Protein AF-A0A2T0FJ61-F1 (afdb_monomer_lite)

Organism: NCBI:txid45607

Secondary structure (DSSP, 8-state):
-PPPEEEE-HHHHHH---TT----SPEEEEEESS-S-----S-S-SS-GGGGS-HHHHHHHHHHTT--EEEEEE-SS-EEEEETTEEEEE-SSEEEEEE-TT--GGGSHHHHHHHHHHH-SSS-SS-SEEEEEEEPPSSGGGPPTTTT-HHHHHHHHHHH-TTPEEEEEEETTEEEEEEEEE-TTS-TT-------EEEEEEEEE-HHHHHTTBHHHHHHHTS-S----S----------HHHHTTSSS--TT--SHHHHHHHHHHHHTTGGGGSTT-SSEEEEEEEPSSB-EEEEEEETTTEEEEEEEE--TTS-EEEEEE---GGGGT--HHHHHHHHHHHH-EEEEEEEEEESS----S--TTSTTTEEEEEEEEEEETTEEEEEEEEEE-

Structure (mmCIF, N/CA/C/O backbone):
data_AF-A0A2T0FJ61-F1
#
_entry.id   AF-A0A2T0FJ61-F1
#
loop_
_atom_site.group_PDB
_atom_site.id
_atom_site.type_symbol
_atom_site.label_atom_id
_atom_site.label_alt_id
_atom_site.label_comp_id
_atom_site.label_asym_id
_atom_site.label_entity_id
_atom_site.label_seq_id
_atom_site.pdbx_PDB_ins_code
_atom_site.Cartn_x
_atom_site.Cartn_y
_atom_site.Cartn_z
_atom_site.occupancy
_atom_site.B_iso_or_equiv
_atom_site.auth_seq_id
_atom_site.auth_comp_id
_atom_site.auth_asym_id
_atom_site.auth_atom_id
_atom_site.pdbx_PDB_model_num
ATOM 1 N N . MET A 1 1 ? 10.376 -4.913 25.605 1.00 53.12 1 MET A N 1
ATOM 2 C CA . MET A 1 1 ? 9.102 -4.742 24.881 1.00 53.12 1 MET A CA 1
ATOM 3 C C . MET A 1 1 ? 8.746 -6.093 24.300 1.00 53.12 1 MET A C 1
ATOM 5 O O . MET A 1 1 ? 9.669 -6.843 23.995 1.00 53.12 1 MET A O 1
ATOM 9 N N . GLU A 1 2 ? 7.466 -6.439 24.276 1.00 61.94 2 GLU A N 1
ATOM 10 C CA . GLU A 1 2 ? 7.011 -7.767 23.862 1.00 61.94 2 GLU A CA 1
ATOM 11 C C . GLU A 1 2 ? 7.271 -7.952 22.361 1.00 61.94 2 GLU A C 1
ATOM 13 O O . GLU A 1 2 ? 7.021 -7.043 21.569 1.00 61.94 2 GLU A O 1
ATOM 18 N N . LYS A 1 3 ? 7.869 -9.086 21.983 1.00 74.31 3 LYS A N 1
ATOM 19 C CA . LYS A 1 3 ? 8.048 -9.447 20.574 1.00 74.31 3 LYS A CA 1
ATOM 20 C C . LYS A 1 3 ? 6.665 -9.656 19.940 1.00 74.31 3 LYS A C 1
ATOM 22 O O . LYS A 1 3 ? 5.781 -10.152 20.642 1.00 74.31 3 LYS A O 1
ATOM 27 N N . PRO A 1 4 ? 6.468 -9.323 18.652 1.00 84.88 4 PRO A N 1
ATOM 28 C CA . PRO A 1 4 ? 5.217 -9.654 17.985 1.00 84.88 4 PRO A CA 1
ATOM 29 C C . PRO A 1 4 ? 4.985 -11.162 17.981 1.00 84.88 4 PRO A C 1
ATOM 31 O O . PRO A 1 4 ? 5.929 -11.949 17.893 1.00 84.88 4 PRO A O 1
ATOM 34 N N . VAL A 1 5 ? 3.718 -11.561 18.012 1.00 88.44 5 VAL A N 1
ATOM 35 C CA . VAL A 1 5 ? 3.340 -12.940 17.700 1.00 88.44 5 VAL A CA 1
ATOM 36 C C . VAL A 1 5 ? 3.267 -13.063 16.183 1.00 88.44 5 VAL A C 1
ATOM 38 O O . VAL A 1 5 ? 2.463 -12.371 15.556 1.00 88.44 5 VAL A O 1
ATOM 41 N N . LYS A 1 6 ? 4.100 -13.929 15.598 1.00 90.81 6 LYS A N 1
ATOM 42 C CA . LYS A 1 6 ? 4.076 -14.232 14.163 1.00 90.81 6 LYS A CA 1
ATOM 43 C C . LYS A 1 6 ? 3.176 -15.437 13.892 1.00 90.81 6 LYS A C 1
ATOM 45 O O . LYS A 1 6 ? 3.219 -16.434 14.607 1.00 90.81 6 LYS A O 1
ATOM 50 N N . TYR A 1 7 ? 2.346 -15.329 12.864 1.00 91.62 7 TYR A N 1
ATOM 51 C CA . TYR A 1 7 ? 1.585 -16.430 12.284 1.00 91.62 7 TYR A CA 1
ATOM 52 C C . TYR A 1 7 ? 2.004 -16.592 10.827 1.00 91.62 7 TYR A C 1
ATOM 54 O O . TYR A 1 7 ? 2.085 -15.596 10.113 1.00 91.62 7 TYR A O 1
ATOM 62 N N . ILE A 1 8 ? 2.210 -17.833 10.390 1.00 90.69 8 ILE A N 1
ATOM 63 C CA . ILE A 1 8 ? 2.495 -18.183 8.998 1.00 90.69 8 ILE A CA 1
ATOM 64 C C . ILE A 1 8 ? 1.460 -19.199 8.530 1.00 90.69 8 ILE A C 1
ATOM 66 O O . ILE A 1 8 ? 1.129 -20.160 9.229 1.00 90.69 8 ILE A O 1
ATOM 70 N N . ASN A 1 9 ? 0.927 -18.974 7.337 1.00 89.56 9 ASN A N 1
ATOM 71 C CA . ASN A 1 9 ? -0.015 -19.858 6.680 1.00 89.56 9 ASN A CA 1
ATOM 72 C C . ASN A 1 9 ? 0.719 -20.773 5.692 1.00 89.56 9 ASN A C 1
ATOM 74 O O . ASN A 1 9 ? 0.653 -20.560 4.481 1.00 89.56 9 ASN A O 1
ATOM 78 N N . HIS A 1 10 ? 1.413 -21.789 6.213 1.00 86.75 10 HIS A N 1
ATOM 79 C CA . HIS A 1 10 ? 2.237 -22.694 5.400 1.00 86.75 10 HIS A CA 1
ATOM 80 C C . HIS A 1 10 ? 1.455 -23.360 4.254 1.00 86.75 10 HIS A C 1
ATOM 82 O O . HIS A 1 10 ? 1.977 -23.492 3.156 1.00 86.75 10 HIS A O 1
ATOM 88 N N . GLU A 1 11 ? 0.173 -23.698 4.456 1.00 85.75 11 GLU A N 1
ATOM 89 C CA . GLU A 1 11 ? -0.662 -24.297 3.401 1.00 85.75 11 GLU A CA 1
ATOM 90 C C . GLU A 1 11 ? -0.803 -23.376 2.182 1.00 85.75 11 GLU A C 1
ATOM 92 O O . GLU A 1 11 ? -0.674 -23.821 1.040 1.00 85.75 11 GLU A O 1
ATOM 97 N N . VAL A 1 12 ? -1.055 -22.085 2.415 1.00 84.75 12 VAL A N 1
ATOM 98 C CA . VAL A 1 12 ? -1.160 -21.102 1.331 1.00 84.75 12 VAL A CA 1
ATOM 99 C C . VAL A 1 12 ? 0.219 -20.785 0.765 1.00 84.75 12 VAL A C 1
ATOM 101 O O . VAL A 1 12 ? 0.356 -20.747 -0.453 1.00 84.75 12 VAL A O 1
ATOM 104 N N . ALA A 1 13 ? 1.226 -20.581 1.617 1.00 81.94 13 ALA A N 1
ATOM 105 C CA . ALA A 1 13 ? 2.581 -20.237 1.190 1.00 81.94 13 ALA A CA 1
ATOM 106 C C . ALA A 1 13 ? 3.193 -21.306 0.266 1.00 81.94 13 ALA A C 1
ATOM 108 O O . ALA A 1 13 ? 3.756 -20.965 -0.771 1.00 81.94 13 ALA A O 1
ATOM 109 N N . ASP A 1 14 ? 3.008 -22.591 0.585 1.00 78.88 14 ASP A N 1
ATOM 110 C CA . ASP A 1 14 ? 3.571 -23.711 -0.181 1.00 78.88 14 ASP A CA 1
ATOM 111 C C . ASP A 1 14 ? 2.865 -23.951 -1.524 1.00 78.88 14 ASP A C 1
ATOM 113 O O . ASP A 1 14 ? 3.444 -24.529 -2.447 1.00 78.88 14 ASP A O 1
ATOM 117 N N . THR A 1 15 ? 1.593 -23.555 -1.636 1.00 74.94 15 THR A N 1
ATOM 118 C CA . THR A 1 15 ? 0.744 -23.852 -2.803 1.00 74.94 15 THR A CA 1
ATOM 119 C C . THR A 1 15 ? 0.461 -22.639 -3.683 1.00 74.94 15 THR A C 1
ATOM 121 O O . THR A 1 15 ? -0.223 -22.774 -4.702 1.00 74.94 15 THR A O 1
ATOM 124 N N . LEU A 1 16 ? 0.979 -21.463 -3.318 1.00 78.25 16 LEU A N 1
ATOM 125 C CA . LEU A 1 16 ? 0.754 -20.232 -4.059 1.00 78.25 16 LEU A CA 1
ATOM 126 C C . LEU A 1 16 ? 1.420 -20.297 -5.440 1.00 78.25 16 LEU A C 1
ATOM 128 O O . LEU A 1 16 ? 2.643 -20.269 -5.567 1.00 78.25 16 LEU A O 1
ATOM 132 N N . ASP A 1 17 ? 0.597 -20.335 -6.487 1.00 73.62 17 ASP A N 1
ATOM 133 C CA . ASP A 1 17 ? 1.046 -20.167 -7.866 1.00 73.62 17 ASP A CA 1
ATOM 134 C C . ASP A 1 17 ? 0.944 -18.695 -8.280 1.00 73.62 17 ASP A C 1
ATOM 136 O O . ASP A 1 17 ? -0.126 -18.204 -8.643 1.00 73.62 17 ASP A O 1
ATOM 140 N N . SER A 1 18 ? 2.080 -18.003 -8.245 1.00 70.44 18 SER A N 1
ATOM 141 C CA . SER A 1 18 ? 2.223 -16.622 -8.711 1.00 70.44 18 SER A CA 1
ATOM 142 C C . SER A 1 18 ? 2.684 -16.511 -10.171 1.00 70.44 18 SER A C 1
ATOM 144 O O . SER A 1 18 ? 3.039 -15.430 -10.627 1.00 70.44 18 SER A O 1
ATOM 146 N N . THR A 1 19 ? 2.631 -17.587 -10.966 1.00 66.69 19 THR A N 1
ATOM 147 C CA . THR A 1 19 ? 3.049 -17.546 -12.384 1.00 66.69 19 THR A CA 1
ATOM 148 C C . THR A 1 19 ? 2.214 -16.565 -13.216 1.00 66.69 19 THR A C 1
ATOM 150 O O . THR A 1 19 ? 2.694 -16.027 -14.211 1.00 66.69 19 THR A O 1
ATOM 153 N N . ASN A 1 20 ? 0.962 -16.331 -12.808 1.00 60.91 20 ASN A N 1
ATOM 154 C CA . ASN A 1 20 ? 0.063 -15.349 -13.418 1.00 60.91 20 ASN A CA 1
ATOM 155 C C . ASN A 1 20 ? -0.311 -14.209 -12.455 1.00 60.91 20 ASN A C 1
ATOM 157 O O . ASN A 1 20 ? -1.228 -13.449 -12.772 1.00 60.91 20 ASN A O 1
ATOM 161 N N . ALA A 1 21 ? 0.356 -14.121 -11.296 1.00 58.78 21 ALA A N 1
ATOM 162 C CA . ALA A 1 21 ? 0.175 -13.042 -10.330 1.00 58.78 21 ALA A CA 1
ATOM 163 C C . ALA A 1 21 ? 0.601 -11.736 -10.986 1.00 58.78 21 ALA A C 1
ATOM 165 O O . ALA A 1 21 ? 1.783 -11.508 -11.235 1.00 58.78 21 ALA A O 1
ATOM 166 N N . PHE A 1 22 ? -0.368 -10.912 -11.362 1.00 65.19 22 PHE A N 1
ATOM 167 C CA . PHE A 1 22 ? -0.078 -9.676 -12.058 1.00 65.19 22 PHE A CA 1
ATOM 168 C C . PHE A 1 22 ? -1.222 -8.677 -11.909 1.00 65.19 22 PHE A C 1
ATOM 170 O O . PHE A 1 22 ? -2.293 -8.914 -12.464 1.00 65.19 22 PHE A O 1
ATOM 177 N N . GLU A 1 23 ? -0.966 -7.521 -11.276 1.00 67.75 23 GLU A N 1
ATOM 178 C CA . GLU A 1 23 ? -1.161 -6.210 -11.926 1.00 67.75 23 GLU A CA 1
ATOM 179 C C . GLU A 1 23 ? -0.597 -5.037 -11.100 1.00 67.75 23 GLU A C 1
ATOM 181 O O . GLU A 1 23 ? -0.995 -4.855 -9.956 1.00 67.75 23 GLU A O 1
ATOM 186 N N . GLY A 1 24 ? 0.245 -4.205 -11.734 1.00 74.94 24 GLY A N 1
ATOM 187 C CA . GLY A 1 24 ? 0.945 -3.021 -11.199 1.00 74.94 24 GLY A CA 1
ATOM 188 C C . GLY A 1 24 ? 0.216 -2.134 -10.164 1.00 74.94 24 GLY A C 1
ATOM 189 O O . GLY A 1 24 ? 0.312 -2.419 -8.975 1.00 74.94 24 GLY A O 1
ATOM 190 N N . PRO A 1 25 ? -0.396 -0.988 -10.539 1.00 84.44 25 PRO A N 1
ATOM 191 C CA . PRO A 1 25 ? -0.898 -0.014 -9.564 1.00 84.44 25 PRO A CA 1
ATOM 192 C C . PRO A 1 25 ? -1.879 -0.574 -8.530 1.00 84.44 25 PRO A C 1
ATOM 194 O O . PRO A 1 25 ? -2.898 -1.167 -8.882 1.00 84.44 25 PRO A O 1
ATOM 197 N N . GLU A 1 26 ? -1.595 -0.303 -7.257 1.00 92.62 26 GLU A N 1
ATOM 198 C CA . GLU A 1 26 ? -2.411 -0.741 -6.127 1.00 92.62 26 GLU A CA 1
ATOM 199 C C . GLU A 1 26 ? -3.710 0.068 -5.985 1.00 92.62 26 GLU A C 1
ATOM 201 O O . GLU A 1 26 ? -3.805 1.237 -6.372 1.00 92.62 26 GLU A O 1
ATOM 206 N N . LYS A 1 27 ? -4.697 -0.577 -5.366 1.00 95.88 27 LYS A N 1
ATOM 207 C CA . LYS A 1 27 ? -5.914 0.003 -4.806 1.00 95.88 27 LYS A CA 1
ATOM 208 C C . LYS A 1 27 ? -5.734 0.072 -3.293 1.00 95.88 27 LYS A C 1
ATOM 210 O O . LYS A 1 27 ? -5.535 -0.969 -2.667 1.00 95.88 27 LYS A O 1
ATOM 215 N N . LEU A 1 28 ? -5.819 1.265 -2.720 1.00 97.75 28 LEU A N 1
ATOM 216 C CA . LEU A 1 28 ? -5.676 1.518 -1.288 1.00 97.75 28 LEU A CA 1
ATOM 217 C C . LEU A 1 28 ? -7.029 1.946 -0.718 1.00 97.75 28 LEU A C 1
ATOM 219 O O . LEU A 1 28 ? -7.656 2.873 -1.227 1.00 97.75 28 LEU A O 1
ATOM 223 N N . LEU A 1 29 ? -7.480 1.269 0.334 1.00 98.19 29 LEU A N 1
ATOM 224 C CA . LEU A 1 29 ? -8.670 1.620 1.098 1.00 98.19 29 LEU A CA 1
ATOM 225 C C . LEU A 1 29 ? -8.322 1.764 2.574 1.00 98.19 29 LEU A C 1
ATOM 227 O O . LEU A 1 29 ? -7.930 0.796 3.221 1.00 98.19 29 LEU A O 1
ATOM 231 N N . GLU A 1 30 ? -8.566 2.951 3.112 1.00 96.88 30 GLU A N 1
ATOM 232 C CA . GLU A 1 30 ? -8.503 3.244 4.536 1.00 96.88 30 GLU A CA 1
ATOM 233 C C . GLU A 1 30 ? -9.899 3.558 5.075 1.00 96.88 30 GLU A C 1
ATOM 235 O O . GLU A 1 30 ? -10.576 4.465 4.580 1.00 96.88 30 GLU A O 1
ATOM 240 N N . ILE A 1 31 ? -10.327 2.855 6.123 1.00 96.25 31 ILE A N 1
ATOM 241 C CA . ILE A 1 31 ? -11.609 3.090 6.797 1.00 96.25 31 ILE A CA 1
ATOM 242 C C . ILE A 1 31 ? -11.356 3.333 8.275 1.00 96.25 31 ILE A C 1
ATOM 244 O O . ILE A 1 31 ? -10.909 2.445 8.998 1.00 96.25 31 ILE A O 1
ATOM 248 N N . TRP A 1 32 ? -11.693 4.529 8.732 1.00 93.06 32 TRP A N 1
ATOM 249 C CA . TRP A 1 32 ? -11.536 4.948 10.115 1.00 93.06 32 TRP A CA 1
ATOM 250 C C . TRP A 1 32 ? -12.900 4.952 10.797 1.00 93.06 32 TRP A C 1
ATOM 252 O O . TRP A 1 32 ? -13.827 5.607 10.325 1.00 93.06 32 TRP A O 1
ATOM 262 N N . PHE A 1 33 ? -13.011 4.263 11.925 1.00 91.69 33 PHE A N 1
ATOM 263 C CA . PHE A 1 33 ? -14.234 4.140 12.728 1.00 91.69 33 PHE A CA 1
ATOM 264 C C . PHE A 1 33 ? -14.188 4.998 13.997 1.00 91.69 33 PHE A C 1
ATOM 266 O O . PHE A 1 33 ? -15.215 5.337 14.574 1.00 91.69 33 PHE A O 1
ATOM 273 N N . ALA A 1 34 ? -12.989 5.391 14.422 1.00 86.19 34 ALA A N 1
ATOM 274 C CA . ALA A 1 34 ? -12.776 6.312 15.528 1.00 86.19 34 ALA A CA 1
ATOM 275 C C . ALA A 1 34 ? -11.511 7.154 15.278 1.00 86.19 34 ALA A C 1
ATOM 277 O O . ALA A 1 34 ? -10.672 6.773 14.454 1.00 86.19 34 ALA A O 1
ATOM 278 N N . PRO A 1 35 ? -11.337 8.290 15.977 1.00 80.81 35 PRO A N 1
ATOM 279 C CA . PRO A 1 35 ? -10.042 8.956 16.046 1.00 80.81 35 PRO A CA 1
ATOM 280 C C . PRO A 1 35 ? -8.970 8.020 16.618 1.00 80.81 35 PRO A C 1
ATOM 282 O O . PRO A 1 35 ? -9.293 7.093 17.363 1.00 80.81 35 PRO A O 1
ATOM 285 N N . LYS A 1 36 ? -7.693 8.288 16.307 1.00 70.94 36 LYS A N 1
ATOM 286 C CA . LYS A 1 36 ? -6.549 7.476 16.763 1.00 70.94 36 LYS A CA 1
ATOM 287 C C . LYS A 1 36 ? -6.534 7.250 18.278 1.00 70.94 36 LYS A C 1
ATOM 289 O O . LYS A 1 36 ? -6.148 6.177 18.735 1.00 70.94 36 LYS A O 1
ATOM 294 N N . GLU A 1 37 ? -7.031 8.227 19.032 1.00 63.72 37 GLU A N 1
ATOM 295 C CA . GLU A 1 37 ? -7.325 8.088 20.452 1.00 63.72 37 GLU A CA 1
ATOM 296 C C . GLU A 1 37 ? -8.796 8.397 20.751 1.00 63.72 37 GLU A C 1
ATOM 298 O O . GLU A 1 37 ? -9.228 9.549 20.676 1.00 63.72 37 GLU A O 1
ATOM 303 N N . PRO A 1 38 ? -9.568 7.423 21.239 1.00 50.53 38 PRO A N 1
ATOM 304 C CA . PRO A 1 38 ? -10.420 7.652 22.383 1.00 50.53 38 PRO A CA 1
ATOM 305 C C . PRO A 1 38 ? -9.628 7.307 23.653 1.00 50.53 38 PRO A C 1
ATOM 307 O O . PRO A 1 38 ? -8.817 6.384 23.651 1.00 50.53 38 PRO A O 1
ATOM 310 N N . HIS A 1 39 ? -9.877 8.012 24.761 1.00 44.59 39 HIS A N 1
ATOM 311 C CA . HIS A 1 39 ? -9.473 7.560 26.094 1.00 44.59 39 HIS A CA 1
ATOM 312 C C . HIS A 1 39 ? -10.038 6.153 26.328 1.00 44.59 39 HIS A C 1
ATOM 314 O O . HIS A 1 39 ? -11.181 5.999 26.764 1.00 44.59 39 HIS A O 1
ATOM 320 N N . VAL A 1 40 ? -9.258 5.121 26.009 1.00 42.50 40 VAL A N 1
ATOM 321 C CA . VAL A 1 40 ? -9.622 3.741 26.292 1.00 42.50 40 VAL A CA 1
ATOM 322 C C . VAL A 1 40 ? -9.666 3.625 27.806 1.00 42.50 40 VAL A C 1
ATOM 324 O O . VAL A 1 40 ? -8.645 3.709 28.490 1.00 42.50 40 VAL A O 1
ATOM 327 N N . SER A 1 41 ? -10.878 3.512 28.350 1.00 41.56 41 SER A N 1
ATOM 328 C CA . SER A 1 41 ? -11.062 3.290 29.775 1.00 41.56 41 SER A CA 1
ATOM 329 C C . SER A 1 41 ? -10.260 2.054 30.167 1.00 41.56 41 SER A C 1
ATOM 331 O O . SER A 1 41 ? -10.379 1.019 29.510 1.00 41.56 41 SER A O 1
ATOM 333 N N . ALA A 1 42 ? -9.461 2.175 31.223 1.00 40.91 42 ALA A N 1
ATOM 334 C CA . ALA A 1 42 ? -8.529 1.178 31.743 1.00 40.91 42 ALA A CA 1
ATOM 335 C C . ALA A 1 42 ? -9.194 -0.108 32.292 1.00 40.91 42 ALA A C 1
ATOM 337 O O . ALA A 1 42 ? -8.803 -0.609 33.343 1.00 40.91 42 ALA A O 1
ATOM 338 N N . MET A 1 43 ? -10.216 -0.654 31.626 1.00 46.69 43 MET A N 1
ATOM 339 C CA . MET A 1 43 ? -10.934 -1.851 32.056 1.00 46.69 43 MET A CA 1
ATOM 340 C C . MET A 1 43 ? -11.043 -2.914 30.945 1.00 46.69 43 MET A C 1
ATOM 342 O O . MET A 1 43 ? -11.949 -2.903 30.120 1.00 46.69 43 MET A O 1
ATOM 346 N N . ALA A 1 44 ? -10.134 -3.894 31.052 1.00 50.47 44 ALA A N 1
ATOM 347 C CA . ALA A 1 44 ? -10.419 -5.338 31.110 1.00 50.47 44 ALA A CA 1
ATOM 348 C C . ALA A 1 44 ? -10.436 -6.230 29.843 1.00 50.47 44 ALA A C 1
ATOM 350 O O . ALA A 1 44 ? -10.835 -7.388 29.964 1.00 50.47 44 ALA A O 1
ATOM 351 N N . GLN A 1 45 ? -9.935 -5.802 28.679 1.00 57.09 45 GLN A N 1
ATOM 352 C CA . GLN A 1 45 ? -9.618 -6.728 27.568 1.00 57.09 45 GLN A CA 1
ATOM 353 C C . GLN A 1 45 ? -8.291 -6.341 26.887 1.00 57.09 45 GLN A C 1
ATOM 355 O O . GLN A 1 45 ? -8.095 -5.148 26.647 1.00 57.09 45 GLN A O 1
ATOM 360 N N . PRO A 1 46 ? -7.407 -7.308 26.558 1.00 66.12 46 PRO A N 1
ATOM 361 C CA . PRO A 1 46 ? -6.095 -7.039 25.957 1.00 66.12 46 PRO A CA 1
ATOM 362 C C . PRO A 1 46 ? -6.161 -6.566 24.495 1.00 66.12 46 PRO A C 1
ATOM 364 O O . PRO A 1 46 ? -5.212 -5.963 24.019 1.00 66.12 46 PRO A O 1
ATOM 367 N N . ARG A 1 47 ? -7.268 -6.812 23.778 1.00 82.25 47 ARG A N 1
ATOM 368 C CA . ARG A 1 47 ? -7.490 -6.344 22.398 1.00 82.25 47 ARG A CA 1
ATOM 369 C C . ARG A 1 47 ? -8.881 -5.725 22.282 1.00 82.25 47 ARG A C 1
ATOM 371 O O . ARG A 1 47 ? -9.850 -6.316 22.757 1.00 82.25 47 ARG A O 1
ATOM 378 N N . GLN A 1 48 ? -8.986 -4.538 21.686 1.00 85.56 48 GLN A N 1
ATOM 379 C CA . GLN A 1 48 ? -10.227 -3.752 21.610 1.00 85.56 48 GLN A CA 1
ATOM 380 C C . GLN A 1 48 ? -10.465 -3.192 20.205 1.00 85.56 48 GLN A C 1
ATOM 382 O O . GLN A 1 48 ? -9.573 -3.216 19.357 1.00 85.56 48 GLN A O 1
ATOM 387 N N . GLY A 1 49 ? -11.672 -2.671 19.965 1.00 90.44 49 GLY A N 1
ATOM 388 C CA . GLY A 1 49 ? -12.056 -2.143 18.658 1.00 90.44 49 GLY A CA 1
ATOM 389 C C . GLY A 1 49 ? -11.923 -3.216 17.582 1.00 90.44 49 GLY A C 1
ATOM 390 O O . GLY A 1 49 ? -12.323 -4.361 17.796 1.00 90.44 49 GLY A O 1
ATOM 391 N N . LEU A 1 50 ? -11.321 -2.866 16.449 1.00 94.31 50 LEU A N 1
ATOM 392 C CA . LEU A 1 50 ? -11.140 -3.801 15.334 1.00 94.31 50 LEU A CA 1
ATOM 393 C C . LEU A 1 50 ? -10.148 -4.938 15.654 1.00 94.31 50 LEU A C 1
ATOM 395 O O . LEU A 1 50 ? -10.269 -6.017 15.081 1.00 94.31 50 LEU A O 1
ATOM 399 N N . LEU A 1 51 ? -9.221 -4.756 16.608 1.00 93.25 51 LEU A N 1
ATOM 400 C CA . LEU A 1 51 ? -8.295 -5.820 17.036 1.00 93.25 51 LEU A CA 1
ATOM 401 C C . LEU A 1 51 ? -8.983 -6.938 17.831 1.00 93.25 51 LEU A C 1
ATOM 403 O O . LEU A 1 51 ? -8.382 -7.992 18.043 1.00 93.25 51 LEU A O 1
ATOM 407 N N . ALA A 1 52 ? -10.213 -6.714 18.305 1.00 91.62 52 ALA A N 1
ATOM 408 C CA . ALA A 1 52 ? -11.010 -7.750 18.959 1.00 91.62 52 ALA A CA 1
ATOM 409 C C . ALA A 1 52 ? -11.616 -8.749 17.955 1.00 91.62 52 ALA A C 1
ATOM 411 O O . ALA A 1 52 ? -12.092 -9.813 18.356 1.00 91.62 52 ALA A O 1
ATOM 412 N N . VAL A 1 53 ? -11.611 -8.420 16.659 1.00 95.06 53 VAL A N 1
ATOM 413 C CA . VAL A 1 53 ? -12.116 -9.296 15.601 1.00 95.06 53 VAL A CA 1
ATOM 414 C C . VAL A 1 53 ? -11.132 -10.456 15.386 1.00 95.06 53 VAL A C 1
ATOM 416 O O . VAL A 1 53 ? -9.948 -10.211 15.154 1.00 95.06 53 VAL A O 1
ATOM 419 N N . PRO A 1 54 ? -11.582 -11.726 15.429 1.00 95.19 54 PRO A N 1
ATOM 420 C CA . PRO A 1 54 ? -10.699 -12.865 15.189 1.00 95.19 54 PRO A CA 1
ATOM 421 C C . PRO A 1 54 ? -10.107 -12.859 13.773 1.00 95.19 54 PRO A C 1
ATOM 423 O O . PRO A 1 54 ? -10.836 -12.636 12.805 1.00 95.19 54 PRO A O 1
ATOM 426 N N . ARG A 1 55 ? -8.822 -13.220 13.635 1.00 95.44 55 ARG A N 1
ATOM 427 C CA . ARG A 1 55 ? -8.121 -13.349 12.339 1.00 95.44 55 ARG A CA 1
ATOM 428 C C . ARG A 1 55 ? -8.940 -14.099 11.287 1.00 95.44 55 ARG A C 1
ATOM 430 O O . ARG A 1 55 ? -9.044 -13.645 10.155 1.00 95.44 55 ARG A O 1
ATOM 437 N N . GLN A 1 56 ? -9.549 -15.224 11.657 1.00 96.31 56 GLN A N 1
ATOM 438 C CA . GLN A 1 56 ? -10.306 -16.065 10.725 1.00 96.31 56 GLN A CA 1
ATOM 439 C C . GLN A 1 56 ? -11.501 -15.321 10.115 1.00 96.31 56 GLN A C 1
ATOM 441 O O . GLN A 1 56 ? -11.883 -15.585 8.980 1.00 96.31 56 GLN A O 1
ATOM 446 N N . VAL A 1 57 ? -12.090 -14.366 10.839 1.00 97.50 57 VAL A N 1
ATOM 447 C CA . VAL A 1 57 ? -13.176 -13.529 10.318 1.00 97.50 57 VAL A CA 1
ATOM 448 C C . VAL A 1 57 ? -12.635 -12.588 9.240 1.00 97.50 57 VAL A C 1
ATOM 450 O O . VAL A 1 57 ? -13.225 -12.510 8.160 1.00 97.50 57 VAL A O 1
ATOM 453 N N . TRP A 1 58 ? -11.480 -11.957 9.467 1.00 97.50 58 TRP A N 1
ATOM 454 C CA . TRP A 1 58 ? -10.803 -11.175 8.428 1.00 97.50 58 TRP A CA 1
ATOM 455 C C . TRP A 1 58 ? -10.409 -12.028 7.225 1.00 97.50 58 TRP A C 1
ATOM 457 O O . TRP A 1 58 ? -10.640 -11.613 6.095 1.00 97.50 58 TRP A O 1
ATOM 467 N N . GLU A 1 59 ? -9.924 -13.250 7.436 1.00 96.06 59 GLU A N 1
ATOM 468 C CA . GLU A 1 59 ? -9.619 -14.183 6.346 1.00 96.06 59 GLU A CA 1
ATOM 469 C C . GLU A 1 59 ? -10.843 -14.513 5.498 1.00 96.06 59 GLU A C 1
ATOM 471 O O . GLU A 1 59 ? -10.734 -14.576 4.276 1.00 96.06 59 GLU A O 1
ATOM 476 N N . THR A 1 60 ? -12.028 -14.678 6.102 1.00 95.94 60 THR A N 1
ATOM 477 C CA . THR A 1 60 ? -13.250 -14.866 5.304 1.00 95.94 60 THR A CA 1
ATOM 478 C C . THR A 1 60 ? -13.546 -13.664 4.414 1.00 95.94 60 THR A C 1
ATOM 480 O O . THR A 1 60 ? -13.948 -13.868 3.276 1.00 95.94 60 THR A O 1
ATOM 483 N N . MET A 1 61 ? -13.302 -12.437 4.886 1.00 96.38 61 MET A N 1
ATOM 484 C CA . MET A 1 61 ? 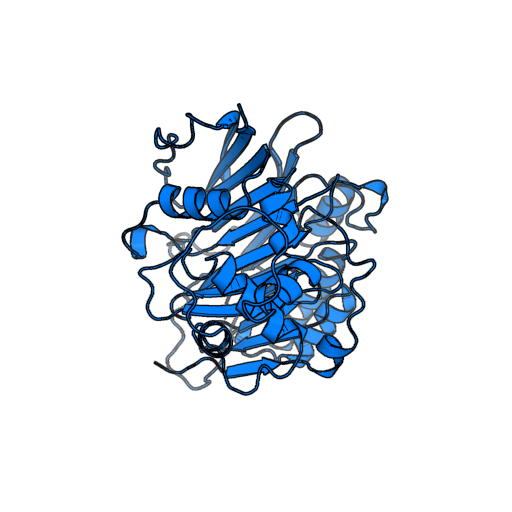-13.465 -11.219 4.086 1.00 96.38 61 MET A CA 1
ATOM 485 C C . MET A 1 61 ? -12.409 -11.125 2.979 1.00 96.38 61 MET A C 1
ATOM 487 O O . MET A 1 61 ? -12.766 -10.913 1.825 1.00 96.38 61 MET A O 1
ATOM 491 N N . LEU A 1 62 ? -11.136 -11.367 3.298 1.00 95.88 62 LEU A N 1
ATOM 492 C CA . LEU A 1 62 ? -10.041 -11.346 2.323 1.00 95.88 62 LEU A CA 1
ATOM 493 C C . LEU A 1 62 ? -10.258 -12.384 1.212 1.00 95.88 62 LEU A C 1
ATOM 495 O O . LEU A 1 62 ? -10.062 -12.086 0.036 1.00 95.88 62 LEU A O 1
ATOM 499 N N . ASN A 1 63 ? -10.778 -13.564 1.561 1.00 93.06 63 ASN A N 1
ATOM 500 C CA . ASN A 1 63 ? -11.140 -14.596 0.593 1.00 93.06 63 ASN A CA 1
ATOM 501 C C . ASN A 1 63 ? -12.226 -14.146 -0.401 1.00 93.06 63 ASN A C 1
ATOM 503 O O . ASN A 1 63 ? -12.205 -14.611 -1.541 1.00 93.06 63 ASN A O 1
ATOM 507 N N . LEU A 1 64 ? -13.160 -13.270 -0.001 1.00 92.88 64 LEU A N 1
ATOM 508 C CA . LEU A 1 64 ? -14.200 -12.747 -0.903 1.00 92.88 64 LEU A CA 1
ATOM 509 C C . LEU A 1 64 ? -13.601 -11.899 -2.021 1.00 92.88 64 LEU A C 1
ATOM 511 O O . LEU A 1 64 ? -14.081 -11.956 -3.148 1.00 92.88 64 LEU A O 1
ATOM 515 N N . VAL A 1 65 ? -12.538 -11.158 -1.711 1.00 90.75 65 VAL A N 1
ATOM 516 C CA . VAL A 1 65 ? -11.812 -10.314 -2.668 1.00 90.75 65 VAL A CA 1
ATOM 517 C C . VAL A 1 65 ? -10.596 -11.031 -3.261 1.00 90.75 65 VAL A C 1
ATOM 519 O O . VAL A 1 65 ? -9.726 -10.402 -3.839 1.00 90.75 65 VAL A O 1
ATOM 522 N N . GLN A 1 66 ? -10.535 -12.363 -3.153 1.00 87.50 66 GLN A N 1
ATOM 523 C CA . GLN A 1 66 ? -9.465 -13.205 -3.706 1.00 87.50 66 GLN A CA 1
ATOM 524 C C . GLN A 1 66 ? -8.063 -12.971 -3.112 1.00 87.50 66 GLN A C 1
ATOM 526 O O . GLN A 1 66 ? -7.075 -13.437 -3.674 1.00 87.50 66 GLN A O 1
ATOM 531 N N . CYS A 1 67 ? -7.962 -12.344 -1.940 1.00 90.19 67 CYS A N 1
ATOM 532 C CA . CYS A 1 67 ? -6.710 -12.235 -1.197 1.00 90.19 67 CYS A CA 1
ATOM 533 C C . CYS A 1 67 ? -6.547 -13.407 -0.225 1.00 90.19 67 CYS A C 1
ATOM 535 O O . CYS A 1 67 ? -7.483 -13.782 0.487 1.00 90.19 67 CYS A O 1
ATOM 537 N N . LYS A 1 68 ? -5.333 -13.956 -0.133 1.00 92.19 68 LYS A N 1
ATOM 538 C CA . LYS A 1 68 ? -4.976 -14.957 0.882 1.00 92.19 68 LYS A CA 1
ATOM 539 C C . LYS A 1 68 ? -3.975 -14.382 1.872 1.00 92.19 68 LYS A C 1
ATOM 541 O O . LYS A 1 68 ? -3.058 -13.680 1.465 1.00 92.19 68 LYS A O 1
ATOM 546 N N . VAL A 1 69 ? -4.143 -14.697 3.156 1.00 94.81 69 VAL A N 1
ATOM 547 C CA . VAL A 1 69 ? -3.159 -14.370 4.199 1.00 94.81 69 VAL A CA 1
ATOM 548 C C . VAL A 1 69 ? -1.989 -15.339 4.093 1.00 94.81 69 VAL A C 1
ATOM 550 O O . VAL A 1 69 ? -2.204 -16.548 4.215 1.00 94.81 69 VAL A O 1
ATOM 553 N N . LEU A 1 70 ? -0.785 -14.803 3.885 1.00 94.31 70 LEU A N 1
ATOM 554 C CA . LEU A 1 70 ? 0.474 -15.554 3.914 1.00 94.31 70 LEU A CA 1
ATOM 555 C C . LEU A 1 70 ? 1.040 -15.588 5.327 1.00 94.31 70 LEU A C 1
ATOM 557 O O . LEU A 1 70 ? 1.397 -16.649 5.832 1.00 94.31 70 LEU A O 1
ATOM 561 N N . SER A 1 71 ? 1.041 -14.436 5.986 1.00 95.19 71 SER A N 1
ATOM 562 C CA . SER A 1 71 ? 1.544 -14.285 7.342 1.00 95.19 71 SER A CA 1
ATOM 563 C C . SER A 1 71 ? 0.935 -13.071 8.034 1.00 95.19 71 SER A C 1
ATOM 565 O O . SER A 1 71 ? 0.250 -12.240 7.425 1.00 95.19 71 SER A O 1
ATOM 567 N N . MET A 1 72 ? 1.123 -13.014 9.348 1.00 95.38 72 MET A N 1
ATOM 568 C CA . MET A 1 72 ? 0.678 -11.914 10.189 1.00 95.38 72 MET A CA 1
ATOM 569 C C . MET A 1 72 ? 1.663 -11.679 11.331 1.00 95.38 72 MET A C 1
ATOM 571 O O . MET A 1 72 ? 1.971 -12.608 12.081 1.00 95.38 72 MET A O 1
ATOM 575 N N . LEU A 1 73 ? 2.056 -10.423 11.535 1.00 94.44 73 LEU A N 1
ATOM 576 C CA . LEU A 1 73 ? 2.662 -9.944 12.775 1.00 94.44 73 LEU A CA 1
ATOM 577 C C . LEU A 1 73 ? 1.596 -9.292 13.653 1.00 94.44 73 LEU A C 1
ATOM 579 O O . LEU A 1 73 ? 0.924 -8.351 13.230 1.00 94.44 73 LEU A O 1
ATOM 583 N N . SER A 1 74 ? 1.470 -9.769 14.889 1.00 93.00 74 SER A N 1
ATOM 584 C CA . SER A 1 74 ? 0.500 -9.262 15.856 1.00 93.00 74 SER A CA 1
ATOM 585 C C . SER A 1 74 ? 1.176 -8.556 17.027 1.00 93.00 74 SER A C 1
ATOM 587 O O . SER A 1 74 ? 1.982 -9.150 17.747 1.00 93.00 74 SER A O 1
ATOM 589 N N . TYR A 1 75 ? 0.804 -7.295 17.223 1.00 90.56 75 TYR A N 1
ATOM 590 C CA . TYR A 1 75 ? 1.204 -6.417 18.319 1.00 90.56 75 TYR A CA 1
ATOM 591 C C . TYR A 1 75 ? -0.017 -6.039 19.172 1.00 90.56 75 TYR A C 1
ATOM 593 O O . TYR A 1 75 ? -1.162 -6.316 18.815 1.00 90.56 75 TYR A O 1
ATOM 601 N N . GLU A 1 76 ? 0.216 -5.360 20.300 1.00 86.88 76 GLU A N 1
ATOM 602 C CA . GLU A 1 76 ? -0.860 -4.842 21.162 1.00 86.88 76 GLU A CA 1
ATOM 603 C C . GLU A 1 76 ? -1.777 -3.852 20.418 1.00 86.88 76 GLU A C 1
ATOM 605 O O . GLU A 1 76 ? -2.993 -3.877 20.598 1.00 86.88 76 GLU A O 1
ATOM 610 N N . GLY A 1 77 ? -1.196 -3.004 19.559 1.00 88.25 77 GLY A N 1
ATOM 611 C CA . GLY A 1 77 ? -1.899 -1.929 18.851 1.00 88.25 77 GLY A CA 1
ATOM 612 C C . GLY A 1 77 ? -2.072 -2.126 17.342 1.00 88.25 77 GLY A C 1
ATOM 613 O O . G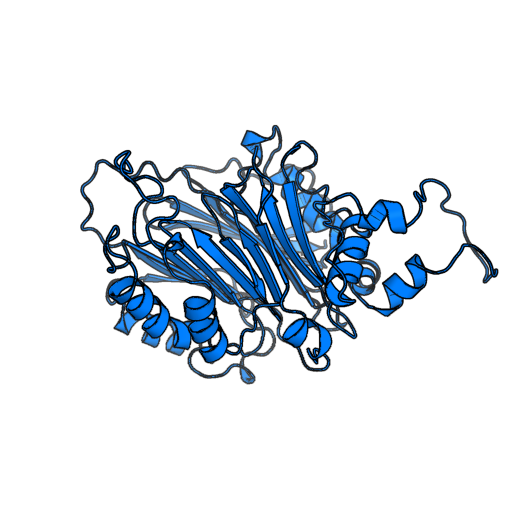LY A 1 77 ? -2.644 -1.247 16.700 1.00 88.25 77 GLY A O 1
ATOM 614 N N . LEU A 1 78 ? -1.589 -3.234 16.770 1.00 92.44 78 LEU A N 1
ATOM 615 C CA . LEU A 1 78 ? -1.555 -3.451 15.321 1.00 92.44 78 LEU A CA 1
ATOM 616 C C . LEU A 1 78 ? -1.502 -4.944 14.977 1.00 92.44 78 LEU A C 1
ATOM 618 O O . LEU A 1 78 ? -0.621 -5.649 15.460 1.00 92.44 78 LEU A O 1
ATOM 622 N N . ASP A 1 79 ? -2.366 -5.395 14.070 1.00 96.56 79 ASP A N 1
ATOM 623 C CA . ASP A 1 79 ? -2.090 -6.587 13.262 1.00 96.56 79 ASP A CA 1
ATOM 624 C C . ASP A 1 79 ? -1.671 -6.170 11.856 1.00 96.56 79 ASP A C 1
ATOM 626 O O . ASP A 1 79 ? -2.409 -5.465 11.165 1.00 96.56 79 ASP A O 1
ATOM 630 N N . SER A 1 80 ? -0.505 -6.637 11.422 1.00 97.44 80 SER A N 1
ATOM 631 C CA . SER A 1 80 ? -0.001 -6.453 10.066 1.00 97.44 80 SER A CA 1
ATOM 632 C C . SER A 1 80 ? -0.015 -7.783 9.328 1.00 97.44 80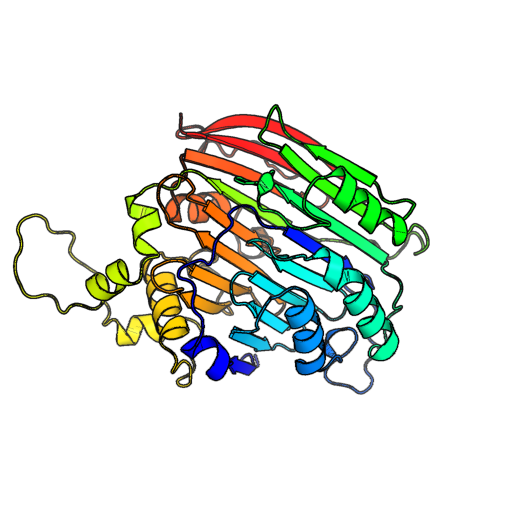 SER A C 1
ATOM 634 O O . SER A 1 80 ? 0.610 -8.736 9.778 1.00 97.44 80 SER A O 1
ATOM 636 N N . TYR A 1 81 ? -0.711 -7.842 8.198 1.00 97.94 81 TYR A N 1
ATOM 637 C CA . TYR A 1 81 ? -0.873 -9.038 7.379 1.00 97.94 81 TYR A CA 1
ATOM 638 C C . TYR A 1 81 ? -0.153 -8.867 6.043 1.00 97.94 81 TYR A C 1
ATOM 640 O O . TYR A 1 81 ? -0.459 -7.931 5.291 1.00 97.94 81 TYR A O 1
ATOM 648 N N . VAL A 1 82 ? 0.755 -9.789 5.724 1.00 96.25 82 VAL A N 1
ATOM 649 C CA . VAL A 1 82 ? 1.268 -9.959 4.359 1.00 96.25 82 VAL A CA 1
ATOM 650 C C . VAL A 1 82 ? 0.319 -10.901 3.629 1.00 96.25 82 VAL A C 1
ATOM 652 O O . VAL A 1 82 ? -0.041 -11.975 4.122 1.00 96.25 82 VAL A O 1
ATOM 655 N N . LEU A 1 83 ? -0.137 -10.474 2.459 1.00 93.81 83 LEU A N 1
ATOM 656 C CA . LEU A 1 83 ? -1.098 -11.208 1.649 1.00 93.81 83 LEU A CA 1
ATOM 657 C C . LEU A 1 83 ? -0.449 -11.657 0.337 1.00 93.81 83 LEU A C 1
ATOM 659 O O . LEU A 1 83 ? 0.597 -11.140 -0.048 1.00 93.81 83 LEU A O 1
ATOM 663 N N . SER A 1 84 ? -1.110 -12.576 -0.372 1.00 87.31 84 SER A N 1
ATOM 664 C CA . SER A 1 84 ? -0.628 -13.155 -1.634 1.00 87.31 84 SER A CA 1
ATOM 665 C C . SER A 1 84 ? -0.172 -12.127 -2.670 1.00 87.31 84 SER A C 1
ATOM 667 O O . SER A 1 84 ? 0.716 -12.437 -3.441 1.00 87.31 84 SER A O 1
ATOM 669 N N . GLU A 1 85 ? -0.742 -10.920 -2.690 1.00 74.00 85 GLU A N 1
ATOM 670 C CA . GLU A 1 85 ? -0.306 -9.817 -3.564 1.00 74.00 85 GLU A CA 1
ATOM 671 C C . GLU A 1 85 ? -0.700 -8.452 -2.964 1.00 74.00 85 GLU A C 1
ATOM 673 O O . GLU A 1 85 ? -1.273 -7.589 -3.628 1.00 74.00 85 GLU A O 1
ATOM 678 N N . SER A 1 86 ? -0.632 -8.306 -1.640 1.00 85.25 86 SER A N 1
ATOM 679 C CA . SER A 1 86 ? -1.386 -7.257 -0.938 1.00 85.25 86 SER A CA 1
ATOM 680 C C . SER A 1 86 ? -0.867 -7.048 0.490 1.00 85.25 86 SER A C 1
ATOM 682 O O . SER A 1 86 ? -0.060 -7.836 0.989 1.00 85.25 86 SER A O 1
ATOM 684 N N . SER A 1 87 ? -1.385 -6.024 1.170 1.00 96.75 87 SER A N 1
ATOM 685 C CA . SER A 1 87 ? -1.148 -5.806 2.602 1.00 96.75 87 SER A CA 1
ATOM 686 C C . SER A 1 87 ? -2.425 -5.383 3.302 1.00 96.75 87 SER A C 1
ATOM 688 O O . SER A 1 87 ? -3.221 -4.619 2.758 1.00 96.75 87 SER A O 1
ATOM 690 N N . PHE A 1 88 ? -2.619 -5.868 4.524 1.00 98.19 88 PHE A N 1
ATOM 691 C CA . PHE A 1 88 ? -3.743 -5.473 5.363 1.00 98.19 88 PHE A CA 1
ATOM 692 C C . PHE A 1 88 ? -3.240 -5.093 6.752 1.00 98.19 88 PHE A C 1
ATOM 694 O O . PHE A 1 88 ? -2.470 -5.831 7.362 1.00 98.19 88 PHE A O 1
ATOM 701 N N . PHE A 1 89 ? -3.658 -3.933 7.246 1.00 98.12 89 PHE A N 1
ATOM 702 C CA . PHE A 1 89 ? -3.323 -3.445 8.576 1.00 98.12 89 PHE A CA 1
ATOM 703 C C . PHE A 1 89 ? -4.607 -3.197 9.355 1.00 98.12 89 PHE A C 1
ATOM 705 O O . PHE A 1 89 ? -5.514 -2.500 8.893 1.00 98.12 89 PHE A O 1
ATOM 712 N N . VAL A 1 90 ? -4.671 -3.771 10.551 1.00 97.44 90 VAL A N 1
ATOM 713 C CA . VAL A 1 90 ? -5.781 -3.593 11.483 1.00 97.44 90 VAL A CA 1
ATOM 714 C C . VAL A 1 90 ? -5.241 -2.883 12.705 1.00 97.44 90 VAL A C 1
ATOM 716 O O . VAL A 1 90 ? -4.393 -3.410 13.414 1.00 97.44 90 VAL A O 1
ATOM 719 N N . TYR A 1 91 ? -5.762 -1.695 12.961 1.00 94.50 91 TYR A N 1
ATOM 720 C CA . TYR A 1 91 ? -5.575 -0.943 14.197 1.00 94.50 91 TYR A CA 1
ATOM 721 C C . TYR A 1 91 ? -6.874 -0.970 15.000 1.00 94.50 91 TYR A C 1
ATOM 723 O O . TYR A 1 91 ? -7.912 -1.276 14.430 1.00 94.50 91 TYR A O 1
ATOM 731 N N . PRO A 1 92 ? -6.914 -0.561 16.279 1.00 92.19 92 PRO A N 1
ATOM 732 C CA . PRO A 1 92 ? -8.170 -0.503 17.033 1.00 92.19 92 PRO A CA 1
ATOM 733 C C . PRO A 1 92 ? -9.274 0.339 16.370 1.00 92.19 92 PRO A C 1
ATOM 735 O O . PRO A 1 92 ? -10.454 0.085 16.602 1.00 92.19 92 PRO A O 1
ATOM 738 N N . HIS A 1 93 ? -8.892 1.331 15.562 1.00 90.19 93 HIS A N 1
ATOM 739 C CA . HIS A 1 93 ? -9.769 2.378 15.034 1.00 90.19 93 HIS A CA 1
ATOM 740 C C . HIS A 1 93 ? -9.741 2.525 13.503 1.00 90.19 93 HIS A C 1
ATOM 742 O O . HIS A 1 93 ? -10.616 3.204 12.965 1.00 90.19 93 HIS A O 1
ATOM 748 N N . VAL A 1 94 ? -8.772 1.922 12.801 1.00 93.81 94 VAL A N 1
ATOM 749 C CA . VAL A 1 94 ? -8.642 2.006 11.338 1.00 93.81 94 VAL A CA 1
ATOM 750 C C . VAL A 1 94 ? -8.321 0.648 10.710 1.00 93.81 94 VAL A C 1
ATOM 752 O O . VAL A 1 94 ? -7.542 -0.137 11.251 1.00 93.81 94 VAL A O 1
ATOM 755 N N . LEU A 1 95 ? -8.941 0.390 9.560 1.00 97.44 95 LEU A N 1
ATOM 756 C CA . LEU A 1 95 ? -8.578 -0.671 8.625 1.00 97.44 95 LEU A CA 1
ATOM 757 C C . LEU A 1 95 ? -7.854 -0.053 7.434 1.00 97.44 95 LEU A C 1
ATOM 759 O O . LEU A 1 95 ? -8.340 0.937 6.890 1.00 97.44 95 LEU A O 1
ATOM 763 N N . ILE A 1 96 ? -6.752 -0.661 7.007 1.00 98.00 96 ILE A N 1
ATOM 764 C CA . ILE A 1 96 ? -6.026 -0.273 5.795 1.00 98.00 96 ILE A CA 1
ATOM 765 C C . ILE A 1 96 ? -5.836 -1.524 4.950 1.00 98.00 96 ILE A C 1
ATOM 767 O O . ILE A 1 96 ? -5.096 -2.422 5.344 1.00 98.00 96 ILE A O 1
ATOM 771 N N . LEU A 1 97 ? -6.524 -1.609 3.813 1.00 97.81 97 LEU A N 1
ATOM 772 C CA . LEU A 1 97 ? -6.381 -2.701 2.856 1.00 97.81 97 LEU A CA 1
ATOM 773 C C . LEU A 1 97 ? -5.790 -2.166 1.556 1.00 97.81 97 LEU A C 1
ATOM 775 O O . LEU A 1 97 ? -6.370 -1.299 0.904 1.00 97.81 97 LEU A O 1
ATOM 779 N N . LYS A 1 98 ? -4.662 -2.747 1.165 1.00 95.56 98 LYS A N 1
ATOM 780 C CA . LYS A 1 98 ? -3.998 -2.508 -0.109 1.00 95.56 98 LYS A CA 1
ATOM 781 C C . LYS A 1 98 ? -4.070 -3.750 -0.951 1.00 95.56 98 LYS A C 1
ATOM 783 O O . LYS A 1 98 ? -3.690 -4.810 -0.467 1.00 95.56 98 LYS A O 1
ATOM 788 N N . THR A 1 99 ? -4.514 -3.616 -2.193 1.00 93.00 99 THR A N 1
ATOM 789 C CA . THR A 1 99 ? -4.561 -4.747 -3.122 1.00 93.00 99 THR A CA 1
ATOM 790 C C . THR A 1 99 ? -4.043 -4.390 -4.494 1.00 93.00 99 THR A C 1
ATOM 792 O O . THR A 1 99 ? -4.238 -3.267 -4.953 1.00 93.00 99 THR A O 1
ATOM 795 N N . CYS A 1 100 ? -3.430 -5.347 -5.177 1.00 89.31 100 CYS A N 1
ATOM 796 C CA . CYS A 1 100 ? -3.060 -5.209 -6.577 1.00 89.31 100 CYS A CA 1
ATOM 797 C C . CYS A 1 100 ? -3.772 -6.282 -7.420 1.00 89.31 100 CYS A C 1
ATOM 799 O O . CYS A 1 100 ? -4.757 -6.892 -6.973 1.00 89.31 100 CYS A O 1
ATOM 801 N N . GLY A 1 101 ? -3.367 -6.436 -8.679 1.00 88.75 101 GLY A N 1
ATOM 802 C CA . GLY A 1 101 ? -3.994 -7.423 -9.547 1.00 88.75 101 GLY A CA 1
ATOM 803 C C . GLY A 1 101 ? -5.425 -7.056 -9.948 1.00 88.75 101 GLY A C 1
ATOM 804 O O . GLY A 1 101 ? -5.864 -5.894 -9.928 1.00 88.75 101 GLY A O 1
ATOM 805 N N . THR A 1 102 ? -6.199 -8.092 -10.255 1.00 90.38 102 THR A N 1
ATOM 806 C CA . THR A 1 102 ? -7.634 -7.998 -10.564 1.00 90.38 102 THR A CA 1
ATOM 807 C C . THR A 1 102 ? -8.527 -8.091 -9.325 1.00 90.38 102 THR A C 1
ATOM 809 O O . THR A 1 102 ? -9.743 -8.209 -9.465 1.00 90.38 102 THR A O 1
ATOM 812 N N . THR A 1 103 ? -7.939 -8.042 -8.126 1.00 91.69 103 THR A N 1
ATOM 813 C CA . THR A 1 103 ? -8.653 -8.056 -6.845 1.00 91.69 103 THR A CA 1
ATOM 814 C C . THR A 1 103 ? -9.763 -7.009 -6.821 1.00 91.69 103 THR A C 1
ATOM 816 O O . THR A 1 103 ? -9.519 -5.821 -7.077 1.00 91.69 103 THR A O 1
ATOM 819 N N . THR A 1 104 ? -10.979 -7.436 -6.474 1.00 93.88 104 THR A N 1
ATOM 820 C CA . THR A 1 104 ? -12.147 -6.559 -6.373 1.00 93.88 104 THR A CA 1
ATOM 821 C C . THR A 1 104 ? -12.310 -5.975 -4.974 1.00 93.88 104 THR A C 1
ATOM 823 O O . THR A 1 104 ? -13.288 -6.226 -4.278 1.00 93.88 104 THR A O 1
ATOM 826 N N . LEU A 1 105 ? -11.334 -5.164 -4.553 1.00 96.19 105 LEU A N 1
ATOM 827 C CA . LEU A 1 105 ? -11.258 -4.567 -3.215 1.00 96.19 105 LEU A CA 1
ATOM 828 C C . LEU A 1 105 ? -12.608 -4.034 -2.702 1.00 96.19 105 LEU A C 1
ATOM 830 O O . LEU A 1 105 ? -12.992 -4.316 -1.565 1.00 96.19 105 LEU A O 1
ATOM 834 N N . LEU A 1 106 ? -13.335 -3.266 -3.522 1.00 97.75 106 LEU A N 1
ATOM 835 C CA . LEU A 1 106 ? -14.582 -2.621 -3.093 1.00 97.75 106 LEU A CA 1
ATOM 836 C C . LEU A 1 106 ? -15.758 -3.596 -2.925 1.00 97.75 106 LEU A C 1
ATOM 838 O O . LEU A 1 106 ? -16.713 -3.245 -2.236 1.00 97.75 106 LEU A O 1
ATOM 842 N N . ASP A 1 107 ? -15.678 -4.826 -3.443 1.00 96.62 107 ASP A N 1
ATOM 843 C CA . ASP A 1 107 ? -16.648 -5.885 -3.115 1.00 96.62 107 ASP A CA 1
ATOM 844 C C . ASP A 1 107 ? -16.491 -6.372 -1.664 1.00 96.62 107 ASP A C 1
ATOM 846 O O . ASP A 1 107 ? -17.422 -6.934 -1.088 1.00 96.62 107 ASP A O 1
ATOM 850 N N . GLY A 1 108 ? -15.327 -6.137 -1.045 1.00 96.44 108 GLY A N 1
ATOM 851 C CA . GLY A 1 108 ? -15.065 -6.441 0.362 1.00 96.44 108 GLY A CA 1
ATOM 852 C C . GLY A 1 108 ? -15.628 -5.400 1.333 1.00 96.44 108 GLY A C 1
ATOM 853 O O . GLY A 1 108 ? -15.895 -5.734 2.489 1.00 96.44 108 GLY A O 1
ATOM 854 N N . LEU A 1 109 ? -15.866 -4.162 0.878 1.00 97.62 109 LEU A N 1
ATOM 855 C CA . LEU A 1 109 ? -16.353 -3.055 1.713 1.00 97.62 109 LEU A CA 1
ATOM 856 C C . LEU A 1 109 ? -17.634 -3.397 2.502 1.00 97.62 109 LEU A C 1
ATOM 858 O O . LEU A 1 109 ? -17.641 -3.171 3.713 1.00 97.62 109 LEU A O 1
ATOM 862 N N . PRO A 1 110 ? -18.696 -3.978 1.905 1.00 97.31 110 PRO A N 1
ATOM 863 C CA . PRO A 1 110 ? -19.910 -4.319 2.646 1.00 97.31 110 PRO A CA 1
ATOM 864 C C . PRO A 1 110 ? -19.605 -5.307 3.775 1.00 97.31 110 PRO A C 1
ATOM 866 O O . PRO A 1 110 ? -20.038 -5.112 4.910 1.00 97.31 110 PRO A O 1
ATOM 869 N N . ARG A 1 111 ? -18.777 -6.322 3.488 1.00 97.50 111 ARG A N 1
ATOM 870 C CA . ARG A 1 111 ? -18.397 -7.330 4.476 1.00 97.50 111 ARG A CA 1
ATOM 871 C C . ARG A 1 111 ? -17.545 -6.745 5.599 1.00 97.50 111 ARG A C 1
ATOM 873 O O . ARG A 1 111 ? -17.716 -7.147 6.746 1.00 97.50 111 ARG A O 1
ATOM 880 N N . MET A 1 112 ? -16.646 -5.807 5.301 1.00 97.81 112 MET A N 1
ATOM 881 C CA . MET A 1 112 ? -15.886 -5.099 6.335 1.00 97.81 112 MET A CA 1
ATOM 882 C C . MET A 1 112 ? -16.827 -4.366 7.294 1.00 97.81 112 MET A C 1
ATOM 884 O O . MET A 1 112 ? -16.700 -4.537 8.502 1.00 97.81 112 MET A O 1
ATOM 888 N N . LEU A 1 113 ? -17.797 -3.607 6.772 1.00 96.75 113 LEU A N 1
ATOM 889 C CA . LEU A 1 113 ? -18.760 -2.866 7.594 1.00 96.75 113 LEU A CA 1
ATOM 890 C C . LEU A 1 113 ? -19.623 -3.799 8.460 1.00 96.75 113 LEU A C 1
ATOM 892 O O . LEU A 1 113 ? -19.822 -3.524 9.642 1.00 96.75 113 LEU A O 1
ATOM 896 N N . GLU A 1 114 ? -20.077 -4.928 7.906 1.00 96.69 114 GLU A N 1
ATOM 897 C CA . GLU A 1 114 ? -20.786 -5.971 8.663 1.00 96.69 114 GLU A CA 1
ATOM 898 C C . GLU A 1 114 ? -19.934 -6.541 9.799 1.00 96.69 114 GLU A C 1
ATOM 900 O O . GLU A 1 114 ? -20.401 -6.640 10.929 1.00 96.69 114 GLU A O 1
ATOM 905 N N . ILE A 1 115 ? -18.669 -6.884 9.525 1.00 97.25 115 ILE A N 1
ATOM 906 C CA . ILE A 1 115 ? -17.755 -7.409 10.546 1.00 97.25 115 ILE A CA 1
ATOM 907 C C . ILE A 1 115 ? -17.613 -6.410 11.692 1.00 97.25 115 ILE A C 1
ATOM 909 O O . ILE A 1 115 ? -17.674 -6.808 12.855 1.00 97.25 115 ILE A O 1
ATOM 913 N N . VAL A 1 116 ? -17.455 -5.119 11.391 1.00 95.00 116 VAL A N 1
ATOM 914 C CA . VAL A 1 116 ? -17.350 -4.105 12.444 1.00 95.00 116 VAL A CA 1
ATOM 915 C C .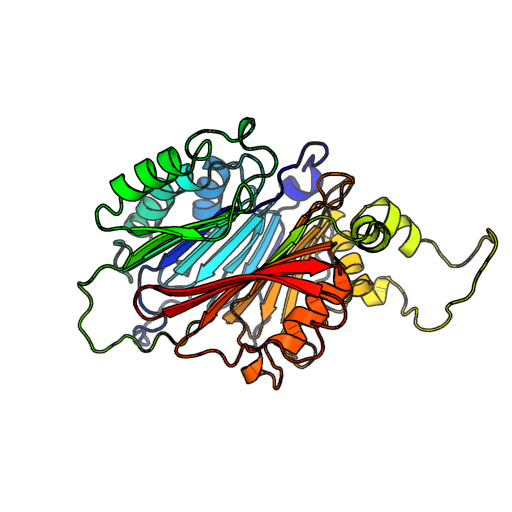 VAL A 1 116 ? -18.637 -4.036 13.267 1.00 95.00 116 VAL A C 1
ATOM 917 O O . VAL A 1 116 ? -18.561 -4.062 14.496 1.00 95.00 116 VAL A O 1
ATOM 920 N N . ALA A 1 117 ? -19.807 -4.037 12.625 1.00 93.75 117 ALA A N 1
ATOM 921 C CA . ALA A 1 117 ? -21.099 -4.023 13.312 1.00 93.75 117 ALA A CA 1
ATOM 922 C C . ALA A 1 117 ? -21.341 -5.261 14.196 1.00 93.75 117 ALA A C 1
ATOM 924 O O . ALA A 1 117 ? -21.874 -5.136 15.300 1.00 93.75 117 ALA A O 1
ATOM 925 N N . ASP A 1 118 ? -20.930 -6.442 13.736 1.00 93.62 118 ASP A N 1
ATOM 926 C CA . ASP A 1 118 ? -21.200 -7.711 14.415 1.00 93.62 118 ASP A CA 1
ATOM 927 C C . ASP A 1 118 ? -20.204 -8.007 15.548 1.00 93.62 118 ASP A C 1
ATOM 929 O O . ASP A 1 118 ? -20.571 -8.581 16.581 1.00 93.62 118 ASP A O 1
ATOM 933 N N . TYR A 1 119 ? -18.933 -7.639 15.361 1.00 91.31 119 TYR A N 1
ATOM 934 C CA . TYR A 1 119 ? -17.841 -8.064 16.242 1.00 91.31 119 TYR A CA 1
ATOM 935 C C . TYR A 1 119 ? -17.314 -6.963 17.154 1.00 91.31 119 TYR A C 1
ATOM 937 O O . TYR A 1 119 ? -16.743 -7.274 18.203 1.00 91.31 119 TYR A O 1
ATOM 945 N N . THR A 1 120 ? -17.503 -5.688 16.812 1.00 85.38 120 THR A N 1
ATOM 946 C CA . THR A 1 120 ? -16.978 -4.595 17.632 1.00 85.38 120 THR A CA 1
ATOM 947 C C . THR A 1 120 ? -18.081 -3.994 18.494 1.00 85.38 120 THR A C 1
ATOM 949 O O . THR A 1 120 ? -19.134 -3.583 18.022 1.00 85.38 120 THR A O 1
ATOM 952 N N . ARG A 1 121 ? -17.857 -3.985 19.813 1.00 81.19 121 ARG A N 1
ATOM 953 C CA . ARG A 1 121 ? -18.798 -3.402 20.791 1.00 81.19 121 ARG A CA 1
ATOM 954 C C . ARG A 1 121 ? -18.304 -2.094 21.399 1.00 81.19 121 ARG A C 1
ATOM 956 O O . ARG A 1 121 ? -19.028 -1.463 22.160 1.00 81.19 121 ARG A O 1
ATOM 963 N N . THR A 1 122 ? -17.054 -1.734 21.122 1.00 78.81 122 THR A N 1
ATOM 964 C CA . THR A 1 122 ? -16.343 -0.621 21.765 1.00 78.81 122 THR A CA 1
ATOM 965 C C . THR A 1 122 ? -16.136 0.577 20.840 1.00 78.81 122 THR A C 1
ATOM 967 O O . THR A 1 122 ? -15.638 1.597 21.302 1.00 78.81 122 THR A O 1
ATOM 970 N N . ILE A 1 123 ? -16.487 0.459 19.557 1.00 82.56 123 ILE A N 1
ATOM 971 C CA . ILE A 1 123 ? -16.399 1.528 18.554 1.00 82.56 123 ILE A CA 1
ATOM 972 C C . ILE A 1 123 ? -17.731 1.630 17.804 1.00 82.56 123 ILE A C 1
ATOM 974 O O . ILE A 1 123 ? -18.485 0.659 17.754 1.00 82.56 123 ILE A O 1
ATOM 978 N N . ASP A 1 124 ? -18.030 2.810 17.262 1.00 85.44 124 ASP A N 1
ATOM 979 C CA . ASP A 1 124 ? -19.178 2.993 16.372 1.00 85.44 124 ASP A CA 1
ATOM 980 C C . ASP A 1 124 ? -18.892 2.267 15.046 1.00 85.44 124 ASP A C 1
ATOM 982 O O . ASP A 1 124 ? -17.830 2.488 14.457 1.00 85.44 124 ASP A O 1
ATOM 986 N N . PRO A 1 125 ? -19.788 1.389 14.563 1.00 87.62 125 PRO A N 1
ATOM 987 C CA . PRO A 1 125 ? -19.595 0.718 13.281 1.00 87.62 125 PRO A CA 1
ATOM 988 C C . PRO A 1 125 ? -19.769 1.643 12.071 1.00 87.62 125 PRO A C 1
ATOM 990 O O . PRO A 1 125 ? -19.464 1.242 10.950 1.00 87.62 125 PRO A O 1
ATOM 993 N N . SER A 1 126 ? -20.248 2.870 12.269 1.00 90.44 126 SER A N 1
ATOM 994 C CA . SER A 1 126 ? -20.342 3.886 11.225 1.00 90.44 126 SER A CA 1
ATOM 995 C C . SER A 1 126 ? -18.960 4.501 10.977 1.00 90.44 126 SER A C 1
ATOM 997 O O . SER A 1 126 ? -18.385 5.084 11.898 1.00 90.44 126 SER A O 1
ATOM 999 N N . PRO A 1 127 ? -18.407 4.431 9.752 1.00 92.50 127 PRO A N 1
ATOM 1000 C CA . PRO A 1 127 ? -17.102 5.019 9.482 1.00 92.50 127 PRO A CA 1
ATOM 1001 C C . PRO A 1 127 ? -17.099 6.536 9.691 1.00 92.50 127 PRO A C 1
ATOM 1003 O O . PRO A 1 127 ? -17.868 7.266 9.065 1.00 92.50 127 PRO A O 1
ATOM 1006 N N . LEU A 1 128 ? -16.170 7.013 10.516 1.00 89.31 128 LEU A N 1
ATOM 1007 C CA . LEU A 1 128 ? -15.868 8.428 10.709 1.00 89.31 128 LEU A CA 1
ATOM 1008 C C . LEU A 1 128 ? -15.325 9.054 9.421 1.00 89.31 128 LEU A C 1
ATOM 1010 O O . LEU A 1 128 ? -15.703 10.167 9.046 1.00 89.31 128 LEU A O 1
ATOM 1014 N N . ARG A 1 129 ? -14.417 8.344 8.748 1.00 89.81 129 ARG A N 1
ATOM 1015 C CA . ARG A 1 129 ? -13.862 8.757 7.459 1.00 89.81 129 ARG A CA 1
ATOM 1016 C C . ARG A 1 129 ? -13.403 7.564 6.636 1.00 89.81 129 ARG A C 1
ATOM 1018 O O . ARG A 1 129 ? -13.046 6.519 7.175 1.00 89.81 129 ARG A O 1
ATOM 1025 N N . ILE A 1 130 ? -13.381 7.764 5.330 1.00 94.44 130 ILE A N 1
ATOM 1026 C CA . ILE A 1 130 ? -12.896 6.800 4.350 1.00 94.44 130 ILE A CA 1
ATOM 1027 C C . ILE A 1 130 ? -12.008 7.513 3.339 1.00 94.44 130 ILE A C 1
ATOM 1029 O O . ILE A 1 130 ? -12.344 8.614 2.888 1.00 94.44 130 ILE A O 1
ATOM 1033 N N . PHE A 1 131 ? -10.913 6.859 2.973 1.00 95.62 131 PHE A N 1
ATOM 1034 C CA . PHE A 1 131 ? -10.079 7.214 1.835 1.00 95.62 131 PHE A CA 1
ATOM 1035 C C . PHE A 1 131 ? -9.954 5.997 0.934 1.00 95.62 131 PHE A C 1
ATOM 1037 O O . PHE A 1 131 ? -9.615 4.911 1.391 1.00 95.62 131 PHE A O 1
ATOM 1044 N N . TYR A 1 132 ? -10.256 6.177 -0.342 1.00 98.12 132 TYR A N 1
ATOM 1045 C CA . TYR A 1 132 ? -9.968 5.200 -1.377 1.00 98.12 132 TYR A CA 1
ATOM 1046 C C . TYR A 1 132 ? -9.123 5.878 -2.441 1.00 98.12 132 TYR A C 1
ATOM 1048 O O . TYR A 1 132 ? -9.519 6.926 -2.951 1.00 98.12 132 TYR A O 1
ATOM 1056 N N . SER A 1 133 ? -7.982 5.304 -2.788 1.00 97.56 133 SER A N 1
ATOM 1057 C CA . SER A 1 133 ? -7.113 5.854 -3.818 1.00 97.56 133 SER A CA 1
ATOM 1058 C C . SER A 1 133 ? -6.501 4.769 -4.686 1.00 97.56 133 SER A C 1
ATOM 1060 O O . SER A 1 133 ? -6.407 3.600 -4.312 1.00 97.56 133 SER A O 1
ATOM 1062 N N . ARG A 1 134 ? -6.112 5.173 -5.894 1.00 96.81 134 ARG A N 1
ATOM 1063 C CA . ARG A 1 134 ? -5.290 4.363 -6.792 1.00 96.81 134 ARG A CA 1
ATOM 1064 C C . ARG A 1 134 ? -4.685 5.214 -7.891 1.00 96.81 134 ARG A C 1
ATOM 1066 O O . ARG A 1 134 ? -5.268 6.209 -8.329 1.00 96.81 134 ARG A O 1
ATOM 1073 N N . ARG A 1 135 ? -3.564 4.763 -8.442 1.00 94.69 135 ARG A N 1
ATOM 1074 C CA . ARG A 1 135 ? -3.078 5.267 -9.731 1.00 94.69 135 ARG A CA 1
ATOM 1075 C C . ARG A 1 135 ? -3.863 4.635 -10.890 1.00 94.69 135 ARG A C 1
ATOM 1077 O O . ARG A 1 135 ? -4.581 3.647 -10.743 1.00 94.69 135 ARG A O 1
ATOM 1084 N N . SER A 1 136 ? -3.786 5.256 -12.060 1.00 93.69 136 SER A N 1
ATOM 1085 C CA . SER A 1 136 ? -4.310 4.708 -13.312 1.00 93.69 136 SER A CA 1
ATOM 1086 C C . SER A 1 136 ? -3.691 3.342 -13.586 1.00 93.69 136 SER A C 1
ATOM 1088 O O . SER A 1 136 ? -2.468 3.224 -13.579 1.00 93.69 136 SER A O 1
ATOM 1090 N N . PHE A 1 137 ? -4.525 2.329 -13.831 1.00 93.12 137 PHE A N 1
ATOM 1091 C CA . PHE A 1 137 ? -4.060 0.973 -14.116 1.00 93.12 137 PHE A CA 1
ATOM 1092 C C . PHE A 1 137 ? -3.229 0.919 -15.395 1.00 93.12 137 PHE A C 1
ATOM 1094 O O . PHE A 1 137 ? -3.484 1.651 -16.354 1.00 93.12 137 PHE A O 1
ATOM 1101 N N . MET A 1 138 ? -2.261 0.004 -15.424 1.00 90.25 138 MET A N 1
ATOM 1102 C CA . MET A 1 138 ? -1.515 -0.291 -16.646 1.00 90.25 138 MET A CA 1
ATOM 1103 C C . MET A 1 138 ? -2.385 -1.040 -17.666 1.00 90.25 138 MET A C 1
ATOM 1105 O O . MET A 1 138 ? -2.265 -0.784 -18.864 1.00 90.25 138 MET A O 1
ATOM 1109 N N . PHE A 1 139 ? -3.287 -1.920 -17.204 1.00 91.19 139 PHE A N 1
ATOM 1110 C CA . PHE A 1 139 ? -4.154 -2.742 -18.053 1.00 91.19 139 PHE A CA 1
ATOM 1111 C C . PHE A 1 139 ? -5.629 -2.629 -17.626 1.00 91.19 139 PHE A C 1
ATOM 1113 O O . PHE A 1 139 ? -6.245 -3.628 -17.258 1.00 91.19 139 PHE A O 1
ATOM 1120 N N . PRO A 1 140 ? -6.245 -1.433 -17.726 1.00 92.00 140 PRO A N 1
ATOM 1121 C CA . PRO A 1 140 ? -7.605 -1.189 -17.232 1.00 92.00 140 PRO A CA 1
ATOM 1122 C C . PRO A 1 140 ? -8.658 -2.152 -17.809 1.00 92.00 140 PRO A C 1
ATOM 1124 O O . PRO A 1 140 ? -9.593 -2.519 -17.107 1.00 92.00 140 PRO A O 1
ATOM 1127 N N . ASP A 1 141 ? -8.476 -2.633 -19.044 1.00 92.50 141 ASP A N 1
ATOM 1128 C CA . ASP A 1 141 ? -9.385 -3.590 -19.692 1.00 92.50 141 ASP A CA 1
ATOM 1129 C C . ASP A 1 141 ? -9.421 -4.978 -19.017 1.00 92.50 141 ASP A C 1
ATOM 1131 O O . ASP A 1 141 ? -10.316 -5.775 -19.300 1.00 92.50 141 ASP A O 1
ATOM 1135 N N . ARG A 1 142 ? -8.449 -5.294 -18.147 1.00 91.81 142 ARG A N 1
ATOM 1136 C CA . ARG A 1 142 ? -8.388 -6.553 -17.383 1.00 91.81 142 ARG A CA 1
ATOM 1137 C C . ARG A 1 142 ? -9.082 -6.469 -16.029 1.00 91.81 142 ARG A C 1
ATOM 1139 O O . ARG A 1 142 ? -9.366 -7.507 -15.435 1.00 91.81 142 ARG A O 1
ATOM 1146 N N . GLN A 1 143 ? -9.353 -5.261 -15.545 1.00 93.44 143 GLN A N 1
ATOM 1147 C CA . GLN A 1 143 ? -9.985 -5.076 -14.249 1.00 93.44 143 GLN A CA 1
ATOM 1148 C C . GLN A 1 143 ? -11.423 -5.598 -14.265 1.00 93.44 143 GLN A C 1
ATOM 1150 O O . GLN A 1 143 ? -12.153 -5.503 -15.256 1.00 93.44 143 GLN A O 1
ATOM 1155 N N . LEU A 1 144 ? -11.843 -6.151 -13.132 1.00 93.94 144 LEU A N 1
ATOM 1156 C CA . LEU A 1 144 ? -13.207 -6.614 -12.919 1.00 93.94 144 LEU A CA 1
ATOM 1157 C C . LEU A 1 144 ? -14.033 -5.496 -12.288 1.00 93.94 144 LEU A C 1
ATOM 1159 O O . LEU A 1 144 ? -13.497 -4.615 -11.624 1.00 93.94 144 LEU A O 1
ATOM 1163 N N . HIS A 1 145 ? -15.351 -5.511 -12.497 1.00 95.50 145 HIS A N 1
ATOM 1164 C CA . HIS A 1 145 ? -16.236 -4.603 -11.763 1.00 95.50 145 HIS A CA 1
ATOM 1165 C C . HIS A 1 145 ? -16.077 -4.841 -10.252 1.00 95.50 145 HIS A C 1
ATOM 1167 O O . HIS A 1 145 ? -16.027 -6.006 -9.869 1.00 95.50 145 HIS A O 1
ATOM 1173 N N . PRO A 1 146 ? -16.034 -3.790 -9.414 1.00 96.50 146 PRO A N 1
ATOM 1174 C CA . PRO A 1 146 ? -16.302 -2.382 -9.741 1.00 96.50 146 PRO A CA 1
ATOM 1175 C C . PRO A 1 146 ? -15.099 -1.573 -10.241 1.00 96.50 146 PRO A C 1
ATOM 1177 O O . PRO A 1 146 ? -15.238 -0.392 -10.507 1.00 96.50 146 PRO A O 1
ATOM 1180 N N . HIS A 1 147 ? -13.935 -2.179 -10.441 1.00 96.44 147 HIS A N 1
ATOM 1181 C CA . HIS A 1 147 ? -12.677 -1.493 -10.759 1.00 96.44 147 HIS A CA 1
ATOM 1182 C C . HIS A 1 147 ? -12.403 -1.277 -12.255 1.00 96.44 147 HIS A C 1
ATOM 1184 O O . HIS A 1 147 ? -11.282 -0.959 -12.644 1.00 96.44 147 HIS A O 1
ATOM 1190 N N . ARG A 1 148 ? -13.416 -1.426 -13.117 1.00 95.19 148 ARG A N 1
ATOM 1191 C CA . ARG A 1 148 ? -13.276 -1.207 -14.571 1.00 95.19 148 ARG A CA 1
ATOM 1192 C C . ARG A 1 148 ? -13.069 0.258 -14.939 1.00 95.19 148 ARG A C 1
ATOM 1194 O O . ARG A 1 148 ? -12.466 0.560 -15.966 1.00 95.19 148 ARG A O 1
ATOM 1201 N N . SER A 1 149 ? -13.597 1.166 -14.128 1.00 95.75 149 SER A N 1
ATOM 1202 C CA . SER A 1 149 ? -13.543 2.603 -14.364 1.00 95.75 149 SER A CA 1
ATOM 1203 C C . SER A 1 149 ? -13.614 3.364 -13.045 1.00 95.75 149 SER A C 1
ATOM 1205 O O . SER A 1 149 ? -14.091 2.838 -12.041 1.00 95.75 149 SER A O 1
ATOM 1207 N N . TRP A 1 150 ? -13.151 4.615 -13.048 1.00 97.06 150 TRP A N 1
ATOM 1208 C CA . TRP A 1 150 ? -13.272 5.478 -11.871 1.00 97.06 150 TRP A CA 1
ATOM 1209 C C . TRP A 1 150 ? -14.742 5.782 -11.545 1.00 97.06 150 TRP A C 1
ATOM 1211 O O . TRP A 1 150 ? -15.143 5.897 -10.386 1.00 97.06 150 TRP A O 1
ATOM 1221 N N . GLU A 1 151 ? -15.578 5.858 -12.574 1.00 97.56 151 GLU A N 1
ATOM 1222 C CA . GLU A 1 151 ? -17.016 6.055 -12.467 1.00 97.56 151 GLU A CA 1
ATOM 1223 C C . GLU A 1 151 ? -17.703 4.888 -11.745 1.00 97.56 151 GLU A C 1
ATOM 1225 O O . GLU A 1 151 ? -18.514 5.128 -10.852 1.00 97.56 151 GLU A O 1
ATOM 1230 N N . ASP A 1 152 ? -17.351 3.640 -12.071 1.00 98.06 152 ASP A N 1
ATOM 1231 C CA . ASP A 1 152 ? -17.899 2.453 -11.399 1.00 98.06 152 ASP A CA 1
ATOM 1232 C C . ASP A 1 152 ? -17.496 2.413 -9.914 1.00 98.06 152 ASP A C 1
ATOM 1234 O O . ASP A 1 152 ? -18.338 2.209 -9.035 1.00 98.06 152 ASP A O 1
ATOM 1238 N N . GLU A 1 153 ? -16.222 2.680 -9.609 1.00 98.50 153 GLU A N 1
ATOM 1239 C CA . GLU A 1 153 ? -15.705 2.686 -8.234 1.00 98.50 153 GLU A CA 1
ATOM 1240 C C . GLU A 1 153 ? -16.385 3.762 -7.385 1.00 98.50 153 GLU A C 1
ATOM 1242 O O . GLU A 1 153 ? -16.842 3.503 -6.269 1.00 98.50 153 GLU A O 1
ATOM 1247 N N . THR A 1 154 ? -16.509 4.975 -7.929 1.00 98.31 154 THR A N 1
ATOM 1248 C CA . THR A 1 154 ? -17.184 6.079 -7.238 1.00 98.31 154 THR A CA 1
ATOM 1249 C C . THR A 1 154 ? -18.685 5.843 -7.100 1.00 98.31 154 THR A C 1
ATOM 1251 O O . THR A 1 154 ? -19.262 6.252 -6.092 1.00 98.31 154 THR A O 1
ATOM 1254 N N . ALA A 1 155 ? -19.327 5.158 -8.050 1.00 98.25 155 ALA A N 1
ATOM 1255 C CA . ALA A 1 155 ? -20.729 4.768 -7.941 1.00 98.25 155 ALA A CA 1
ATOM 1256 C C . ALA A 1 155 ? -20.960 3.759 -6.807 1.00 98.25 155 ALA A C 1
ATOM 1258 O O . ALA A 1 155 ? -21.954 3.886 -6.091 1.00 98.25 155 ALA A O 1
ATOM 1259 N N . VAL A 1 156 ? -20.053 2.797 -6.600 1.00 98.12 156 VAL A N 1
ATOM 1260 C CA . VAL A 1 156 ? -20.105 1.887 -5.442 1.00 98.12 156 VAL A CA 1
ATOM 1261 C C . VAL A 1 156 ? -19.876 2.654 -4.145 1.00 98.12 156 VAL A C 1
ATOM 1263 O O . VAL A 1 156 ? -20.701 2.583 -3.237 1.00 98.12 156 VAL A O 1
ATOM 1266 N N . LEU A 1 157 ? -18.812 3.454 -4.062 1.00 98.19 157 LEU A N 1
ATOM 1267 C CA . LEU A 1 157 ? -18.482 4.203 -2.847 1.00 98.19 157 LEU A CA 1
ATOM 1268 C C . LEU A 1 157 ? -19.603 5.164 -2.427 1.00 98.19 157 LEU A C 1
ATOM 1270 O O . LEU A 1 157 ? -19.929 5.247 -1.243 1.00 98.19 157 LEU A O 1
ATOM 1274 N N . LYS A 1 158 ? -20.261 5.834 -3.379 1.00 97.62 158 LYS A N 1
ATOM 1275 C CA . LYS A 1 158 ? -21.379 6.749 -3.097 1.00 97.62 158 LYS A CA 1
ATOM 1276 C C . LYS A 1 158 ? -22.657 6.067 -2.609 1.00 97.62 158 LYS A C 1
ATOM 1278 O O . LYS A 1 158 ? -23.505 6.757 -2.049 1.00 97.62 158 LYS A O 1
ATOM 1283 N N . GLN A 1 159 ? -22.807 4.751 -2.771 1.00 97.00 159 GLN A N 1
ATOM 1284 C CA . GLN A 1 159 ? -23.919 4.019 -2.146 1.00 97.00 159 GLN A CA 1
ATOM 1285 C C . GLN A 1 159 ? -23.784 3.985 -0.620 1.00 97.00 159 GLN A C 1
ATOM 1287 O O . GLN A 1 159 ? -24.792 4.023 0.080 1.00 97.00 159 GLN A O 1
ATOM 1292 N N . TYR A 1 160 ? -22.547 3.961 -0.117 1.00 95.25 160 TYR A N 1
ATOM 1293 C CA . TYR A 1 160 ? -22.235 3.948 1.314 1.00 95.25 160 TYR A CA 1
ATOM 1294 C C . TYR A 1 160 ? -21.941 5.353 1.857 1.00 95.25 160 TYR A C 1
ATOM 1296 O O . TYR A 1 160 ? -22.278 5.665 2.996 1.00 95.25 160 TYR A O 1
ATOM 1304 N N . PHE A 1 161 ? -21.346 6.216 1.030 1.00 95.38 161 PHE A N 1
ATOM 1305 C CA . PHE A 1 161 ? -20.878 7.551 1.402 1.00 95.38 161 PHE A CA 1
ATOM 1306 C C . PHE A 1 161 ? -21.388 8.602 0.401 1.00 95.38 161 PHE A C 1
ATOM 1308 O O . PHE A 1 161 ? -20.619 9.082 -0.438 1.00 95.38 161 PHE A O 1
ATOM 1315 N N . PRO A 1 162 ? -22.684 8.967 0.446 1.00 94.94 162 PRO A N 1
ATOM 1316 C CA . PRO A 1 162 ? -23.304 9.834 -0.562 1.00 94.94 162 PRO A CA 1
ATOM 1317 C C . PRO A 1 162 ? -22.681 11.236 -0.638 1.00 94.94 162 PRO A C 1
ATOM 1319 O O . PRO A 1 162 ? -22.625 11.821 -1.720 1.00 94.94 162 PRO A O 1
ATOM 1322 N N . ASP A 1 163 ? -22.156 11.741 0.482 1.00 93.12 163 ASP A N 1
ATOM 1323 C CA . ASP A 1 163 ? -21.478 13.042 0.577 1.00 93.12 163 ASP A CA 1
ATOM 1324 C C . ASP A 1 163 ? -19.977 12.976 0.227 1.00 93.12 163 ASP A C 1
ATOM 1326 O O . ASP A 1 163 ? -19.256 13.972 0.334 1.00 93.12 163 ASP A O 1
ATOM 1330 N N . GLY A 1 164 ? -19.483 11.805 -0.183 1.00 94.25 164 GLY A N 1
ATOM 1331 C CA . GLY A 1 164 ? -18.084 11.604 -0.525 1.00 94.25 164 GLY A CA 1
ATOM 1332 C C . GLY A 1 164 ? -17.661 12.323 -1.806 1.00 94.25 164 GLY A C 1
ATOM 1333 O O . GLY A 1 164 ? -18.399 12.423 -2.793 1.00 94.25 164 GLY A O 1
ATOM 1334 N N . GLN A 1 165 ? -16.429 12.821 -1.788 1.00 94.56 165 GLN A N 1
ATOM 1335 C CA . GLN A 1 165 ? -15.824 13.594 -2.865 1.00 94.56 165 GLN A CA 1
ATOM 1336 C C . GLN A 1 165 ? -14.869 12.720 -3.668 1.00 94.56 165 GLN A C 1
ATOM 1338 O O . GLN A 1 165 ? -13.948 12.139 -3.103 1.00 94.56 165 GLN A O 1
ATOM 1343 N N . ALA A 1 166 ? -15.073 12.672 -4.983 1.00 96.56 166 ALA A N 1
ATOM 1344 C CA . ALA A 1 166 ? -14.163 12.049 -5.936 1.00 96.56 166 ALA A CA 1
ATOM 1345 C C . ALA A 1 166 ? -13.288 13.127 -6.589 1.00 96.56 166 ALA A C 1
ATOM 1347 O O . ALA A 1 166 ? -13.797 14.159 -7.028 1.00 96.56 166 ALA A O 1
ATOM 1348 N N . MET A 1 167 ? -11.985 12.886 -6.647 1.00 94.75 167 MET A N 1
ATOM 1349 C CA . MET A 1 167 ? -10.961 13.798 -7.146 1.00 94.75 167 MET A CA 1
ATOM 1350 C C . MET A 1 167 ? -9.998 13.051 -8.068 1.00 94.75 167 MET A C 1
ATOM 1352 O O . MET A 1 167 ? -9.774 11.850 -7.918 1.00 94.75 167 MET A O 1
ATOM 1356 N N . GLU A 1 168 ? -9.415 13.789 -9.008 1.00 94.81 168 GLU A N 1
ATOM 1357 C CA . GLU A 1 168 ? -8.430 13.288 -9.962 1.00 94.81 168 GLU A CA 1
ATOM 1358 C C . GLU A 1 168 ? -7.239 14.239 -10.012 1.00 94.81 168 GLU A C 1
ATOM 1360 O O . GLU A 1 168 ? -7.406 15.459 -10.093 1.00 94.81 168 GLU A O 1
ATOM 1365 N N . PHE A 1 169 ? -6.039 13.673 -10.008 1.00 92.44 169 PHE A N 1
ATOM 1366 C CA . PHE A 1 169 ? -4.778 14.401 -10.003 1.00 92.44 169 PHE A CA 1
ATOM 1367 C C . PHE A 1 169 ? -3.867 13.872 -11.105 1.00 92.44 169 PHE A C 1
ATOM 1369 O O . PHE A 1 169 ? -3.886 12.681 -11.403 1.00 92.44 169 PHE A O 1
ATOM 1376 N N . GLY A 1 170 ? -3.064 14.746 -11.711 1.00 86.94 170 GLY A N 1
ATOM 1377 C CA . GLY A 1 170 ? -2.193 14.395 -12.837 1.00 86.94 170 GLY A CA 1
ATOM 1378 C C . GLY A 1 170 ? -2.738 14.849 -14.191 1.00 86.94 170 GLY A C 1
ATOM 1379 O O . GLY A 1 170 ? -3.692 15.626 -14.279 1.00 86.94 170 GLY A O 1
ATOM 1380 N N . ALA A 1 171 ? -2.091 14.406 -15.268 1.00 79.19 171 ALA A N 1
ATOM 1381 C CA . ALA A 1 171 ? -2.382 14.856 -16.627 1.00 79.19 171 ALA A CA 1
ATOM 1382 C C . ALA A 1 171 ? -2.363 13.695 -17.629 1.00 79.19 171 ALA A C 1
ATOM 1384 O O . ALA A 1 171 ? -1.556 12.770 -17.550 1.00 79.19 171 ALA A O 1
ATOM 1385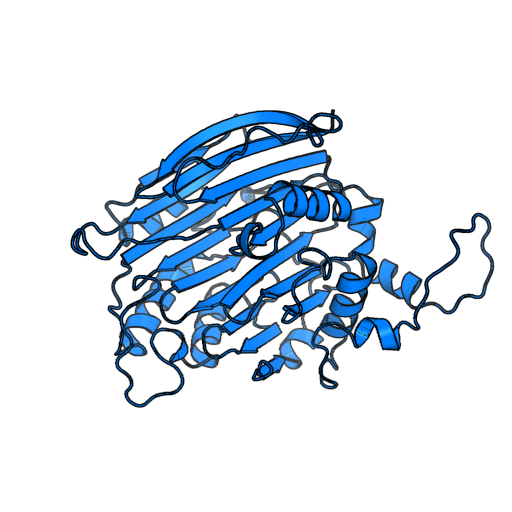 N N . GLY A 1 172 ? -3.235 13.768 -18.637 1.00 83.00 172 GLY A N 1
ATOM 1386 C CA . GLY A 1 172 ? -3.317 12.747 -19.681 1.00 83.00 172 GLY A CA 1
ATOM 1387 C C . GLY A 1 172 ? -3.793 11.395 -19.139 1.00 83.00 172 GLY A C 1
ATOM 1388 O O . GLY A 1 172 ? -4.848 11.321 -18.512 1.00 83.00 172 GLY A O 1
ATOM 1389 N N . LYS A 1 173 ? -3.036 10.330 -19.438 1.00 79.50 173 LYS A N 1
ATOM 1390 C CA . LYS A 1 173 ? -3.345 8.946 -19.029 1.00 79.50 173 LYS A CA 1
ATOM 1391 C C . LYS A 1 173 ? -2.756 8.559 -17.671 1.00 79.50 173 LYS A C 1
ATOM 1393 O O . LYS A 1 173 ? -3.147 7.531 -17.134 1.00 79.50 173 LYS A O 1
ATOM 1398 N N . ASP A 1 174 ? -1.822 9.349 -17.148 1.00 83.94 174 ASP A N 1
ATOM 1399 C CA . ASP A 1 174 ? -1.200 9.098 -15.853 1.00 83.94 174 ASP A CA 1
ATOM 1400 C C . ASP A 1 174 ? -1.876 9.972 -14.801 1.00 83.94 174 ASP A C 1
ATOM 1402 O O . ASP A 1 174 ? -1.548 11.148 -14.617 1.00 83.94 174 ASP A O 1
ATOM 1406 N N . LYS A 1 175 ? -2.911 9.400 -14.192 1.00 91.94 175 LYS A N 1
ATOM 1407 C CA . LYS A 1 175 ? -3.687 10.037 -13.134 1.00 91.94 175 LYS A CA 1
ATOM 1408 C C . LYS A 1 175 ? -3.627 9.234 -11.851 1.00 91.94 175 LYS A C 1
ATOM 1410 O O . LYS A 1 175 ? -3.554 8.004 -11.894 1.00 91.94 175 LYS A O 1
ATOM 1415 N N . TRP A 1 176 ? -3.764 9.929 -10.735 1.00 95.62 176 TRP A N 1
ATOM 1416 C CA . TRP A 1 176 ? -4.075 9.358 -9.435 1.00 95.62 176 TRP A CA 1
ATOM 1417 C C . TRP A 1 176 ? -5.481 9.792 -9.025 1.00 95.62 176 TRP A C 1
ATOM 1419 O O . TRP A 1 176 ? -5.847 10.963 -9.143 1.00 95.62 176 TRP A O 1
ATOM 1429 N N . TYR A 1 177 ? -6.284 8.819 -8.620 1.00 96.75 177 TYR A N 1
ATOM 1430 C CA . TYR A 1 177 ? -7.684 8.976 -8.266 1.00 96.75 177 TYR A CA 1
ATOM 1431 C C . TYR A 1 177 ? -7.825 8.876 -6.758 1.00 96.75 177 TYR A C 1
ATOM 1433 O O . TYR A 1 177 ? -7.176 8.038 -6.133 1.00 96.75 177 TYR A O 1
ATOM 1441 N N . MET A 1 178 ? -8.696 9.702 -6.191 1.00 96.50 178 MET A N 1
ATOM 1442 C CA . MET A 1 178 ? -8.997 9.672 -4.768 1.00 96.50 178 MET A CA 1
ATOM 1443 C C . MET A 1 178 ? -10.474 9.914 -4.519 1.00 96.50 178 MET A C 1
ATOM 1445 O O . MET A 1 178 ? -11.060 10.871 -5.019 1.00 96.50 178 MET A O 1
ATOM 1449 N N . PHE A 1 179 ? -11.061 9.079 -3.679 1.00 97.38 179 PHE A N 1
ATOM 1450 C CA . PHE A 1 179 ? -12.358 9.284 -3.077 1.00 97.38 179 PHE A CA 1
ATOM 1451 C C . PHE A 1 179 ? -12.161 9.474 -1.580 1.00 97.38 179 PHE A C 1
ATOM 1453 O O . PHE A 1 179 ? -11.498 8.673 -0.928 1.00 97.38 179 PHE A O 1
ATOM 1460 N N . SER A 1 180 ? -12.751 10.525 -1.027 1.00 94.56 180 SER A N 1
ATOM 1461 C CA . SER A 1 180 ? -12.699 10.792 0.406 1.00 94.56 180 SER A CA 1
ATOM 1462 C C . SER A 1 180 ? -14.067 11.192 0.927 1.00 94.56 180 SER A C 1
ATOM 1464 O O . SER A 1 180 ? -14.729 12.043 0.330 1.00 94.56 180 SER A O 1
ATOM 1466 N N . CYS A 1 181 ? -14.463 10.655 2.073 1.00 92.69 181 CYS A N 1
ATOM 1467 C CA . CYS A 1 181 ? -15.619 11.143 2.814 1.00 92.69 181 CYS A CA 1
ATOM 1468 C C . CYS A 1 181 ? -15.242 11.274 4.285 1.00 92.69 181 CYS A C 1
ATOM 1470 O O . CYS A 1 181 ? -14.676 10.349 4.860 1.00 92.69 181 CYS A O 1
ATOM 1472 N N . VAL A 1 182 ? -15.569 12.414 4.890 1.00 86.00 182 VAL A N 1
ATOM 1473 C CA . VAL A 1 182 ? -15.392 12.671 6.324 1.00 86.00 182 VAL A CA 1
ATOM 1474 C C . VAL A 1 182 ? -16.759 13.031 6.885 1.00 86.00 182 VAL A C 1
ATOM 1476 O O . VAL A 1 182 ? -17.387 13.983 6.418 1.00 86.00 182 VAL A O 1
ATOM 1479 N N . GLN A 1 183 ? -17.249 12.269 7.859 1.00 77.00 183 GLN A N 1
ATOM 1480 C CA . GLN A 1 183 ? -18.546 12.541 8.464 1.00 77.00 183 GLN A CA 1
ATOM 1481 C C . GLN A 1 183 ? -18.443 13.729 9.427 1.00 77.00 183 GLN A C 1
ATOM 1483 O O . GLN A 1 183 ? -17.697 13.715 10.401 1.00 77.00 183 GLN A O 1
ATOM 1488 N N . SER A 1 184 ? -19.235 14.770 9.170 1.00 57.84 184 SER A N 1
ATOM 1489 C CA . SER A 1 184 ? -19.173 16.060 9.875 1.00 57.84 184 SER A CA 1
ATOM 1490 C C . SER A 1 184 ? -19.716 16.043 11.323 1.00 57.84 184 SER A C 1
ATOM 1492 O O . SER A 1 184 ? -19.868 17.111 11.918 1.00 57.84 184 SER A O 1
ATOM 1494 N N . GLN A 1 185 ? -20.068 14.879 11.883 1.00 52.22 185 GLN A N 1
ATOM 1495 C CA . GLN A 1 185 ? -20.856 14.765 13.123 1.00 52.22 185 GLN A CA 1
ATOM 1496 C C . GLN A 1 185 ? -20.032 14.602 14.412 1.00 52.22 185 GLN A C 1
ATOM 1498 O O . GLN A 1 185 ? -20.610 14.641 15.497 1.00 52.22 185 GLN A O 1
ATOM 1503 N N . VAL A 1 186 ? -18.702 14.486 14.349 1.00 48.22 186 VAL A N 1
ATOM 1504 C CA . VAL A 1 186 ? -17.881 14.482 15.570 1.00 48.22 186 VAL A CA 1
ATOM 1505 C C . VAL A 1 186 ? -17.466 15.916 15.895 1.00 48.22 186 VAL A C 1
ATOM 1507 O O . VAL A 1 186 ? -16.857 16.611 15.088 1.00 48.22 186 VAL A O 1
ATOM 1510 N N . GLY A 1 187 ? -17.906 16.399 17.060 1.00 44.50 187 GLY A N 1
ATOM 1511 C CA . GLY A 1 187 ? -17.737 17.778 17.511 1.00 44.50 187 GLY A CA 1
ATOM 1512 C C . GLY A 1 187 ? -16.296 18.287 17.408 1.00 44.50 187 GLY A C 1
ATOM 1513 O O . GLY A 1 187 ? -15.343 17.542 17.600 1.00 44.50 187 GLY A O 1
ATOM 1514 N N . LYS A 1 188 ? -16.181 19.595 17.148 1.00 42.44 188 LYS A N 1
ATOM 1515 C CA . LYS A 1 188 ? -14.991 20.428 16.868 1.00 42.44 188 LYS A CA 1
ATOM 1516 C C . LYS A 1 188 ? -13.808 20.372 17.871 1.00 42.44 188 LYS A C 1
ATOM 1518 O O . LYS A 1 188 ? -13.084 21.358 17.983 1.00 42.44 188 LYS A O 1
ATOM 1523 N N . THR A 1 189 ? -13.604 19.310 18.648 1.00 41.22 189 THR A N 1
ATOM 1524 C CA . THR A 1 189 ? -12.663 19.306 19.785 1.00 41.22 189 THR A CA 1
ATOM 1525 C C . THR A 1 189 ? -11.762 18.072 19.927 1.00 41.22 189 THR A C 1
ATOM 1527 O O . THR A 1 189 ? -10.996 18.045 20.883 1.00 41.22 189 THR A O 1
ATOM 1530 N N . CYS A 1 190 ? -11.785 17.081 19.026 1.00 41.53 190 CYS A N 1
ATOM 1531 C CA . CYS A 1 190 ? -10.885 15.909 19.109 1.00 41.53 190 CYS A CA 1
ATOM 1532 C C . CYS A 1 190 ? -9.927 15.718 17.917 1.00 41.53 190 CYS A C 1
ATOM 1534 O O . CYS A 1 190 ? -9.154 14.765 17.907 1.00 41.53 190 CYS A O 1
ATOM 1536 N N . ASP A 1 191 ? -9.929 16.632 16.948 1.00 48.88 191 ASP A N 1
ATOM 1537 C CA . ASP A 1 191 ? -9.228 16.487 15.663 1.00 48.88 191 ASP A CA 1
ATOM 1538 C C . ASP A 1 191 ? -7.726 16.824 15.728 1.00 48.88 191 ASP A C 1
ATOM 1540 O O . ASP A 1 191 ? -7.210 17.536 14.871 1.00 48.88 191 ASP A O 1
ATOM 1544 N N . ASN A 1 192 ? -6.990 16.323 16.723 1.00 50.31 192 ASN A N 1
ATOM 1545 C CA . ASN A 1 192 ? -5.522 16.362 16.678 1.00 50.31 192 ASN A CA 1
ATOM 1546 C C . ASN A 1 192 ? -5.015 15.164 15.853 1.00 50.31 192 ASN A C 1
ATOM 1548 O O . ASN A 1 192 ? -4.352 14.256 16.356 1.00 50.31 192 ASN A O 1
ATOM 1552 N N . PHE A 1 193 ? -5.405 15.134 14.578 1.00 57.09 193 PHE A N 1
ATOM 1553 C CA . PHE A 1 193 ? -5.012 14.110 13.613 1.00 57.09 193 PHE A CA 1
ATOM 1554 C C . PHE A 1 193 ? -3.603 14.401 13.101 1.00 57.09 193 PHE A C 1
ATOM 1556 O O . PHE A 1 193 ? -3.421 14.831 11.964 1.00 57.09 193 PHE A O 1
ATOM 1563 N N . ASN A 1 194 ? -2.596 14.161 13.939 1.00 62.28 194 ASN A N 1
ATOM 1564 C CA . ASN A 1 194 ? -1.196 14.202 13.519 1.00 62.28 194 ASN A CA 1
ATOM 1565 C C . ASN A 1 194 ? -0.852 12.933 12.711 1.00 62.28 194 ASN A C 1
ATOM 1567 O O . ASN A 1 194 ? 0.030 12.155 13.087 1.00 62.28 194 ASN A O 1
ATOM 1571 N N . ASP A 1 195 ? -1.640 12.687 11.662 1.00 78.31 195 ASP A N 1
ATOM 1572 C CA . ASP A 1 195 ? -1.492 11.561 10.753 1.00 78.31 195 ASP A CA 1
ATOM 1573 C C . ASP A 1 195 ? -0.594 11.971 9.587 1.00 78.31 195 ASP A C 1
ATOM 1575 O O . ASP A 1 195 ? -0.623 13.102 9.094 1.00 78.31 195 ASP A O 1
ATOM 1579 N N . PHE A 1 196 ? 0.215 11.017 9.161 1.00 88.44 196 PHE A N 1
ATOM 1580 C CA . PHE A 1 196 ? 1.181 11.149 8.090 1.00 88.44 196 PHE A CA 1
ATOM 1581 C C . PHE A 1 196 ? 1.023 9.927 7.194 1.00 88.44 196 PHE A C 1
ATOM 1583 O O . PHE A 1 196 ? 0.922 8.814 7.710 1.00 88.44 196 PHE A O 1
ATOM 1590 N N . SER A 1 197 ? 1.012 10.128 5.881 1.00 92.88 197 SER A N 1
ATOM 1591 C CA . SER A 1 197 ? 1.093 9.035 4.913 1.00 92.88 197 SER A CA 1
ATOM 1592 C C . SER A 1 197 ? 1.900 9.483 3.705 1.00 92.88 197 SER A C 1
ATOM 1594 O O . SER A 1 197 ? 1.630 10.544 3.141 1.00 92.88 197 SER A O 1
ATOM 1596 N N . LEU A 1 198 ? 2.902 8.695 3.330 1.00 95.38 198 LEU A N 1
ATOM 1597 C CA . LEU A 1 198 ? 3.712 8.887 2.134 1.00 95.38 198 LEU A CA 1
ATOM 1598 C C . LEU A 1 198 ? 3.580 7.655 1.243 1.00 95.38 198 LEU A C 1
ATOM 1600 O O . LEU A 1 198 ? 3.970 6.567 1.655 1.00 95.38 198 LEU A O 1
ATOM 1604 N N . GLU A 1 199 ? 3.132 7.856 0.008 1.00 97.19 199 GLU A N 1
ATOM 1605 C CA . GLU A 1 199 ? 3.122 6.857 -1.059 1.00 97.19 199 GLU A CA 1
ATOM 1606 C C . GLU A 1 199 ? 4.152 7.232 -2.138 1.00 97.19 199 GLU A C 1
ATOM 1608 O O . GLU A 1 199 ? 4.227 8.382 -2.582 1.00 97.19 199 GLU A O 1
ATOM 1613 N N . ILE A 1 200 ? 4.929 6.249 -2.592 1.00 97.06 200 ILE A N 1
ATOM 1614 C CA . ILE A 1 200 ? 5.866 6.342 -3.713 1.00 97.06 200 ILE A CA 1
ATOM 1615 C C . ILE A 1 200 ? 5.513 5.231 -4.700 1.00 97.06 200 ILE A C 1
ATOM 1617 O O . ILE A 1 200 ? 5.741 4.056 -4.430 1.00 97.06 200 ILE A O 1
ATOM 1621 N N . MET A 1 201 ? 4.966 5.601 -5.853 1.00 96.94 201 MET A N 1
ATOM 1622 C CA . MET A 1 201 ? 4.568 4.669 -6.912 1.00 96.94 201 MET A CA 1
ATOM 1623 C C . MET A 1 201 ? 5.563 4.768 -8.062 1.00 96.94 201 MET A C 1
ATOM 1625 O O . MET A 1 201 ? 5.732 5.845 -8.632 1.00 96.94 201 MET A O 1
ATOM 1629 N N . MET A 1 202 ? 6.226 3.671 -8.404 1.00 97.06 202 MET A N 1
ATOM 1630 C CA . MET A 1 202 ? 7.407 3.648 -9.265 1.00 97.06 202 MET A CA 1
ATOM 1631 C C . MET A 1 202 ? 7.161 2.751 -10.475 1.00 97.06 202 MET A C 1
ATOM 1633 O O . MET A 1 202 ? 6.745 1.608 -10.323 1.00 97.06 202 MET A O 1
ATOM 1637 N N . THR A 1 203 ? 7.431 3.256 -11.676 1.00 95.75 203 THR A N 1
ATOM 1638 C CA . THR A 1 203 ? 7.326 2.505 -12.938 1.00 95.75 203 THR A CA 1
ATOM 1639 C C . THR A 1 203 ? 8.632 2.541 -13.707 1.00 95.75 203 THR A C 1
ATOM 1641 O O . THR A 1 203 ? 9.427 3.469 -13.536 1.00 95.75 203 THR A O 1
ATOM 1644 N N . ASP A 1 204 ? 8.803 1.576 -14.610 1.00 95.56 204 ASP A N 1
ATOM 1645 C CA . ASP A 1 204 ? 9.995 1.456 -15.453 1.00 95.56 204 ASP A CA 1
ATOM 1646 C C . ASP A 1 204 ? 11.254 1.345 -14.582 1.00 95.56 204 ASP A C 1
ATOM 1648 O O . ASP A 1 204 ? 12.185 2.148 -14.672 1.00 95.56 204 ASP A O 1
ATOM 1652 N N . LEU A 1 205 ? 11.230 0.374 -13.668 1.00 97.12 205 LEU A N 1
ATOM 1653 C CA . LEU A 1 205 ? 12.336 0.078 -12.762 1.00 97.12 205 LEU A CA 1
ATOM 1654 C C . LEU A 1 205 ? 13.610 -0.250 -13.553 1.00 97.12 205 LEU A C 1
ATOM 1656 O O . LEU A 1 205 ? 13.538 -0.886 -14.610 1.00 97.12 205 LEU A O 1
ATOM 1660 N N . ASP A 1 206 ? 14.778 0.128 -13.025 1.00 96.94 206 ASP A N 1
ATOM 1661 C CA . ASP A 1 206 ? 16.062 -0.274 -13.604 1.00 96.94 206 ASP A CA 1
ATOM 1662 C C . ASP A 1 206 ? 16.134 -1.811 -13.692 1.00 96.94 206 ASP A C 1
ATOM 1664 O O . ASP A 1 206 ? 15.941 -2.479 -12.673 1.00 96.94 206 ASP A O 1
ATOM 1668 N N . PRO A 1 207 ? 16.445 -2.401 -14.862 1.00 95.38 207 PRO A N 1
ATOM 1669 C CA . PRO A 1 207 ? 16.421 -3.852 -15.023 1.00 95.38 207 PRO A CA 1
ATOM 1670 C C . PRO A 1 207 ? 17.333 -4.603 -14.049 1.00 95.38 207 PRO A C 1
ATOM 1672 O O . PRO A 1 207 ? 16.979 -5.689 -13.602 1.00 95.38 207 PRO A O 1
ATOM 1675 N N . ALA A 1 208 ? 18.489 -4.041 -13.678 1.00 94.25 208 ALA A N 1
ATOM 1676 C CA . ALA A 1 208 ? 19.373 -4.684 -12.712 1.00 94.25 208 ALA A CA 1
ATOM 1677 C C . ALA A 1 208 ? 18.812 -4.612 -11.283 1.00 94.25 208 ALA A C 1
ATOM 1679 O O . ALA A 1 208 ? 19.018 -5.552 -10.525 1.00 94.25 208 ALA A O 1
ATOM 1680 N N . ALA A 1 209 ? 18.088 -3.545 -10.922 1.00 95.44 209 ALA A N 1
ATOM 1681 C CA . ALA A 1 209 ? 17.377 -3.466 -9.643 1.00 95.44 209 ALA A CA 1
ATOM 1682 C C . ALA A 1 209 ? 16.179 -4.424 -9.611 1.00 95.44 209 ALA A C 1
ATOM 1684 O O . ALA A 1 209 ? 16.039 -5.200 -8.672 1.00 95.44 209 ALA A O 1
ATOM 1685 N N . ALA A 1 210 ? 15.349 -4.411 -10.656 1.00 94.56 210 ALA A N 1
ATOM 1686 C CA . ALA A 1 210 ? 14.170 -5.264 -10.762 1.00 94.56 210 ALA A CA 1
ATOM 1687 C C . ALA A 1 210 ? 14.537 -6.755 -10.716 1.00 94.56 210 ALA A C 1
ATOM 1689 O O . ALA A 1 210 ? 13.908 -7.526 -9.994 1.00 94.56 210 ALA A O 1
ATOM 1690 N N . ASN A 1 211 ? 15.611 -7.150 -11.410 1.00 92.38 211 ASN A N 1
ATOM 1691 C CA . ASN A 1 211 ? 16.066 -8.539 -11.447 1.00 92.38 211 ASN A CA 1
ATOM 1692 C C . ASN A 1 211 ? 16.443 -9.102 -10.072 1.00 92.38 211 ASN A C 1
ATOM 1694 O O . ASN A 1 211 ? 16.371 -10.319 -9.907 1.00 92.38 211 ASN A O 1
ATOM 1698 N N . LEU A 1 212 ? 16.807 -8.262 -9.091 1.00 92.94 212 LEU A N 1
ATOM 1699 C CA . LEU A 1 212 ? 17.082 -8.726 -7.727 1.00 92.94 212 LEU A CA 1
ATOM 1700 C C . LEU A 1 212 ? 15.864 -9.423 -7.117 1.00 92.94 212 LEU A C 1
ATOM 1702 O O . LEU A 1 212 ? 16.041 -10.385 -6.387 1.00 92.94 212 LEU A O 1
ATOM 1706 N N . PHE A 1 213 ? 14.643 -9.022 -7.474 1.00 92.81 213 PHE A N 1
ATOM 1707 C CA . PHE A 1 213 ? 13.394 -9.573 -6.939 1.00 92.81 213 PHE A CA 1
ATOM 1708 C C . PHE A 1 213 ? 12.900 -10.812 -7.709 1.00 92.81 213 PHE A C 1
ATOM 1710 O O . PHE A 1 213 ? 11.700 -11.021 -7.881 1.00 92.81 213 PHE A O 1
ATOM 1717 N N . SER A 1 214 ? 13.826 -11.639 -8.199 1.00 87.62 214 SER A N 1
ATOM 1718 C CA . SER A 1 214 ? 13.537 -12.913 -8.866 1.00 87.62 214 SER A CA 1
ATOM 1719 C C . SER A 1 214 ? 14.121 -14.089 -8.087 1.00 87.62 214 SER A C 1
ATOM 1721 O O . SER A 1 214 ? 15.177 -13.967 -7.464 1.00 87.62 214 SER A O 1
ATOM 1723 N N . PHE A 1 215 ? 13.485 -15.262 -8.161 1.00 80.50 215 PHE A N 1
ATOM 1724 C CA . PHE A 1 215 ? 14.010 -16.469 -7.507 1.00 80.50 215 PHE A CA 1
ATOM 1725 C C . PHE A 1 215 ? 15.408 -16.850 -8.024 1.00 80.50 215 PHE A C 1
ATOM 1727 O O . PHE A 1 215 ? 16.244 -17.350 -7.268 1.00 80.50 215 PHE A O 1
ATOM 1734 N N . ASP A 1 216 ? 15.703 -16.581 -9.298 1.00 80.06 216 ASP A N 1
ATOM 1735 C CA . ASP A 1 216 ? 17.013 -16.871 -9.888 1.00 80.06 216 ASP A CA 1
ATOM 1736 C C . ASP A 1 216 ? 18.122 -15.944 -9.368 1.00 80.06 216 ASP A C 1
ATOM 1738 O O . ASP A 1 216 ? 19.262 -16.390 -9.176 1.00 80.06 216 ASP A O 1
ATOM 1742 N N . ALA A 1 217 ? 17.805 -14.679 -9.071 1.00 77.19 217 ALA A N 1
ATOM 1743 C CA . ALA A 1 217 ? 18.767 -13.775 -8.448 1.00 77.19 217 ALA A CA 1
ATOM 1744 C C . ALA A 1 217 ? 19.209 -14.299 -7.085 1.00 77.19 217 ALA A C 1
ATOM 1746 O O . ALA A 1 217 ? 20.392 -14.242 -6.751 1.00 77.19 217 ALA A O 1
ATOM 1747 N N . VAL A 1 218 ? 18.301 -14.904 -6.328 1.00 74.50 218 VAL A N 1
ATOM 1748 C CA . VAL A 1 218 ? 18.663 -15.363 -4.993 1.00 74.50 218 VAL A CA 1
ATOM 1749 C C . VAL A 1 218 ? 19.370 -16.705 -5.003 1.00 74.50 218 VAL A C 1
ATOM 1751 O O . VAL A 1 218 ? 20.315 -16.902 -4.247 1.00 74.50 218 VAL A O 1
ATOM 1754 N N . ARG A 1 219 ? 19.048 -17.596 -5.943 1.00 71.75 219 ARG A N 1
ATOM 1755 C CA . ARG A 1 219 ? 19.918 -18.755 -6.209 1.00 71.75 219 ARG A CA 1
ATOM 1756 C C . ARG A 1 219 ? 21.360 -18.328 -6.493 1.00 71.75 219 ARG A C 1
ATOM 1758 O O . ARG A 1 219 ? 22.296 -18.989 -6.042 1.00 71.75 219 ARG A O 1
ATOM 1765 N N . SER A 1 220 ? 21.538 -17.216 -7.206 1.00 74.06 220 SER A N 1
ATOM 1766 C CA . SER A 1 220 ? 22.862 -16.655 -7.488 1.00 74.06 220 SER A CA 1
ATOM 1767 C C . SER A 1 220 ? 23.528 -16.086 -6.232 1.00 74.06 220 SER A C 1
ATOM 1769 O O . SER A 1 220 ? 24.719 -16.312 -6.037 1.00 74.06 220 SER A O 1
ATOM 1771 N N . LEU A 1 221 ? 22.770 -15.424 -5.349 1.00 73.19 221 LEU A N 1
ATOM 1772 C CA . LEU A 1 221 ? 23.265 -14.959 -4.046 1.00 73.19 221 LEU A CA 1
ATOM 1773 C C . LEU A 1 221 ? 23.641 -16.126 -3.115 1.00 73.19 221 LEU A C 1
ATOM 1775 O O . LEU A 1 221 ? 24.655 -16.045 -2.435 1.00 73.19 221 LEU A O 1
ATOM 1779 N N . ASN A 1 222 ? 22.878 -17.223 -3.135 1.00 64.06 222 ASN A N 1
ATOM 1780 C CA . ASN A 1 222 ? 23.062 -18.410 -2.289 1.00 64.06 222 ASN A CA 1
ATOM 1781 C C . ASN A 1 222 ? 24.165 -19.366 -2.770 1.00 64.06 222 ASN A C 1
ATOM 1783 O O . ASN A 1 222 ? 24.496 -20.332 -2.079 1.00 64.06 222 ASN A O 1
ATOM 1787 N N . SER A 1 223 ? 24.732 -19.141 -3.956 1.00 58.25 223 SER A N 1
ATOM 1788 C CA . SER A 1 223 ? 25.796 -19.994 -4.483 1.00 58.25 223 SER A CA 1
ATOM 1789 C C . SER A 1 223 ? 27.115 -19.723 -3.739 1.00 58.25 223 SER A C 1
ATOM 1791 O O . SER A 1 223 ? 27.527 -18.566 -3.641 1.00 58.25 223 SER A O 1
ATOM 1793 N N . PRO A 1 224 ? 27.821 -20.750 -3.221 1.00 52.88 224 PRO A N 1
ATOM 1794 C CA . PRO A 1 224 ? 29.108 -20.545 -2.564 1.00 52.88 224 PRO A CA 1
ATOM 1795 C C . PRO A 1 224 ? 30.108 -19.906 -3.540 1.00 52.88 224 PRO A C 1
ATOM 1797 O O . PRO A 1 224 ? 30.080 -20.221 -4.735 1.00 52.88 224 PRO A O 1
ATOM 1800 N N . PRO A 1 225 ? 31.025 -19.040 -3.068 1.00 48.41 225 PRO A N 1
ATOM 1801 C CA . PRO A 1 225 ? 32.019 -18.424 -3.936 1.00 48.41 225 PRO A CA 1
ATOM 1802 C C . PRO A 1 225 ? 32.954 -19.506 -4.501 1.00 48.41 225 PRO A C 1
ATOM 1804 O O . PRO A 1 225 ? 33.888 -19.945 -3.833 1.00 48.41 225 PRO A O 1
ATOM 1807 N N . GLY A 1 226 ? 32.693 -19.973 -5.729 1.00 42.50 226 GLY A N 1
ATOM 1808 C CA . GLY A 1 226 ? 33.544 -20.975 -6.370 1.00 42.50 226 GLY A CA 1
ATOM 1809 C C . GLY A 1 226 ? 32.977 -21.693 -7.596 1.00 42.50 226 GLY A C 1
ATOM 1810 O O . GLY A 1 226 ? 32.730 -22.891 -7.550 1.00 42.50 226 GLY A O 1
ATOM 1811 N N . THR A 1 227 ? 32.886 -21.009 -8.735 1.00 33.75 227 THR A N 1
ATOM 1812 C CA . THR A 1 227 ? 33.549 -21.435 -9.989 1.00 33.75 227 THR A CA 1
ATOM 1813 C C . THR A 1 227 ? 33.654 -20.219 -10.921 1.00 33.75 227 THR A C 1
ATOM 1815 O O . THR A 1 227 ? 32.713 -19.437 -11.014 1.00 33.75 227 THR A O 1
ATOM 1818 N N . PRO A 1 228 ? 34.810 -19.977 -11.562 1.00 38.69 228 PRO A N 1
ATOM 1819 C CA . PRO A 1 228 ? 35.078 -18.713 -12.232 1.00 38.69 228 PRO A CA 1
ATOM 1820 C C . PRO A 1 228 ? 34.380 -18.650 -13.594 1.00 38.69 228 PRO A C 1
ATOM 1822 O O . PRO A 1 228 ? 34.773 -19.344 -14.530 1.00 38.69 228 PRO A O 1
ATOM 1825 N N . THR A 1 229 ? 33.421 -17.742 -13.748 1.00 35.25 229 THR A N 1
ATOM 1826 C CA . THR A 1 229 ? 33.151 -17.100 -15.040 1.00 35.25 229 THR A CA 1
ATOM 1827 C C . THR A 1 229 ? 33.576 -15.641 -14.942 1.00 35.25 229 THR A C 1
ATOM 1829 O O . THR A 1 229 ? 33.255 -14.933 -13.996 1.00 35.25 229 THR A O 1
ATOM 1832 N N . SER A 1 230 ? 34.415 -15.249 -15.890 1.00 35.72 230 SER A N 1
ATOM 1833 C CA . SER A 1 230 ? 35.232 -14.039 -15.938 1.00 35.72 230 SER A CA 1
ATOM 1834 C C . SER A 1 230 ? 34.540 -12.707 -15.601 1.00 35.72 230 SER A C 1
ATOM 1836 O O . SER A 1 230 ? 33.508 -12.391 -16.185 1.00 35.72 230 SER A O 1
ATOM 1838 N N . ALA A 1 231 ? 35.287 -11.889 -14.840 1.00 33.47 231 ALA A N 1
ATOM 1839 C CA . ALA A 1 231 ? 35.343 -10.415 -14.821 1.00 33.47 231 ALA A CA 1
ATOM 1840 C C . ALA A 1 231 ? 34.344 -9.623 -13.943 1.00 33.47 231 ALA A C 1
ATOM 1842 O O . ALA A 1 231 ? 33.395 -9.040 -14.451 1.00 33.47 231 ALA A O 1
ATOM 1843 N N . ASN A 1 232 ? 34.625 -9.482 -12.640 1.00 33.09 232 ASN A N 1
ATOM 1844 C CA . ASN A 1 232 ? 35.253 -8.302 -11.993 1.00 33.09 232 ASN A CA 1
ATOM 1845 C C . ASN A 1 232 ? 35.007 -8.313 -10.464 1.00 33.09 232 ASN A C 1
ATOM 1847 O O . ASN A 1 232 ? 33.953 -8.773 -10.032 1.00 33.09 232 ASN A O 1
ATOM 1851 N N . PRO A 1 233 ? 35.944 -7.807 -9.633 1.00 39.53 233 PRO A N 1
ATOM 1852 C CA . PRO A 1 233 ? 35.843 -7.879 -8.180 1.00 39.53 233 PRO A CA 1
ATOM 1853 C C . PRO A 1 233 ? 35.188 -6.617 -7.593 1.00 39.53 233 PRO A C 1
ATOM 1855 O O . PRO A 1 233 ? 35.732 -5.519 -7.697 1.00 39.53 233 PRO A O 1
ATOM 1858 N N . MET A 1 234 ? 34.054 -6.783 -6.914 1.00 32.53 234 MET A N 1
ATOM 1859 C CA . MET A 1 234 ? 33.705 -5.952 -5.761 1.00 32.53 234 MET A CA 1
ATOM 1860 C C . MET A 1 234 ? 33.740 -6.868 -4.542 1.00 32.53 234 MET A C 1
ATOM 1862 O O . MET A 1 234 ? 32.902 -7.748 -4.375 1.00 32.53 234 MET A O 1
ATOM 1866 N N . GLU A 1 235 ? 34.801 -6.717 -3.760 1.00 36.56 235 GLU A N 1
ATOM 1867 C CA . GLU A 1 235 ? 35.095 -7.513 -2.578 1.00 36.56 235 GLU A CA 1
ATOM 1868 C C . GLU A 1 235 ? 34.699 -6.724 -1.320 1.00 36.56 235 GLU A C 1
ATOM 1870 O O . GLU A 1 235 ? 34.883 -5.508 -1.268 1.00 36.56 235 GLU A O 1
ATOM 1875 N N . SER A 1 236 ? 34.240 -7.463 -0.303 1.00 33.00 236 SER A N 1
ATOM 1876 C CA . SER A 1 236 ? 34.027 -7.070 1.101 1.00 33.00 236 SER A CA 1
ATOM 1877 C C . SER A 1 236 ? 32.627 -6.603 1.532 1.00 33.00 236 SER A C 1
ATOM 1879 O O . SER A 1 236 ? 32.397 -5.420 1.760 1.00 33.00 236 SER A O 1
ATOM 1881 N N . SER A 1 237 ? 31.743 -7.572 1.811 1.00 36.16 237 SER A N 1
ATOM 1882 C CA . SER A 1 237 ? 31.184 -7.816 3.163 1.00 36.16 237 SER A CA 1
ATOM 1883 C C . SER A 1 237 ? 30.134 -8.941 3.111 1.00 36.16 237 SER A C 1
ATOM 1885 O O . SER A 1 237 ? 28.938 -8.712 3.272 1.00 36.16 237 SER A O 1
ATOM 1887 N N . MET A 1 238 ? 30.561 -10.182 2.863 1.00 39.00 238 MET A N 1
ATOM 1888 C CA . MET A 1 238 ? 29.669 -11.343 2.960 1.00 39.00 238 MET A CA 1
ATOM 1889 C C . MET A 1 238 ? 29.739 -11.918 4.377 1.00 39.00 238 MET A C 1
ATOM 1891 O O . MET A 1 238 ? 30.566 -12.776 4.681 1.00 39.00 238 MET A O 1
ATOM 1895 N N . LEU A 1 239 ? 28.865 -11.420 5.255 1.00 40.41 239 LEU A N 1
ATOM 1896 C CA . LEU A 1 239 ? 28.363 -12.228 6.367 1.00 40.41 239 LEU A CA 1
ATOM 1897 C C . LEU A 1 239 ? 27.703 -13.474 5.755 1.00 40.41 239 LEU A C 1
ATOM 1899 O O . LEU A 1 239 ? 27.061 -13.369 4.711 1.00 40.41 239 LEU A O 1
ATOM 1903 N N . SER A 1 240 ? 27.896 -14.655 6.349 1.00 46.00 240 SER A N 1
ATOM 1904 C CA . SER A 1 240 ? 27.264 -15.882 5.851 1.00 46.00 240 SER A CA 1
ATOM 1905 C C . SER A 1 240 ? 25.751 -15.676 5.720 1.00 46.00 240 SER A C 1
ATOM 1907 O O . SER A 1 240 ? 25.138 -15.048 6.575 1.00 46.00 240 SER A O 1
ATOM 1909 N N . ILE A 1 241 ? 25.140 -16.184 4.656 1.00 46.69 241 ILE A N 1
ATOM 1910 C CA . ILE A 1 241 ? 23.734 -15.911 4.310 1.00 46.69 241 ILE A CA 1
ATOM 1911 C C . ILE A 1 241 ? 22.758 -16.433 5.378 1.00 46.69 241 ILE A C 1
ATOM 1913 O O . ILE A 1 241 ? 21.779 -15.756 5.678 1.00 46.69 241 ILE A O 1
ATOM 1917 N N . ASP A 1 242 ? 23.101 -17.526 6.071 1.00 42.94 242 ASP A N 1
ATOM 1918 C CA . ASP A 1 242 ? 22.381 -17.988 7.273 1.00 42.94 242 ASP A CA 1
ATOM 1919 C C . ASP A 1 242 ? 22.356 -16.930 8.399 1.00 42.94 242 ASP A C 1
ATOM 1921 O O . ASP A 1 242 ? 21.426 -16.869 9.198 1.00 42.94 242 ASP A O 1
ATOM 1925 N N . SER A 1 243 ? 23.359 -16.047 8.451 1.00 48.78 243 SER A N 1
ATOM 1926 C CA . SER A 1 243 ? 23.410 -14.887 9.353 1.00 48.78 243 SER A CA 1
ATOM 1927 C C . SER A 1 243 ? 22.601 -13.692 8.814 1.00 48.78 243 SER A C 1
ATOM 1929 O O . SER A 1 243 ? 21.977 -12.971 9.599 1.00 48.78 243 SER A O 1
ATOM 1931 N N . MET A 1 244 ? 22.513 -13.512 7.488 1.00 48.84 244 MET A N 1
ATOM 1932 C CA . MET A 1 244 ? 21.671 -12.474 6.871 1.00 48.84 244 MET A CA 1
ATOM 1933 C C . MET A 1 244 ? 20.180 -12.751 7.087 1.00 48.84 244 MET A C 1
ATOM 1935 O O . MET A 1 244 ? 19.460 -11.866 7.547 1.00 48.84 244 MET A O 1
ATOM 1939 N N . ALA A 1 245 ? 19.743 -13.994 6.877 1.00 48.81 245 ALA A N 1
ATOM 1940 C CA . ALA A 1 245 ? 18.369 -14.431 7.120 1.00 48.81 245 ALA A CA 1
ATOM 1941 C C . ALA A 1 245 ? 17.981 -14.497 8.610 1.00 48.81 245 ALA A C 1
ATOM 1943 O O . ALA A 1 245 ? 16.859 -14.875 8.900 1.00 48.81 245 ALA A O 1
ATOM 1944 N N . SER A 1 246 ? 18.878 -14.159 9.549 1.00 47.00 246 SER A N 1
ATOM 1945 C CA . SER A 1 246 ? 18.624 -14.221 11.000 1.00 47.00 246 SER A CA 1
ATOM 1946 C C . SER A 1 246 ? 18.425 -12.848 11.664 1.00 47.00 246 SER A C 1
ATOM 1948 O O . SER A 1 246 ? 18.188 -12.781 12.869 1.00 47.00 246 SER A O 1
ATOM 1950 N N . SER A 1 247 ? 18.580 -11.733 10.937 1.00 40.47 247 SER A N 1
ATOM 1951 C CA . SER A 1 247 ? 18.804 -10.413 11.561 1.00 40.47 247 SER A CA 1
ATOM 1952 C C . SER A 1 247 ? 17.684 -9.375 11.410 1.00 40.47 247 SER A C 1
ATOM 1954 O O . SER A 1 247 ? 17.895 -8.230 11.802 1.00 40.47 247 SER A O 1
ATOM 1956 N N . VAL A 1 248 ? 16.488 -9.733 10.923 1.00 50.69 248 VAL A N 1
ATOM 1957 C CA . VAL A 1 248 ? 15.304 -8.839 10.959 1.00 50.69 248 VAL A CA 1
ATOM 1958 C C . VAL A 1 248 ? 14.084 -9.621 11.430 1.00 50.69 248 VAL A C 1
ATOM 1960 O O . VAL A 1 248 ? 13.315 -10.134 10.633 1.00 50.69 248 VAL A O 1
ATOM 1963 N N . GLY A 1 249 ? 13.924 -9.758 12.748 1.00 48.78 249 GLY A N 1
ATOM 1964 C CA . GLY A 1 249 ? 12.728 -10.385 13.333 1.00 48.78 249 GLY A CA 1
ATOM 1965 C C . GLY A 1 249 ? 12.512 -11.865 12.983 1.00 48.78 249 GLY A C 1
ATOM 1966 O O . GLY A 1 249 ? 11.420 -12.373 13.213 1.00 48.78 249 GLY A O 1
ATOM 1967 N N . CYS A 1 250 ? 13.531 -12.537 12.445 1.00 46.66 250 CYS A N 1
ATOM 1968 C CA . CYS A 1 250 ? 13.496 -13.929 12.018 1.00 46.66 250 CYS A CA 1
ATOM 1969 C C . CYS A 1 250 ? 13.341 -14.831 13.246 1.00 46.66 250 CYS A C 1
ATOM 1971 O O . CYS A 1 250 ? 14.284 -15.014 14.022 1.00 46.66 250 CYS A O 1
ATOM 1973 N N . GLU A 1 251 ? 12.138 -15.354 13.458 1.00 51.56 251 GLU A N 1
ATOM 1974 C CA . GLU A 1 251 ? 11.955 -16.482 14.362 1.00 51.56 251 GLU A CA 1
ATOM 1975 C C . GLU A 1 251 ? 12.334 -17.770 13.600 1.00 51.56 251 GLU A C 1
ATOM 1977 O O . GLU A 1 251 ? 12.178 -17.823 12.379 1.00 51.56 251 GLU A O 1
ATOM 1982 N N . PRO A 1 252 ? 12.839 -18.811 14.282 1.00 46.25 252 PRO A N 1
ATOM 1983 C CA . PRO A 1 252 ? 13.232 -20.083 13.663 1.00 46.25 252 PRO A CA 1
ATOM 1984 C C . PRO A 1 252 ? 12.129 -20.814 12.876 1.00 46.25 252 PRO A C 1
ATOM 1986 O O . PRO A 1 252 ? 12.438 -21.817 12.249 1.00 46.25 252 PRO A O 1
ATOM 1989 N N . ASP A 1 253 ? 10.884 -20.332 12.930 1.00 51.22 253 ASP A N 1
ATOM 1990 C CA . ASP A 1 253 ? 9.693 -20.935 12.321 1.00 51.22 253 ASP A CA 1
ATOM 1991 C C . ASP A 1 253 ? 9.346 -20.352 10.925 1.00 51.22 253 ASP A C 1
ATOM 1993 O O . ASP A 1 253 ? 8.306 -20.704 10.367 1.00 51.22 253 ASP A O 1
ATOM 1997 N N . ASP A 1 254 ? 10.191 -19.495 10.322 1.00 62.62 254 ASP A N 1
ATOM 1998 C CA . ASP A 1 254 ? 10.082 -19.051 8.908 1.00 62.62 254 ASP A CA 1
ATOM 1999 C C . ASP A 1 254 ? 10.480 -20.185 7.927 1.00 62.62 254 ASP A C 1
ATOM 2001 O O . ASP A 1 254 ? 11.338 -20.024 7.057 1.00 62.62 254 ASP A O 1
ATOM 2005 N N . ASP A 1 255 ? 9.881 -21.364 8.100 1.00 69.56 255 ASP A N 1
ATOM 2006 C CA . ASP A 1 255 ? 10.273 -22.618 7.443 1.00 69.56 255 ASP A CA 1
ATOM 2007 C C . ASP A 1 255 ? 9.784 -22.749 5.986 1.00 69.56 255 ASP A C 1
ATOM 2009 O O . ASP A 1 255 ? 10.144 -23.718 5.310 1.00 69.56 255 ASP A O 1
ATOM 2013 N N . ASP A 1 256 ? 8.981 -21.807 5.467 1.00 83.88 256 ASP A N 1
ATOM 2014 C CA . ASP A 1 256 ? 8.564 -21.850 4.061 1.00 83.88 256 ASP A CA 1
ATOM 2015 C C . ASP A 1 256 ? 9.525 -21.096 3.120 1.00 83.88 256 ASP A C 1
ATOM 2017 O O . ASP A 1 256 ? 10.122 -20.072 3.484 1.00 83.88 256 ASP A O 1
ATOM 2021 N N . PRO A 1 257 ? 9.678 -21.575 1.870 1.00 84.88 257 PRO A N 1
ATOM 2022 C CA . PRO A 1 257 ? 10.620 -20.994 0.922 1.00 84.88 257 PRO A CA 1
ATOM 2023 C C . PRO A 1 257 ? 10.369 -19.516 0.618 1.00 84.88 257 PRO A C 1
ATOM 2025 O O . PRO A 1 257 ? 11.328 -18.795 0.357 1.00 84.88 257 PRO A O 1
ATOM 2028 N N . GLY A 1 258 ? 9.112 -19.061 0.629 1.00 89.88 258 GLY A N 1
ATOM 2029 C CA . GLY A 1 258 ? 8.750 -17.692 0.268 1.00 89.88 258 GLY A CA 1
ATOM 2030 C C . GLY A 1 258 ? 9.224 -16.674 1.302 1.00 89.88 258 GLY A C 1
ATOM 2031 O O . GLY A 1 258 ? 9.845 -15.676 0.923 1.00 89.88 258 GLY A O 1
ATOM 2032 N N . HIS A 1 259 ? 9.021 -16.947 2.595 1.00 90.94 259 HIS A N 1
ATOM 2033 C CA . HIS A 1 259 ? 9.511 -16.085 3.679 1.00 90.94 259 HIS A CA 1
ATOM 2034 C C . HIS A 1 259 ? 11.032 -16.107 3.802 1.00 90.94 259 HIS A C 1
ATOM 2036 O O . HIS A 1 259 ? 11.663 -15.047 3.840 1.00 90.94 259 HIS A O 1
ATOM 2042 N N . HIS A 1 260 ? 11.648 -17.296 3.783 1.00 88.00 260 HIS A N 1
ATOM 2043 C CA . HIS A 1 260 ? 13.109 -17.409 3.783 1.00 88.00 260 HIS A CA 1
ATOM 2044 C C . HIS A 1 260 ? 13.716 -16.581 2.645 1.00 88.00 260 HIS A C 1
ATOM 2046 O O . HIS A 1 260 ? 14.685 -15.835 2.824 1.00 88.00 260 HIS A O 1
ATOM 2052 N N . GLN A 1 261 ? 13.088 -16.661 1.471 1.00 88.69 261 GLN A N 1
ATOM 2053 C CA . GLN A 1 261 ? 13.547 -15.957 0.299 1.00 88.69 261 GLN A CA 1
ATOM 2054 C C . GLN A 1 261 ? 13.329 -14.438 0.381 1.00 88.69 261 GLN A C 1
ATOM 2056 O O . GLN A 1 261 ? 14.222 -13.664 0.016 1.00 88.69 261 GLN A O 1
ATOM 2061 N N . GLY A 1 262 ? 12.179 -14.006 0.894 1.00 92.25 262 GLY A N 1
ATOM 2062 C CA . GLY A 1 262 ? 11.896 -12.601 1.179 1.00 92.25 262 GLY A CA 1
ATOM 2063 C C . GLY A 1 262 ? 12.936 -11.990 2.121 1.00 92.25 262 GLY A C 1
ATOM 2064 O O . GLY A 1 262 ? 13.456 -10.906 1.848 1.00 92.25 262 GLY A O 1
ATOM 2065 N N . ASN A 1 263 ? 13.330 -12.711 3.173 1.00 90.62 263 ASN A N 1
ATOM 2066 C CA . ASN A 1 263 ? 14.282 -12.213 4.167 1.00 90.62 263 ASN A CA 1
ATOM 2067 C C . ASN A 1 263 ? 15.672 -11.961 3.557 1.00 90.62 263 ASN A C 1
ATOM 2069 O O . ASN A 1 263 ? 16.295 -10.930 3.825 1.00 90.62 263 ASN A O 1
ATOM 2073 N N . ILE A 1 264 ? 16.145 -12.853 2.677 1.00 90.06 264 ILE A N 1
ATOM 2074 C CA . ILE A 1 264 ? 17.410 -12.650 1.951 1.00 90.06 264 ILE A CA 1
ATOM 2075 C C . ILE A 1 264 ? 17.328 -11.408 1.056 1.00 90.06 264 ILE A C 1
ATOM 2077 O O . ILE A 1 264 ? 18.255 -10.598 1.044 1.00 90.06 264 ILE A O 1
ATOM 2081 N N . LEU A 1 265 ? 16.218 -11.238 0.329 1.00 92.62 265 LEU A N 1
ATOM 2082 C CA . LEU A 1 265 ? 16.011 -10.081 -0.544 1.00 92.62 265 LEU A CA 1
ATOM 2083 C C . LEU A 1 265 ? 15.967 -8.776 0.240 1.00 92.62 265 LEU A C 1
ATOM 2085 O O . LEU A 1 265 ? 16.618 -7.813 -0.162 1.00 92.62 265 LEU A O 1
ATOM 2089 N N . THR A 1 266 ? 15.267 -8.763 1.374 1.00 94.38 266 THR A N 1
ATOM 2090 C CA . THR A 1 266 ? 15.184 -7.613 2.282 1.00 94.38 266 THR A CA 1
ATOM 2091 C C . THR A 1 266 ? 16.580 -7.099 2.624 1.00 94.38 266 THR A C 1
ATOM 2093 O O . THR A 1 266 ? 16.861 -5.917 2.444 1.00 94.38 266 THR A O 1
ATOM 2096 N N . LYS A 1 267 ? 17.478 -8.007 3.028 1.00 91.69 267 LYS A N 1
ATOM 2097 C CA . LYS A 1 267 ? 18.871 -7.691 3.364 1.00 91.69 267 LYS A CA 1
ATOM 2098 C C . LYS A 1 267 ? 19.705 -7.279 2.162 1.00 91.69 267 LYS A C 1
ATOM 2100 O O . LYS A 1 267 ? 20.402 -6.272 2.211 1.00 91.69 267 LYS A O 1
ATOM 2105 N N . ALA A 1 268 ? 19.649 -8.054 1.082 1.00 90.94 268 ALA A N 1
ATOM 2106 C CA . ALA A 1 268 ? 20.464 -7.815 -0.107 1.00 90.94 268 ALA A CA 1
ATOM 2107 C C . ALA A 1 268 ? 20.123 -6.487 -0.804 1.00 90.94 268 ALA A C 1
ATOM 2109 O O . ALA A 1 268 ? 20.974 -5.905 -1.473 1.00 90.94 268 ALA A O 1
ATOM 2110 N N . THR A 1 269 ? 18.882 -6.021 -0.652 1.00 94.69 269 THR A N 1
ATOM 2111 C CA . THR A 1 269 ? 18.390 -4.750 -1.203 1.00 94.69 269 THR A CA 1
ATOM 2112 C C . THR A 1 269 ? 18.395 -3.612 -0.184 1.00 94.69 269 THR A C 1
ATOM 2114 O O . THR A 1 269 ? 18.044 -2.488 -0.534 1.00 94.69 269 THR A O 1
ATOM 2117 N N . GLU A 1 270 ? 18.819 -3.879 1.056 1.00 95.62 270 GLU A N 1
ATOM 2118 C CA . GLU A 1 270 ? 18.856 -2.921 2.164 1.00 95.62 270 GLU A CA 1
ATOM 2119 C C . GLU A 1 270 ? 17.490 -2.266 2.461 1.00 95.62 270 GLU A C 1
ATOM 2121 O O . GLU A 1 270 ? 17.420 -1.093 2.849 1.00 95.62 270 GLU A O 1
ATOM 2126 N N . ILE A 1 271 ? 16.391 -3.002 2.262 1.00 96.62 271 ILE A N 1
ATOM 2127 C CA . ILE A 1 271 ? 15.032 -2.559 2.620 1.00 96.62 271 ILE A CA 1
ATOM 2128 C C . ILE A 1 271 ? 14.903 -2.388 4.140 1.00 96.62 271 ILE A C 1
ATOM 2130 O O . ILE A 1 271 ? 14.204 -1.493 4.618 1.00 96.62 271 ILE A O 1
ATOM 2134 N N . ASP A 1 272 ? 15.611 -3.204 4.915 1.00 95.00 272 ASP A N 1
ATOM 2135 C CA . ASP A 1 272 ? 15.687 -3.072 6.368 1.00 95.00 272 ASP A CA 1
ATOM 2136 C C . ASP A 1 272 ? 16.384 -1.791 6.833 1.00 95.00 272 ASP A C 1
ATOM 2138 O O . ASP A 1 272 ? 16.104 -1.304 7.923 1.00 95.00 272 ASP A O 1
ATOM 2142 N N . GLU A 1 273 ? 17.169 -1.162 5.962 1.00 95.25 273 GLU A N 1
ATOM 2143 C CA . GLU A 1 273 ? 17.867 0.096 6.228 1.00 95.25 273 GLU A CA 1
ATOM 2144 C C . GLU A 1 273 ? 17.079 1.333 5.750 1.00 95.25 273 GLU A C 1
ATOM 2146 O O . GLU A 1 273 ? 17.644 2.422 5.626 1.00 95.25 273 GLU A O 1
ATOM 2151 N N . ILE A 1 274 ? 15.776 1.208 5.448 1.00 96.56 274 ILE A N 1
ATOM 2152 C CA . ILE A 1 274 ? 14.915 2.373 5.143 1.00 96.56 274 ILE A CA 1
ATOM 2153 C C . ILE A 1 274 ? 14.764 3.287 6.368 1.00 96.56 274 ILE A C 1
ATOM 2155 O O . ILE A 1 274 ? 14.733 4.508 6.219 1.00 96.56 274 ILE A O 1
ATOM 2159 N N . TYR A 1 275 ? 14.728 2.711 7.573 1.00 94.75 275 TYR A N 1
ATOM 2160 C CA . TYR A 1 275 ? 14.673 3.436 8.845 1.00 94.75 275 TYR A CA 1
ATOM 2161 C C . TYR A 1 275 ? 15.814 2.985 9.777 1.00 94.75 275 TYR A C 1
ATOM 2163 O O . TYR A 1 275 ? 15.565 2.391 10.825 1.00 94.75 275 TYR A O 1
ATOM 2171 N N . PRO A 1 276 ? 17.080 3.296 9.443 1.00 91.31 276 PRO A N 1
ATOM 2172 C CA . PRO A 1 276 ? 18.261 2.647 10.027 1.00 91.31 276 PRO A CA 1
ATOM 2173 C C . PRO A 1 276 ? 18.490 2.976 11.512 1.00 91.31 276 PRO A C 1
ATOM 2175 O O . PRO A 1 276 ? 19.246 2.306 12.210 1.00 91.31 276 PRO A O 1
ATOM 2178 N N . THR A 1 277 ? 17.863 4.039 12.025 1.00 87.06 277 THR A N 1
ATOM 2179 C CA . THR A 1 277 ? 17.974 4.449 13.435 1.00 87.06 277 THR A CA 1
ATOM 2180 C C . THR A 1 277 ? 16.940 3.770 14.337 1.00 87.06 277 THR A C 1
ATOM 2182 O O . THR A 1 277 ? 16.990 3.934 15.560 1.00 87.06 277 THR A O 1
ATOM 2185 N N . VAL A 1 278 ? 16.001 3.010 13.764 1.00 84.56 278 VAL A N 1
ATOM 2186 C CA . VAL A 1 278 ? 14.959 2.303 14.509 1.00 84.56 278 VAL A CA 1
ATOM 2187 C C . VAL A 1 278 ? 15.514 0.989 15.042 1.00 84.56 278 VAL A C 1
ATOM 2189 O O . VAL A 1 278 ? 15.867 0.089 14.296 1.00 84.56 278 VAL A O 1
ATOM 2192 N N . THR A 1 279 ? 15.530 0.841 16.364 1.00 80.56 279 THR A N 1
ATOM 2193 C CA . THR A 1 279 ? 15.972 -0.402 17.019 1.00 80.56 279 THR A CA 1
ATOM 2194 C C . THR A 1 279 ? 14.848 -1.416 17.231 1.00 80.56 279 THR A C 1
ATOM 2196 O O . THR A 1 279 ? 15.123 -2.581 17.501 1.00 80.56 279 THR A O 1
ATOM 2199 N N . ASN A 1 280 ? 13.587 -0.986 17.133 1.00 80.94 280 ASN A N 1
ATOM 2200 C CA . ASN A 1 280 ? 12.404 -1.835 17.271 1.00 80.94 280 ASN A CA 1
ATOM 2201 C C . ASN A 1 280 ? 11.639 -1.889 15.945 1.00 80.94 280 ASN A C 1
ATOM 2203 O O . ASN A 1 280 ? 10.617 -1.222 15.773 1.00 80.94 280 ASN A O 1
ATOM 2207 N N . GLN A 1 281 ? 12.196 -2.640 15.003 1.00 87.81 281 GLN A N 1
ATOM 2208 C CA . GLN A 1 281 ? 11.635 -2.882 13.682 1.00 87.81 281 GLN A CA 1
ATOM 2209 C C . GLN A 1 281 ? 11.509 -4.388 13.469 1.00 87.81 281 GLN A C 1
ATOM 2211 O O . GLN A 1 281 ? 12.430 -5.142 13.783 1.00 87.81 281 GLN A O 1
ATOM 2216 N N . ALA A 1 282 ? 10.382 -4.815 12.912 1.00 91.88 282 ALA A N 1
ATOM 2217 C CA . ALA A 1 282 ? 10.229 -6.146 12.339 1.00 91.88 282 ALA A CA 1
ATOM 2218 C C . ALA A 1 282 ? 9.784 -5.997 10.889 1.00 91.88 282 ALA A C 1
ATOM 2220 O O . ALA A 1 282 ? 8.985 -5.114 10.585 1.00 91.88 282 ALA A O 1
ATOM 2221 N N . ILE A 1 283 ? 10.297 -6.843 10.003 1.00 94.38 283 ILE A N 1
ATOM 2222 C CA . ILE A 1 283 ? 9.855 -6.907 8.614 1.00 94.38 283 ILE A CA 1
ATOM 2223 C C . ILE A 1 283 ? 9.372 -8.322 8.367 1.00 94.38 283 ILE A C 1
ATOM 2225 O O . ILE A 1 283 ? 10.121 -9.275 8.552 1.00 94.38 283 ILE A O 1
ATOM 2229 N N . ASP A 1 284 ? 8.116 -8.435 7.964 1.00 95.31 284 ASP A N 1
ATOM 2230 C CA . ASP A 1 284 ? 7.550 -9.665 7.441 1.00 95.31 284 ASP A CA 1
ATOM 2231 C C . ASP A 1 284 ? 7.591 -9.577 5.921 1.00 95.31 284 ASP A C 1
ATOM 2233 O O . ASP A 1 284 ? 6.995 -8.665 5.341 1.00 95.31 284 ASP A O 1
ATOM 2237 N N . SER A 1 285 ? 8.370 -10.447 5.285 1.00 94.56 285 SER A N 1
ATOM 2238 C CA . SER A 1 285 ? 8.660 -10.373 3.855 1.00 94.56 285 SER A CA 1
ATOM 2239 C C . SER A 1 285 ? 8.432 -11.714 3.177 1.00 94.56 285 SER A C 1
ATOM 2241 O O . SER A 1 285 ? 8.655 -12.764 3.771 1.00 94.56 285 SER A O 1
ATOM 2243 N N . PHE A 1 286 ? 7.998 -11.668 1.922 1.00 93.44 286 PHE A N 1
ATOM 2244 C CA . PHE A 1 286 ? 7.693 -12.841 1.120 1.00 93.44 286 PHE A CA 1
ATOM 2245 C C . PHE A 1 286 ? 8.142 -12.621 -0.323 1.00 93.44 286 PHE A C 1
ATOM 2247 O O . PHE A 1 286 ? 7.860 -11.577 -0.919 1.00 93.44 286 PHE A O 1
ATOM 2254 N N . ALA A 1 287 ? 8.836 -13.603 -0.896 1.00 92.12 287 ALA A N 1
ATOM 2255 C CA . ALA A 1 287 ? 9.192 -13.616 -2.309 1.00 92.12 287 ALA A CA 1
ATOM 2256 C C . ALA A 1 287 ? 8.276 -14.558 -3.098 1.00 92.12 287 ALA A C 1
ATOM 2258 O O . ALA A 1 287 ? 8.031 -15.692 -2.689 1.00 92.12 287 ALA A O 1
ATOM 2259 N N . PHE A 1 288 ? 7.839 -14.109 -4.272 1.00 90.62 288 PHE A N 1
ATOM 2260 C CA . PHE A 1 288 ? 6.917 -14.831 -5.149 1.00 90.62 288 PHE A CA 1
ATOM 2261 C C . PHE A 1 288 ? 7.658 -15.528 -6.289 1.00 90.62 288 PHE A C 1
ATOM 2263 O O . PHE A 1 288 ? 8.594 -14.971 -6.864 1.00 90.62 288 PHE A O 1
ATOM 2270 N N . ALA A 1 289 ? 7.269 -16.764 -6.609 1.00 86.75 289 ALA A N 1
ATOM 2271 C CA . ALA A 1 289 ? 7.873 -17.533 -7.693 1.00 86.75 289 ALA A CA 1
ATOM 2272 C C . ALA A 1 289 ? 7.078 -17.340 -9.001 1.00 86.75 289 ALA A C 1
ATOM 2274 O O . ALA A 1 289 ? 5.855 -17.471 -8.990 1.00 86.75 289 ALA A O 1
ATOM 2275 N N . PRO A 1 290 ? 7.725 -17.085 -10.151 1.00 88.44 290 PRO A N 1
ATOM 2276 C CA . PRO A 1 290 ? 9.175 -17.051 -10.370 1.00 88.44 290 PRO A CA 1
ATOM 2277 C C . PRO A 1 290 ? 9.850 -15.734 -9.949 1.00 88.44 290 PRO A C 1
ATOM 2279 O O . PRO A 1 290 ? 11.073 -15.693 -9.787 1.00 88.44 290 PRO A O 1
ATOM 2282 N N . CYS A 1 291 ? 9.082 -14.660 -9.789 1.00 90.00 291 CYS A N 1
ATOM 2283 C CA . CYS A 1 291 ? 9.564 -13.363 -9.335 1.00 90.00 291 CYS A CA 1
ATOM 2284 C C . CYS A 1 291 ? 8.454 -12.565 -8.643 1.00 90.00 291 CYS A C 1
ATOM 2286 O O . CYS A 1 291 ? 7.274 -12.866 -8.805 1.00 90.00 291 CYS A O 1
ATOM 2288 N N . GLY A 1 292 ? 8.853 -11.533 -7.903 1.00 91.94 292 GLY A N 1
ATOM 2289 C CA . GLY A 1 292 ? 7.970 -10.680 -7.118 1.00 91.94 292 GLY A CA 1
ATOM 2290 C C . GLY A 1 292 ? 8.373 -10.656 -5.649 1.00 91.94 292 GLY A C 1
ATOM 2291 O O . GLY A 1 292 ? 9.013 -11.579 -5.138 1.00 91.94 292 GLY A O 1
ATOM 2292 N N . TYR A 1 293 ? 8.001 -9.583 -4.960 1.00 93.81 293 TYR A N 1
ATOM 2293 C CA . TYR A 1 293 ? 8.310 -9.400 -3.546 1.00 93.81 293 TYR A CA 1
ATOM 2294 C C . TYR A 1 293 ? 7.247 -8.543 -2.865 1.00 93.81 293 TYR A C 1
ATOM 2296 O O . TYR A 1 293 ? 6.783 -7.556 -3.437 1.00 93.81 293 TYR A O 1
ATOM 2304 N N . SER A 1 294 ? 6.892 -8.902 -1.635 1.00 94.88 294 SER A N 1
ATOM 2305 C CA . SER A 1 294 ? 6.057 -8.093 -0.753 1.00 94.88 294 SER A CA 1
ATOM 2306 C C . SER A 1 294 ? 6.664 -8.066 0.640 1.00 94.88 294 SER A C 1
ATOM 2308 O O . SER A 1 294 ? 7.187 -9.076 1.111 1.00 94.88 294 SER A O 1
ATOM 2310 N N . CYS A 1 295 ? 6.581 -6.929 1.322 1.00 96.38 295 CYS A N 1
ATOM 2311 C CA . CYS A 1 295 ? 6.829 -6.896 2.752 1.00 96.38 295 CYS A CA 1
ATOM 2312 C C . CYS A 1 295 ? 5.993 -5.858 3.482 1.00 96.38 295 CYS A C 1
ATOM 2314 O O . CYS A 1 295 ? 5.660 -4.803 2.935 1.00 96.38 295 CYS A O 1
ATOM 2316 N N . ASN A 1 296 ? 5.777 -6.124 4.766 1.00 98.00 296 ASN A N 1
ATOM 2317 C CA . ASN A 1 296 ? 5.341 -5.141 5.741 1.00 98.00 296 ASN A CA 1
ATOM 2318 C C . ASN A 1 296 ? 6.433 -4.955 6.790 1.00 98.00 296 ASN A C 1
ATOM 2320 O O . ASN A 1 296 ? 6.807 -5.898 7.483 1.00 98.00 296 ASN A O 1
ATOM 2324 N N . GLY A 1 297 ? 6.923 -3.729 6.932 1.00 96.00 297 GLY A N 1
ATOM 2325 C CA . GLY A 1 297 ? 7.769 -3.342 8.049 1.00 96.00 297 GLY A CA 1
ATOM 2326 C C . GLY A 1 297 ? 6.928 -2.705 9.140 1.00 96.00 297 GLY A C 1
ATOM 2327 O O . GLY A 1 297 ? 6.305 -1.682 8.887 1.00 96.00 297 GLY A O 1
ATOM 2328 N N . VAL A 1 298 ? 6.928 -3.263 10.348 1.00 94.50 298 VAL A N 1
ATOM 2329 C CA . VAL A 1 298 ? 6.344 -2.625 11.531 1.00 94.50 298 VAL A CA 1
ATOM 2330 C C . VAL A 1 298 ? 7.444 -1.911 12.306 1.00 94.50 298 VAL A C 1
ATOM 2332 O O . VAL A 1 298 ? 8.403 -2.519 12.782 1.00 94.50 298 VAL A O 1
ATOM 2335 N N . ILE A 1 299 ? 7.284 -0.600 12.426 1.00 91.19 299 ILE A N 1
ATOM 2336 C CA . ILE A 1 299 ? 8.145 0.320 13.157 1.00 91.19 299 ILE A CA 1
ATOM 2337 C C . ILE A 1 299 ? 7.488 0.603 14.502 1.00 91.19 299 ILE A C 1
ATOM 2339 O O . ILE A 1 299 ? 6.283 0.834 14.566 1.00 91.19 299 ILE A O 1
ATOM 2343 N N . ASP A 1 300 ? 8.286 0.519 15.569 1.00 86.56 300 ASP A N 1
ATOM 2344 C CA . ASP A 1 300 ? 7.930 0.853 16.953 1.00 86.56 300 ASP A CA 1
ATOM 2345 C C . ASP A 1 300 ? 6.586 0.311 17.469 1.00 86.56 300 ASP A C 1
ATOM 2347 O O . ASP A 1 300 ? 5.980 0.903 18.356 1.00 86.56 300 ASP A O 1
ATOM 2351 N N . ALA A 1 301 ? 6.164 -0.847 16.948 1.00 85.12 301 ALA A N 1
ATOM 2352 C CA . ALA A 1 301 ? 4.907 -1.537 17.260 1.00 85.12 301 ALA A CA 1
ATOM 2353 C C . ALA A 1 301 ? 3.611 -0.767 16.921 1.00 85.12 301 ALA A C 1
ATOM 2355 O O . ALA A 1 301 ? 2.522 -1.244 17.237 1.00 85.12 301 ALA A O 1
ATOM 2356 N N . GLU A 1 302 ? 3.703 0.389 16.258 1.00 86.44 302 GLU A N 1
ATOM 2357 C CA . GLU A 1 302 ? 2.549 1.254 15.975 1.00 86.44 302 GLU A CA 1
ATOM 2358 C C . GLU A 1 302 ? 2.469 1.720 14.523 1.00 86.44 302 GLU A C 1
ATOM 2360 O O . GLU A 1 302 ? 1.401 2.113 14.053 1.00 86.44 302 GLU A O 1
ATOM 2365 N N . ARG A 1 303 ? 3.583 1.755 13.802 1.00 92.69 303 ARG A N 1
ATOM 2366 C CA . ARG A 1 303 ? 3.646 2.341 12.464 1.00 92.69 303 ARG A CA 1
ATOM 2367 C C . ARG A 1 303 ? 4.101 1.302 11.469 1.00 92.69 303 ARG A C 1
ATOM 2369 O O . ARG A 1 303 ? 4.742 0.327 11.844 1.00 92.69 303 ARG A O 1
ATOM 2376 N N . TYR A 1 304 ? 3.760 1.495 10.209 1.00 95.69 304 TYR A N 1
ATOM 2377 C CA . TYR A 1 304 ? 4.131 0.567 9.163 1.00 95.69 304 TYR A CA 1
ATOM 2378 C C . TYR A 1 304 ? 4.749 1.280 7.975 1.00 95.69 304 TYR A C 1
ATOM 2380 O O . TYR A 1 304 ? 4.451 2.443 7.694 1.00 95.69 304 TYR A O 1
ATOM 2388 N N . PHE A 1 305 ? 5.564 0.528 7.251 1.00 97.75 305 PHE A N 1
ATOM 2389 C CA . PHE A 1 305 ? 5.694 0.700 5.820 1.00 97.75 305 PHE A CA 1
ATOM 2390 C C . PHE A 1 305 ? 5.345 -0.605 5.104 1.00 97.75 305 PHE A C 1
ATOM 2392 O O . PHE A 1 305 ? 5.408 -1.686 5.690 1.00 97.75 305 PHE A O 1
ATOM 2399 N N . SER A 1 306 ? 4.981 -0.509 3.834 1.00 97.75 306 SER A N 1
ATOM 2400 C CA . SER A 1 306 ? 4.730 -1.655 2.969 1.00 97.75 306 SER A CA 1
ATOM 2401 C C . SER A 1 306 ? 5.376 -1.447 1.606 1.00 97.75 306 SER A C 1
ATOM 2403 O O . SER A 1 306 ? 5.435 -0.314 1.123 1.00 97.75 306 SER A O 1
ATOM 2405 N N . ILE A 1 307 ? 5.879 -2.528 1.011 1.00 97.50 307 ILE A N 1
ATOM 2406 C CA . ILE A 1 307 ? 6.503 -2.533 -0.314 1.00 97.50 307 ILE A CA 1
ATOM 2407 C C . ILE A 1 307 ? 5.974 -3.708 -1.110 1.00 97.50 307 ILE A C 1
ATOM 2409 O O . ILE A 1 307 ? 6.131 -4.834 -0.647 1.00 97.50 307 ILE A O 1
ATOM 2413 N N . HIS A 1 308 ? 5.470 -3.467 -2.323 1.00 95.31 308 HIS A N 1
ATOM 2414 C CA . HIS A 1 308 ? 5.153 -4.516 -3.299 1.00 95.31 308 HIS A CA 1
ATOM 2415 C C . HIS A 1 308 ? 5.931 -4.287 -4.594 1.00 95.31 308 HIS A C 1
ATOM 2417 O O . HIS A 1 308 ? 6.087 -3.149 -5.041 1.00 95.31 308 HIS A O 1
ATOM 2423 N N . VAL A 1 309 ? 6.428 -5.367 -5.200 1.00 94.50 309 VAL A N 1
ATOM 2424 C CA . VAL A 1 309 ? 7.300 -5.320 -6.379 1.00 94.50 309 VAL A CA 1
ATOM 2425 C C . VAL A 1 309 ? 6.827 -6.301 -7.445 1.00 94.50 309 VAL A C 1
ATOM 2427 O O . VAL A 1 309 ? 6.733 -7.503 -7.202 1.00 94.50 309 VAL A O 1
ATOM 2430 N N . THR A 1 310 ? 6.631 -5.774 -8.650 1.00 93.06 310 THR A N 1
ATOM 2431 C CA . THR A 1 310 ? 6.387 -6.487 -9.908 1.00 93.06 310 THR A CA 1
ATOM 2432 C C . THR A 1 310 ? 7.595 -6.234 -10.823 1.00 93.06 310 THR A C 1
ATOM 2434 O O . THR A 1 310 ? 7.679 -5.172 -11.449 1.00 93.06 310 THR A O 1
ATOM 2437 N N . PRO A 1 311 ? 8.608 -7.119 -10.841 1.00 92.12 311 PRO A N 1
ATOM 2438 C CA . PRO A 1 311 ? 9.893 -6.849 -11.494 1.00 92.12 311 PRO A CA 1
ATOM 2439 C C . PRO A 1 311 ? 9.902 -7.043 -13.020 1.00 92.12 311 PRO A C 1
ATOM 2441 O O . PRO A 1 311 ? 10.894 -6.718 -13.676 1.00 92.12 311 PRO A O 1
ATOM 2444 N N . GLU A 1 312 ? 8.843 -7.584 -13.609 1.00 90.56 312 GLU A N 1
ATOM 2445 C CA . GLU A 1 312 ? 8.817 -8.005 -15.005 1.00 90.56 312 GLU A CA 1
ATOM 2446 C C . GLU A 1 312 ? 9.066 -6.864 -16.000 1.00 90.56 312 GLU A C 1
ATOM 2448 O O . GLU A 1 312 ? 8.570 -5.741 -15.890 1.00 90.56 312 GLU A O 1
ATOM 2453 N N . THR A 1 313 ? 9.827 -7.173 -17.050 1.00 87.62 313 THR A N 1
ATOM 2454 C CA . THR A 1 313 ? 10.184 -6.190 -18.076 1.00 87.62 313 THR A CA 1
ATOM 2455 C C . THR A 1 313 ? 8.967 -5.759 -18.899 1.00 87.62 313 THR A C 1
ATOM 2457 O O . THR A 1 313 ? 8.192 -6.585 -19.372 1.00 87.62 313 THR A O 1
ATOM 2460 N N . GLY A 1 314 ? 8.851 -4.452 -19.145 1.00 86.56 314 GLY A N 1
ATOM 2461 C CA . GLY A 1 314 ? 7.796 -3.847 -19.968 1.00 86.56 314 GLY A CA 1
ATOM 2462 C C . GLY A 1 314 ? 6.603 -3.318 -19.171 1.00 86.56 314 GLY A C 1
ATOM 2463 O O . GLY A 1 314 ? 5.854 -2.496 -19.691 1.00 86.56 314 GLY A O 1
ATOM 2464 N N . PHE A 1 315 ? 6.455 -3.745 -17.917 1.00 89.38 315 PHE A N 1
ATOM 2465 C CA . PHE A 1 315 ? 5.426 -3.262 -16.996 1.00 89.38 315 PHE A CA 1
ATOM 2466 C C . PHE A 1 315 ? 5.911 -3.277 -15.538 1.00 89.38 315 PHE A C 1
ATOM 2468 O O . PHE A 1 315 ? 5.110 -3.422 -14.616 1.00 89.38 315 PHE A O 1
ATOM 2475 N N . SER A 1 316 ? 7.225 -3.122 -15.332 1.00 94.31 316 SER A N 1
ATOM 2476 C CA . SER A 1 316 ? 7.817 -3.173 -14.000 1.00 94.31 316 SER A CA 1
ATOM 2477 C C . SER A 1 316 ? 7.253 -2.067 -13.113 1.00 94.31 316 SER A C 1
ATOM 2479 O O . SER A 1 316 ? 7.119 -0.906 -13.523 1.00 94.31 316 SER A O 1
ATOM 2481 N N . TYR A 1 317 ? 6.910 -2.451 -11.890 1.00 95.38 317 TYR A N 1
ATOM 2482 C CA . TYR A 1 317 ? 6.259 -1.601 -10.912 1.00 95.38 317 TYR A CA 1
ATOM 2483 C C . TYR A 1 317 ? 6.789 -1.899 -9.515 1.00 95.38 317 TYR A C 1
ATOM 2485 O O . TYR A 1 317 ? 7.013 -3.053 -9.159 1.00 95.38 317 TYR A O 1
ATOM 2493 N N . ALA A 1 318 ? 6.969 -0.860 -8.714 1.00 96.44 318 ALA A N 1
ATOM 2494 C CA . ALA A 1 318 ? 7.146 -1.002 -7.281 1.00 96.44 318 ALA A CA 1
ATOM 2495 C C . ALA A 1 318 ? 6.359 0.090 -6.569 1.00 96.44 318 ALA A C 1
ATOM 2497 O O . ALA A 1 318 ? 6.259 1.220 -7.055 1.00 96.44 318 ALA A O 1
ATOM 2498 N N . SER A 1 319 ? 5.833 -0.227 -5.401 1.00 97.00 319 SER A N 1
ATOM 2499 C CA . SER A 1 319 ? 5.224 0.753 -4.518 1.00 97.00 319 SER A CA 1
ATOM 2500 C C . SER A 1 319 ? 5.882 0.722 -3.153 1.00 97.00 319 SER A C 1
ATOM 2502 O O . SER A 1 319 ? 6.367 -0.308 -2.694 1.00 97.00 319 SER A O 1
ATOM 2504 N N . PHE A 1 320 ? 5.915 1.882 -2.514 1.00 98.19 320 PHE A N 1
ATOM 2505 C CA . PHE A 1 320 ? 6.268 2.039 -1.115 1.00 98.19 320 PHE A CA 1
ATOM 2506 C C . PHE A 1 320 ? 5.214 2.926 -0.469 1.00 98.19 320 PHE A C 1
ATOM 2508 O O . PHE A 1 320 ? 4.892 3.985 -1.002 1.00 98.19 320 PHE A O 1
ATOM 2515 N N . GLU A 1 321 ? 4.696 2.513 0.675 1.00 97.62 321 GLU A N 1
ATOM 2516 C CA . GLU A 1 321 ? 3.791 3.316 1.490 1.00 97.62 321 GLU A CA 1
ATOM 2517 C C . GLU A 1 321 ? 4.251 3.291 2.934 1.00 97.62 321 GLU A C 1
ATOM 2519 O O . GLU A 1 321 ? 4.716 2.257 3.404 1.00 97.62 321 GLU A O 1
ATOM 2524 N N . THR A 1 322 ? 4.119 4.404 3.646 1.00 97.44 322 THR A N 1
ATOM 2525 C CA . THR A 1 322 ? 4.471 4.472 5.061 1.00 97.44 322 THR A CA 1
ATOM 2526 C C . THR A 1 322 ? 3.644 5.503 5.805 1.00 97.44 322 THR A C 1
ATOM 2528 O O . THR A 1 322 ? 3.434 6.613 5.313 1.00 97.44 322 THR A O 1
ATOM 2531 N N . ASN A 1 323 ? 3.255 5.169 7.036 1.00 94.94 323 ASN A N 1
ATOM 2532 C CA . ASN A 1 323 ? 2.714 6.131 7.995 1.00 94.94 323 ASN A CA 1
ATOM 2533 C C . ASN A 1 323 ? 3.752 6.564 9.048 1.00 94.94 323 ASN A C 1
ATOM 2535 O O . ASN A 1 323 ? 3.404 7.149 10.075 1.00 94.94 323 ASN A O 1
ATOM 2539 N N . VAL A 1 324 ? 5.037 6.280 8.809 1.00 93.88 324 VAL A N 1
ATOM 2540 C CA . VAL A 1 324 ? 6.157 6.590 9.703 1.00 93.88 324 VAL A CA 1
ATOM 2541 C C . VAL A 1 324 ? 6.687 8.003 9.422 1.00 93.88 324 VAL A C 1
ATOM 2543 O O . VAL A 1 324 ? 7.394 8.190 8.426 1.00 93.88 324 VAL A O 1
ATOM 2546 N N . PRO A 1 325 ? 6.450 8.999 10.302 1.00 91.06 325 PRO A N 1
ATOM 2547 C CA . PRO A 1 325 ? 6.976 10.342 10.099 1.00 91.06 325 PRO A CA 1
ATOM 2548 C C . PRO A 1 325 ? 8.496 10.328 10.330 1.00 91.06 325 PRO A C 1
ATOM 2550 O O . PRO A 1 325 ? 8.937 10.057 11.457 1.00 91.06 325 PRO A O 1
ATOM 2553 N N . PRO A 1 326 ? 9.324 10.626 9.316 1.00 90.69 326 PRO A N 1
ATOM 2554 C CA . PRO A 1 326 ? 10.776 10.463 9.410 1.00 90.69 326 PRO A CA 1
ATOM 2555 C C . PRO A 1 326 ? 11.421 11.354 10.481 1.00 90.69 326 PRO A C 1
ATOM 2557 O O . PRO A 1 326 ? 12.414 10.973 11.102 1.00 90.69 326 PRO A O 1
ATOM 2560 N N . GLN A 1 327 ? 10.816 12.505 10.782 1.00 89.38 327 GLN A N 1
ATOM 2561 C CA . GLN A 1 327 ? 11.314 13.473 11.764 1.00 89.38 327 GLN A CA 1
ATOM 2562 C C . GLN A 1 327 ? 11.369 12.887 13.177 1.00 89.38 327 GLN A C 1
ATOM 2564 O O . GLN A 1 327 ? 12.199 13.315 13.979 1.00 89.38 327 GLN A O 1
ATOM 2569 N N . ARG A 1 328 ? 10.536 11.880 13.482 1.00 88.38 328 ARG A N 1
ATOM 2570 C CA . ARG A 1 328 ? 10.586 11.163 14.766 1.00 88.38 328 ARG A CA 1
ATOM 2571 C C . ARG A 1 328 ? 11.883 10.381 14.961 1.00 88.38 328 ARG A C 1
ATOM 2573 O O . ARG A 1 328 ? 12.255 10.108 16.097 1.00 88.38 328 ARG A O 1
ATOM 2580 N N . PHE A 1 329 ? 12.574 10.063 13.872 1.00 90.12 329 PHE A N 1
ATOM 2581 C CA . PHE A 1 329 ? 13.772 9.229 13.850 1.00 90.12 329 PHE A CA 1
ATOM 2582 C C . PHE A 1 329 ? 15.021 10.000 13.407 1.00 90.12 329 PHE A C 1
ATOM 2584 O O . PHE A 1 329 ? 16.026 9.403 13.028 1.00 90.12 329 PHE A O 1
ATOM 2591 N N . GLY A 1 330 ? 14.963 11.337 13.469 1.00 91.38 330 GLY A N 1
ATOM 2592 C CA . GLY A 1 330 ? 16.065 12.214 13.070 1.00 91.38 330 GLY A CA 1
ATOM 2593 C C . GLY A 1 330 ? 16.283 12.290 11.558 1.00 91.38 330 GLY A C 1
ATOM 2594 O O . GLY A 1 330 ? 17.332 12.760 11.129 1.00 91.38 330 GLY A O 1
ATOM 2595 N N . MET A 1 331 ? 15.308 11.843 10.764 1.00 91.94 331 MET A N 1
ATOM 2596 C CA . MET A 1 331 ? 15.355 11.826 9.305 1.00 91.94 331 MET A CA 1
ATOM 2597 C C . MET A 1 331 ? 14.426 12.892 8.714 1.00 91.94 331 MET A C 1
ATOM 2599 O O . MET A 1 331 ? 13.523 13.423 9.365 1.00 91.94 331 MET A O 1
ATOM 2603 N N . THR A 1 332 ? 14.623 13.197 7.443 1.00 90.69 332 THR A N 1
ATOM 2604 C CA . THR A 1 332 ? 13.730 14.019 6.627 1.00 90.69 332 THR A CA 1
ATOM 2605 C C . THR A 1 332 ? 12.902 13.142 5.687 1.00 90.69 332 THR A C 1
ATOM 2607 O O . THR A 1 332 ? 13.240 11.987 5.437 1.00 90.69 332 THR A O 1
ATOM 2610 N N . HIS A 1 333 ? 11.830 13.698 5.107 1.00 89.25 333 HIS A N 1
ATOM 2611 C CA . HIS A 1 333 ? 11.101 13.033 4.016 1.00 89.25 333 HIS A CA 1
ATOM 2612 C C . HIS A 1 333 ? 12.032 12.630 2.868 1.00 89.25 333 HIS A C 1
ATOM 2614 O O . HIS A 1 333 ? 11.851 11.571 2.276 1.00 89.25 333 HIS A O 1
ATOM 2620 N N . LEU A 1 334 ? 13.050 13.450 2.580 1.00 89.56 334 LEU A N 1
ATOM 2621 C CA . LEU A 1 334 ? 13.998 13.148 1.519 1.00 89.56 334 LEU A CA 1
ATOM 2622 C C . LEU A 1 334 ? 14.817 11.905 1.804 1.00 89.56 334 LEU A C 1
ATOM 2624 O O . LEU A 1 334 ? 15.015 11.130 0.881 1.00 89.56 334 LEU A O 1
ATOM 2628 N N . ASP A 1 335 ? 15.305 11.737 3.030 1.00 92.25 335 ASP A N 1
ATOM 2629 C CA . ASP A 1 335 ? 16.185 10.614 3.354 1.00 92.25 335 ASP A CA 1
ATOM 2630 C C . ASP A 1 335 ? 15.474 9.287 3.049 1.00 92.25 335 ASP A C 1
ATOM 2632 O O . ASP A 1 335 ? 16.043 8.409 2.403 1.00 92.25 335 ASP A O 1
ATOM 2636 N N . VAL A 1 336 ? 14.183 9.201 3.395 1.00 94.81 336 VAL A N 1
ATOM 2637 C CA . VAL A 1 336 ? 13.324 8.053 3.065 1.00 94.81 336 VAL A CA 1
ATOM 2638 C C . VAL A 1 336 ? 13.110 7.936 1.554 1.00 94.81 336 VAL A C 1
ATOM 2640 O O . VAL A 1 336 ? 13.345 6.872 0.986 1.00 94.81 336 VAL A O 1
ATOM 2643 N N . ILE A 1 337 ? 12.719 9.023 0.873 1.00 94.75 337 ILE A N 1
ATOM 2644 C CA . ILE A 1 337 ? 12.473 9.009 -0.581 1.00 94.75 337 ILE A CA 1
ATOM 2645 C C . ILE A 1 337 ? 13.737 8.588 -1.346 1.00 94.75 337 ILE A C 1
ATOM 2647 O O . ILE A 1 337 ? 13.670 7.734 -2.224 1.00 94.75 337 ILE A O 1
ATOM 2651 N N . GLN A 1 338 ? 14.901 9.149 -1.018 1.00 93.50 338 GLN A N 1
ATOM 2652 C CA . GLN A 1 338 ? 16.173 8.808 -1.656 1.00 93.50 338 GLN A CA 1
ATOM 2653 C C . GLN A 1 338 ? 16.560 7.361 -1.402 1.00 93.50 338 GLN A C 1
ATOM 2655 O O . GLN A 1 338 ? 16.988 6.693 -2.344 1.00 93.50 338 GLN A O 1
ATOM 2660 N N . LYS A 1 339 ? 16.388 6.867 -0.171 1.00 96.00 339 LYS A N 1
ATOM 2661 C CA . LYS A 1 339 ? 16.663 5.468 0.142 1.00 96.00 339 LYS A CA 1
ATOM 2662 C C . LYS A 1 339 ? 15.780 4.543 -0.693 1.00 96.00 339 LYS A C 1
ATOM 2664 O O . LYS A 1 339 ? 16.326 3.698 -1.395 1.00 96.00 339 LYS A O 1
ATOM 2669 N N . VAL A 1 340 ? 14.467 4.772 -0.743 1.00 97.88 340 VAL A N 1
ATOM 2670 C CA . VAL A 1 340 ? 13.539 3.965 -1.557 1.00 97.88 340 VAL A CA 1
ATOM 2671 C C . VAL A 1 340 ? 13.893 4.032 -3.048 1.00 97.88 340 VAL A C 1
ATOM 2673 O O . VAL A 1 340 ? 14.032 3.002 -3.706 1.00 97.88 340 VAL A O 1
ATOM 2676 N N . LEU A 1 341 ? 14.127 5.229 -3.593 1.00 96.94 341 LEU A N 1
ATOM 2677 C CA . LEU A 1 341 ? 14.501 5.388 -5.003 1.00 96.94 341 LEU A CA 1
ATOM 2678 C C . LEU A 1 341 ? 15.861 4.758 -5.338 1.00 96.94 341 LEU A C 1
ATOM 2680 O O . LEU A 1 341 ? 16.078 4.366 -6.484 1.00 96.94 341 LEU A O 1
ATOM 2684 N N . SER A 1 342 ? 16.784 4.655 -4.377 1.00 95.81 342 SER A N 1
ATOM 2685 C CA . SER A 1 342 ? 18.083 4.001 -4.580 1.00 95.81 342 SER A CA 1
ATOM 2686 C C . SER A 1 342 ? 17.966 2.485 -4.744 1.00 95.81 342 SER A C 1
ATOM 2688 O O . SER A 1 342 ? 18.766 1.900 -5.474 1.00 95.81 342 SER A O 1
ATOM 2690 N N . ILE A 1 343 ? 16.938 1.884 -4.134 1.00 97.56 343 ILE A N 1
ATOM 2691 C CA . ILE A 1 343 ? 16.648 0.450 -4.213 1.00 97.56 343 ILE A CA 1
ATOM 2692 C C . ILE A 1 343 ? 16.125 0.122 -5.614 1.00 97.56 343 ILE A C 1
ATOM 2694 O O . ILE A 1 343 ? 16.688 -0.718 -6.312 1.00 97.56 343 ILE A O 1
ATOM 2698 N N . PHE A 1 344 ? 15.086 0.836 -6.059 1.00 97.69 344 PHE A N 1
ATOM 2699 C CA . PHE A 1 344 ? 14.347 0.483 -7.280 1.00 97.69 344 PHE A CA 1
ATOM 2700 C C . PHE A 1 344 ? 14.816 1.198 -8.550 1.00 97.69 344 PHE A C 1
ATOM 2702 O O . PHE A 1 344 ? 14.592 0.700 -9.654 1.00 97.69 344 PHE A O 1
ATOM 2709 N N . ARG A 1 345 ? 15.458 2.363 -8.407 1.00 96.88 345 ARG A N 1
ATOM 2710 C CA . ARG A 1 345 ? 16.003 3.184 -9.503 1.00 96.88 345 ARG A CA 1
ATOM 2711 C C . ARG A 1 345 ? 15.024 3.348 -10.690 1.00 96.88 345 ARG A C 1
ATOM 2713 O O . ARG A 1 345 ? 15.378 2.992 -11.812 1.00 96.88 345 ARG A O 1
ATOM 2720 N N . PRO A 1 346 ? 13.792 3.843 -10.467 1.00 97.06 346 PRO A N 1
ATOM 2721 C CA . PRO A 1 346 ? 12.768 3.914 -11.511 1.00 97.06 346 PRO A CA 1
ATOM 2722 C C . PRO A 1 346 ? 13.018 5.024 -12.531 1.00 97.06 346 PRO A C 1
ATOM 2724 O O . PRO A 1 346 ? 13.568 6.067 -12.189 1.00 97.06 346 PRO A O 1
ATOM 2727 N N . ALA A 1 347 ? 12.538 4.866 -13.766 1.00 96.31 347 ALA A N 1
ATOM 2728 C CA . ALA A 1 347 ? 12.553 5.964 -14.732 1.00 96.31 347 ALA A CA 1
ATOM 2729 C C . ALA A 1 347 ? 11.425 6.981 -14.484 1.00 96.31 347 ALA A C 1
ATOM 2731 O O . ALA A 1 347 ? 11.585 8.159 -14.803 1.00 96.31 347 ALA A O 1
ATOM 2732 N N . ASN A 1 348 ? 10.294 6.562 -13.905 1.00 94.75 348 ASN A N 1
ATOM 2733 C CA . ASN A 1 348 ? 9.191 7.454 -13.540 1.00 94.75 348 ASN A CA 1
ATOM 2734 C C . ASN A 1 348 ? 8.668 7.112 -12.138 1.00 94.75 348 ASN A C 1
ATOM 2736 O O . ASN A 1 348 ? 8.543 5.937 -11.792 1.00 94.75 348 ASN A O 1
ATOM 2740 N N . PHE A 1 349 ? 8.317 8.121 -11.338 1.00 95.31 349 PHE A N 1
ATOM 2741 C CA . PHE A 1 349 ? 7.650 7.889 -10.056 1.00 95.31 349 PHE A CA 1
ATOM 2742 C C . PHE A 1 349 ? 6.668 8.999 -9.676 1.00 95.31 349 PHE A C 1
ATOM 2744 O O . PHE A 1 349 ? 6.780 10.142 -10.120 1.00 95.31 349 PHE A O 1
ATOM 2751 N N . THR A 1 350 ? 5.700 8.646 -8.837 1.00 94.69 350 THR A N 1
ATOM 2752 C CA . THR A 1 350 ? 4.701 9.545 -8.254 1.00 94.69 350 THR A CA 1
ATOM 2753 C C . THR A 1 350 ? 4.851 9.546 -6.741 1.00 94.69 350 THR A C 1
ATOM 2755 O O . THR A 1 350 ? 4.950 8.478 -6.144 1.00 94.69 350 THR A O 1
ATOM 2758 N N . LEU A 1 351 ? 4.840 10.729 -6.136 1.00 94.38 351 LEU A N 1
ATOM 2759 C CA . LEU A 1 351 ? 4.759 10.943 -4.698 1.00 94.38 351 LEU A CA 1
ATOM 2760 C C . LEU A 1 351 ? 3.362 11.436 -4.336 1.00 94.38 351 LEU A C 1
ATOM 2762 O O . LEU A 1 351 ? 2.875 12.397 -4.939 1.00 94.38 351 LEU A O 1
ATOM 2766 N N . VAL A 1 352 ? 2.764 10.825 -3.319 1.00 94.06 352 VAL A N 1
ATOM 2767 C CA . VAL A 1 352 ? 1.589 11.358 -2.627 1.00 94.06 352 VAL A CA 1
ATOM 2768 C C . VAL A 1 352 ? 1.932 11.480 -1.155 1.00 94.06 352 VAL A C 1
ATOM 2770 O O . VAL A 1 352 ? 2.345 10.510 -0.533 1.00 94.06 352 VAL A O 1
ATOM 2773 N N . LEU A 1 353 ? 1.805 12.684 -0.608 1.00 92.44 353 LEU A N 1
ATOM 2774 C CA . LEU A 1 353 ? 2.041 12.955 0.803 1.00 92.44 353 LEU A CA 1
ATOM 2775 C C . LEU A 1 353 ? 0.804 13.593 1.425 1.00 92.44 353 LEU A C 1
ATOM 2777 O O . LEU A 1 353 ? 0.352 14.649 0.976 1.00 92.44 353 LEU A O 1
ATOM 2781 N N . P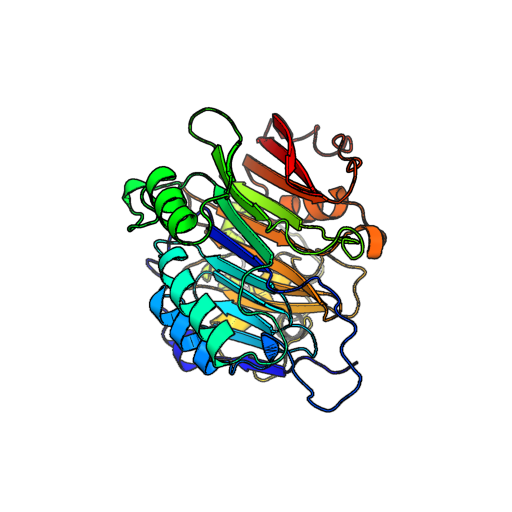HE A 1 354 ? 0.334 12.991 2.508 1.00 89.50 354 PHE A N 1
ATOM 2782 C CA . PHE A 1 354 ? -0.606 13.576 3.450 1.00 89.50 354 PHE A CA 1
ATOM 2783 C C . PHE A 1 354 ? 0.135 13.947 4.734 1.00 89.50 354 PHE A C 1
ATOM 2785 O O . PHE A 1 354 ? 0.752 13.097 5.370 1.00 89.50 354 PHE A O 1
ATOM 2792 N N . GLU A 1 355 ? 0.069 15.220 5.114 1.00 83.44 355 GLU A N 1
ATOM 2793 C CA . GLU A 1 355 ? 0.596 15.722 6.386 1.00 83.44 355 GLU A CA 1
ATOM 2794 C C . GLU A 1 355 ? -0.279 16.889 6.876 1.00 83.44 355 GLU A C 1
ATOM 2796 O O . GLU A 1 355 ? -0.927 17.592 6.085 1.00 83.44 355 GLU A O 1
ATOM 2801 N N . GLU A 1 356 ? -0.305 17.116 8.188 1.00 73.25 356 GLU A N 1
ATOM 2802 C CA . GLU A 1 356 ? -0.886 18.323 8.767 1.00 73.25 356 GLU A CA 1
ATOM 2803 C C . GLU A 1 356 ? 0.024 19.544 8.511 1.00 73.25 356 GLU A C 1
ATOM 2805 O O . GLU A 1 356 ? 1.227 19.540 8.772 1.00 73.25 356 GLU A O 1
ATOM 2810 N N . GLY A 1 357 ? -0.551 20.639 8.005 1.00 62.84 357 GLY A N 1
ATOM 2811 C CA . GLY A 1 357 ? 0.184 21.877 7.729 1.00 62.84 357 GLY A CA 1
ATOM 2812 C C . GLY A 1 357 ? 0.840 21.932 6.342 1.00 62.84 357 GLY A C 1
ATOM 2813 O O . GLY A 1 357 ? 0.381 21.322 5.381 1.00 62.84 357 GLY A O 1
ATOM 2814 N N . LYS A 1 358 ? 1.868 22.776 6.181 1.00 51.25 358 LYS A N 1
ATOM 2815 C CA . LYS A 1 358 ? 2.646 22.849 4.933 1.00 51.25 358 LYS A CA 1
ATOM 2816 C C . LYS A 1 358 ? 3.886 21.961 5.087 1.00 51.25 358 LYS A C 1
ATOM 2818 O O . LYS A 1 358 ? 4.812 22.417 5.766 1.00 51.25 358 LYS A O 1
ATOM 2823 N N . PRO A 1 359 ? 3.960 20.772 4.461 1.00 53.25 359 PRO A N 1
ATOM 2824 C CA . PRO A 1 359 ? 5.220 20.058 4.353 1.00 53.25 359 PRO A CA 1
ATOM 2825 C C . PRO A 1 359 ? 6.268 20.991 3.766 1.00 53.25 359 PRO A C 1
ATOM 2827 O O . PRO A 1 359 ? 6.019 21.746 2.822 1.00 53.25 359 PRO A O 1
ATOM 2830 N N . LYS A 1 360 ? 7.478 20.921 4.312 1.00 53.06 360 LYS A N 1
ATOM 2831 C CA . LYS A 1 360 ? 8.650 21.615 3.765 1.00 53.06 360 LYS A CA 1
ATOM 2832 C C . LYS A 1 360 ? 9.168 20.927 2.494 1.00 53.06 360 LYS A C 1
ATOM 2834 O O . LYS A 1 360 ? 10.372 20.885 2.277 1.00 53.06 360 LYS A O 1
ATOM 2839 N N . LEU A 1 361 ? 8.290 20.363 1.667 1.00 54.28 361 LEU A N 1
ATOM 2840 C CA . LEU A 1 361 ? 8.649 19.835 0.357 1.00 54.28 361 LEU A CA 1
ATOM 2841 C C . LEU A 1 361 ? 8.641 20.988 -0.650 1.00 54.28 361 LEU A C 1
ATOM 2843 O O . LEU A 1 361 ? 7.758 21.130 -1.480 1.00 54.28 361 LEU A O 1
ATOM 2847 N N . GLY A 1 362 ? 9.661 21.838 -0.558 1.00 51.38 362 GLY A N 1
ATOM 2848 C CA . GLY A 1 362 ? 10.392 22.136 -1.780 1.00 51.38 362 GLY A CA 1
ATOM 2849 C C . GLY A 1 362 ? 11.348 20.967 -1.949 1.00 51.38 362 GLY A C 1
ATOM 2850 O O . GLY A 1 362 ? 11.947 20.561 -0.952 1.00 51.38 362 GLY A O 1
ATOM 2851 N N . LEU A 1 363 ? 11.444 20.391 -3.147 1.00 53.66 363 LEU A N 1
ATOM 2852 C CA . LEU A 1 363 ? 12.515 19.459 -3.500 1.00 53.66 363 LEU A CA 1
ATOM 2853 C C . LEU A 1 363 ? 13.788 19.808 -2.719 1.00 53.66 363 LEU A C 1
ATOM 2855 O O . LEU A 1 363 ? 14.315 20.911 -2.881 1.00 53.66 363 LEU A O 1
ATOM 2859 N N . PRO A 1 364 ? 14.303 18.934 -1.857 1.00 53.06 364 PRO A N 1
ATOM 2860 C CA . PRO A 1 364 ? 15.656 19.130 -1.400 1.00 53.06 364 PRO A CA 1
ATOM 2861 C C . PRO A 1 364 ? 16.524 18.907 -2.631 1.00 53.06 364 PRO A C 1
ATOM 2863 O O . PRO A 1 364 ? 16.338 17.936 -3.366 1.00 53.06 364 PRO A O 1
ATOM 2866 N N . ALA A 1 365 ? 17.415 19.858 -2.888 1.00 54.34 365 ALA A N 1
ATOM 2867 C CA . ALA A 1 365 ? 18.156 20.035 -4.136 1.00 54.34 365 ALA A CA 1
ATOM 2868 C C . ALA A 1 365 ? 18.885 18.784 -4.690 1.00 54.34 365 ALA A C 1
ATOM 2870 O O . ALA A 1 365 ? 19.403 18.834 -5.795 1.00 54.34 365 ALA A O 1
ATOM 2871 N N . GLY A 1 366 ? 18.924 17.663 -3.962 1.00 58.34 366 GLY A N 1
ATOM 2872 C CA . GLY A 1 366 ? 19.563 16.413 -4.375 1.00 58.34 366 GLY A CA 1
ATOM 2873 C C . GLY A 1 366 ? 18.750 15.484 -5.291 1.00 58.34 366 GLY A C 1
ATOM 2874 O O . GLY A 1 366 ? 19.337 14.551 -5.828 1.00 58.34 366 GLY A O 1
ATOM 2875 N N . LEU A 1 367 ? 17.434 15.672 -5.491 1.00 69.62 367 LEU A N 1
ATOM 2876 C CA . LEU A 1 367 ? 16.673 14.868 -6.480 1.00 69.62 367 LEU A CA 1
ATOM 2877 C C . LEU A 1 367 ? 16.681 15.478 -7.887 1.00 69.62 367 LEU A C 1
ATOM 2879 O O . LEU A 1 367 ? 16.636 14.739 -8.872 1.00 69.62 367 LEU A O 1
ATOM 2883 N N . SER A 1 368 ? 16.772 16.808 -7.987 1.00 69.94 368 SER A N 1
ATOM 2884 C CA . SER A 1 368 ? 16.729 17.548 -9.257 1.00 69.94 368 SER A CA 1
ATOM 2885 C C . SER A 1 368 ? 17.890 17.237 -10.201 1.00 69.94 368 SER A C 1
ATOM 2887 O O . SER A 1 368 ? 17.773 17.471 -11.399 1.00 69.94 368 SER A O 1
ATOM 2889 N N . ASP A 1 369 ? 18.988 16.682 -9.686 1.00 79.31 369 ASP A N 1
ATOM 2890 C CA . ASP A 1 369 ? 20.139 16.292 -10.505 1.00 79.31 369 ASP A CA 1
ATOM 2891 C C . ASP A 1 369 ? 19.836 15.086 -11.408 1.00 79.31 369 ASP A C 1
ATOM 2893 O O . ASP A 1 369 ? 20.464 14.924 -12.452 1.00 79.31 369 ASP A O 1
ATOM 2897 N N . LYS A 1 370 ? 18.883 14.228 -11.012 1.00 86.19 370 LYS A N 1
ATOM 2898 C CA . LYS A 1 370 ? 18.518 13.007 -11.750 1.00 86.19 370 LYS A CA 1
ATOM 2899 C C . LYS A 1 370 ? 17.097 13.029 -12.292 1.00 86.19 370 LYS A C 1
ATOM 2901 O O . LYS A 1 370 ? 16.850 12.403 -13.313 1.00 86.19 370 LYS A O 1
ATOM 2906 N N . TYR A 1 371 ? 16.175 13.717 -11.623 1.00 91.50 371 TYR A N 1
ATOM 2907 C CA . TYR A 1 371 ? 14.757 13.683 -11.963 1.00 91.50 371 TYR A CA 1
ATOM 2908 C C . TYR A 1 371 ? 14.190 15.076 -12.215 1.00 91.50 371 TYR A C 1
ATOM 2910 O O . TYR A 1 371 ? 14.391 16.005 -11.434 1.00 91.50 371 TYR A O 1
ATOM 2918 N N . SER A 1 372 ? 13.398 15.185 -13.274 1.00 89.88 372 SER A N 1
ATOM 2919 C CA . SER A 1 372 ? 12.620 16.366 -13.623 1.00 89.88 372 SER A CA 1
ATOM 2920 C C . SER A 1 372 ? 11.166 16.204 -13.156 1.00 89.88 372 SER A C 1
ATOM 2922 O O . SER A 1 372 ? 10.543 15.184 -13.471 1.00 89.88 372 SER A O 1
ATOM 2924 N N . PRO A 1 373 ? 10.587 17.174 -12.421 1.00 88.38 373 PRO A N 1
ATOM 2925 C CA . PRO A 1 373 ? 9.170 17.142 -12.072 1.00 88.38 373 PRO A CA 1
ATOM 2926 C C . PRO A 1 373 ? 8.305 17.353 -13.321 1.00 88.38 373 PRO A C 1
ATOM 2928 O O . PRO A 1 373 ? 8.636 18.162 -14.188 1.00 88.38 373 PRO A O 1
ATOM 2931 N N . THR A 1 374 ? 7.177 16.650 -13.408 1.00 88.12 374 THR A N 1
ATOM 2932 C CA . THR A 1 374 ? 6.267 16.715 -14.569 1.00 88.12 374 THR A CA 1
ATOM 2933 C C . THR A 1 374 ? 4.866 17.227 -14.227 1.00 88.12 374 THR A C 1
ATOM 2935 O O . THR A 1 374 ? 4.204 17.815 -15.079 1.00 88.12 374 THR A O 1
ATOM 2938 N N . CYS A 1 375 ? 4.431 17.089 -12.975 1.00 87.69 375 CYS A N 1
ATOM 2939 C CA . CYS A 1 375 ? 3.198 17.667 -12.445 1.00 87.69 375 CYS A CA 1
ATOM 2940 C C . CYS A 1 375 ? 3.354 17.870 -10.936 1.00 87.69 375 CYS A C 1
ATOM 2942 O O . CYS A 1 375 ? 3.947 17.020 -10.276 1.00 87.69 375 CYS A O 1
ATOM 2944 N N . GLU A 1 376 ? 2.817 18.967 -10.406 1.00 88.56 376 GLU A N 1
ATOM 2945 C CA . GLU A 1 376 ? 2.766 19.266 -8.975 1.00 88.56 376 GLU A CA 1
ATOM 2946 C C . GLU A 1 376 ? 1.379 19.818 -8.634 1.00 88.56 376 GLU A C 1
ATOM 2948 O O . GLU A 1 376 ? 0.903 20.765 -9.265 1.00 88.56 376 GLU A O 1
ATOM 2953 N N . VAL A 1 377 ? 0.723 19.214 -7.645 1.00 88.31 377 VAL A N 1
ATOM 2954 C CA . VAL A 1 377 ? -0.586 19.633 -7.144 1.00 88.31 377 VAL A CA 1
ATOM 2955 C C . VAL A 1 377 ? -0.572 19.618 -5.622 1.00 88.31 377 VAL A C 1
ATOM 2957 O O . VAL A 1 377 ? -0.087 18.682 -4.995 1.00 88.31 377 VAL A O 1
ATOM 2960 N N . SER A 1 378 ? -1.148 20.655 -5.018 1.00 87.25 378 SER A N 1
ATOM 2961 C CA . SER A 1 378 ? -1.298 20.760 -3.571 1.00 87.25 378 SER A CA 1
ATOM 2962 C C . SER A 1 378 ? -2.736 21.133 -3.226 1.00 87.25 378 SER A C 1
ATOM 2964 O O . SER A 1 378 ? -3.193 22.235 -3.539 1.00 87.25 378 SER A O 1
ATOM 2966 N N . GLN A 1 379 ? -3.458 20.241 -2.551 1.00 85.38 379 GLN A N 1
ATOM 2967 C CA . GLN A 1 379 ? -4.881 20.405 -2.245 1.00 85.38 379 GLN A CA 1
ATOM 2968 C C . GLN A 1 379 ? -5.151 20.192 -0.755 1.00 85.38 379 GLN A C 1
ATOM 2970 O O . GLN A 1 379 ? -4.426 19.485 -0.066 1.00 85.38 379 GLN A O 1
ATOM 2975 N N . SER A 1 380 ? -6.164 20.877 -0.230 1.00 84.25 380 SER A N 1
ATOM 2976 C CA . SER A 1 380 ? -6.682 20.594 1.109 1.00 84.25 380 SER A CA 1
ATOM 2977 C C . SER A 1 380 ? -7.779 19.539 1.008 1.00 84.25 380 SER A C 1
ATOM 2979 O O . SER A 1 380 ? -8.699 19.699 0.206 1.00 84.25 380 SER A O 1
ATOM 2981 N N . VAL A 1 381 ? -7.669 18.478 1.805 1.00 78.62 381 VAL A N 1
ATOM 2982 C CA . VAL A 1 381 ? -8.597 17.339 1.828 1.00 78.62 381 VAL A CA 1
ATOM 2983 C C . VAL A 1 381 ? -9.047 17.150 3.273 1.00 78.62 381 VAL A C 1
ATOM 2985 O O . VAL A 1 381 ? -8.310 16.615 4.099 1.00 78.62 381 VAL A O 1
ATOM 2988 N N . GLY A 1 382 ? -10.229 17.667 3.617 1.00 75.25 382 GLY A N 1
ATOM 2989 C CA . GLY A 1 382 ? -10.644 17.776 5.019 1.00 75.25 382 GLY A CA 1
ATOM 2990 C C . GLY A 1 382 ? -9.643 18.613 5.828 1.00 75.25 382 GLY A C 1
ATOM 2991 O O . GLY A 1 382 ? -9.371 19.760 5.472 1.00 75.25 382 GLY A O 1
ATOM 2992 N N . ASN A 1 383 ? -9.074 18.019 6.881 1.00 72.19 383 ASN A N 1
ATOM 2993 C CA . ASN A 1 383 ? -8.057 18.647 7.736 1.00 72.19 383 ASN A CA 1
ATOM 2994 C C . ASN A 1 383 ? -6.615 18.443 7.224 1.00 72.19 383 ASN A C 1
ATOM 2996 O O . ASN A 1 383 ? -5.680 19.009 7.785 1.00 72.19 383 ASN A O 1
ATOM 3000 N N . TYR A 1 384 ? -6.422 17.675 6.149 1.00 77.31 384 TYR A N 1
ATOM 3001 C CA . TYR A 1 384 ? -5.102 17.356 5.610 1.00 77.31 384 TYR A CA 1
ATOM 3002 C C . TYR A 1 384 ? -4.669 18.314 4.515 1.00 77.31 384 TYR A C 1
ATOM 3004 O O . TYR A 1 384 ? -5.484 18.837 3.741 1.00 77.31 384 TYR A O 1
ATOM 3012 N N . LYS A 1 385 ? -3.351 18.474 4.384 1.00 84.69 385 LYS A N 1
ATOM 3013 C CA . LYS A 1 385 ? -2.749 18.985 3.162 1.00 84.69 385 LYS A CA 1
ATOM 3014 C C . LYS A 1 385 ? -2.174 17.815 2.371 1.00 84.69 385 LYS A C 1
ATOM 3016 O O . LYS A 1 385 ? -1.235 17.161 2.808 1.00 84.69 385 LYS A O 1
ATOM 3021 N N . MET A 1 386 ? -2.740 17.590 1.193 1.00 88.50 386 MET A N 1
ATOM 3022 C CA . MET A 1 386 ? -2.269 16.599 0.240 1.00 88.50 386 MET A CA 1
ATOM 3023 C C . MET A 1 386 ? -1.313 17.250 -0.758 1.00 88.50 386 MET A C 1
ATOM 3025 O O . MET A 1 386 ? -1.603 18.327 -1.296 1.00 88.50 386 MET A O 1
ATOM 3029 N N . TRP A 1 387 ? -0.204 16.575 -1.033 1.00 89.06 387 TRP A N 1
ATOM 3030 C CA . TRP A 1 387 ? 0.764 16.931 -2.062 1.00 89.06 387 TRP A CA 1
ATOM 3031 C C . TRP A 1 387 ? 0.920 15.768 -3.019 1.00 89.06 387 TRP A C 1
ATOM 3033 O O . TRP A 1 387 ? 1.224 14.659 -2.601 1.00 89.06 387 TRP A O 1
ATOM 3043 N N . TYR A 1 388 ? 0.712 16.045 -4.296 1.00 91.69 388 TYR A N 1
ATOM 3044 C CA . TYR A 1 388 ? 0.858 15.099 -5.386 1.00 91.69 388 TYR A CA 1
ATOM 3045 C C . TYR A 1 388 ? 1.936 15.625 -6.326 1.00 91.69 388 TYR A C 1
ATOM 3047 O O . TYR A 1 388 ? 1.834 16.754 -6.815 1.00 91.69 388 TYR A O 1
ATOM 3055 N N . GLN A 1 389 ? 2.963 14.822 -6.591 1.00 90.44 389 GLN A N 1
ATOM 3056 C CA . GLN A 1 389 ? 4.028 15.204 -7.508 1.00 90.44 389 GLN A CA 1
ATOM 3057 C C . GLN A 1 389 ? 4.508 14.017 -8.332 1.00 90.44 389 GLN A C 1
ATOM 3059 O O . GLN A 1 389 ? 4.662 12.914 -7.823 1.00 90.44 389 GLN A O 1
ATOM 3064 N N . THR A 1 390 ? 4.767 14.245 -9.613 1.00 92.31 390 THR A N 1
ATOM 3065 C CA . THR A 1 390 ? 5.272 13.218 -10.535 1.00 92.31 390 THR A CA 1
ATOM 3066 C C . THR A 1 390 ? 6.630 13.613 -11.074 1.00 92.31 390 THR A C 1
ATOM 3068 O O . THR A 1 390 ? 6.889 14.792 -11.327 1.00 92.31 390 THR A O 1
ATOM 3071 N N . TYR A 1 391 ? 7.475 12.618 -11.302 1.00 92.19 391 TYR A N 1
ATOM 3072 C CA . TYR A 1 391 ? 8.856 12.785 -11.719 1.00 92.19 391 TYR A CA 1
ATOM 3073 C C . TYR A 1 391 ? 9.221 11.823 -12.836 1.00 92.19 391 TYR A C 1
ATOM 3075 O O . TYR A 1 391 ? 8.729 10.695 -12.894 1.00 92.19 391 TYR A O 1
ATOM 3083 N N . ARG A 1 392 ? 10.149 12.271 -13.680 1.00 93.19 392 ARG A N 1
ATOM 3084 C CA . ARG A 1 392 ? 10.772 11.477 -14.735 1.00 93.19 392 ARG A CA 1
ATOM 3085 C C . ARG A 1 392 ? 12.284 11.641 -14.689 1.00 93.19 392 ARG A C 1
ATOM 3087 O O . ARG A 1 392 ? 12.767 12.743 -14.448 1.00 93.19 392 ARG A O 1
ATOM 3094 N N . LEU A 1 393 ? 13.013 10.558 -14.920 1.00 92.69 393 LEU A N 1
ATOM 3095 C CA . LEU A 1 393 ? 14.464 10.549 -15.070 1.00 92.69 393 LEU A CA 1
ATOM 3096 C C . LEU A 1 393 ? 14.871 11.467 -16.239 1.00 92.69 393 LEU A C 1
ATOM 3098 O O . LEU A 1 393 ? 14.291 11.373 -17.322 1.00 92.69 393 LEU A O 1
ATOM 3102 N N . THR A 1 394 ? 15.798 12.390 -15.979 1.00 86.25 394 THR A N 1
ATOM 3103 C CA . THR A 1 394 ? 16.236 13.445 -16.912 1.00 86.25 394 THR A CA 1
ATOM 3104 C C . THR A 1 394 ? 17.055 12.905 -18.080 1.00 86.25 394 THR A C 1
ATOM 3106 O O . THR A 1 394 ? 17.866 11.975 -17.862 1.00 86.25 394 THR A O 1
#

Radius of gyration: 20.68 Å; chains: 1; bounding box: 60×47×52 Å

InterPro domains:
  IPR001985 S-adenosylmethionine decarboxylase, eukaryotes [PIRSF001355] (12-361)
  IPR001985 S-adenosylmethionine decarboxylase, eukaryotes [TIGR00535] (22-356)
  IPR016067 S-adenosylmethionine decarboxylase, core [SSF56276] (21-391)
  IPR018166 S-adenosylmethionine decarboxylase, conserved site [PS01336] (80-90)
  IPR048283 S-adenosylmethionine decarboxylase-like [PF01536] (20-391)
  IPR048283 S-adenosylmethionine decarboxylase-like [PTHR11570] (18-392)

Foldseek 3Di:
DDFWDKDFDQVCLVPDDCVVVDWFKKKKKKFFQDAPDDPPPPDDDLAAAQRQQDPVLVQVLCVVQPKHFGMWTHFSAWIWTDISFWIWIDGNTMTMTMHGDLGPVLVSVVSQLVSNVPRHPPTHSQTQKMKIKIWQIPCLVRHDPPSNDPVSVVVSVCVNAVVKDWDWDDDDRTIMIMIMDGDPPDDPPPPPCQWKKKKKKFWAFDLVLLVLQFPVVVVVVQDPPDDDDDDDDDDDDDDDLVVQLVPASDDVPLPRPFQSSQSSSCRVLVVVVLLVQAPDKHKRKTGHPRGWIKIWIDGPSHWIKIKTWDSDPPTTIMMIMIRDQNVVRVDHPVSNVVSVCVSGVGQKMKMKMKGADDRPPPPPPVVVVFKDKDDWDWDDDPRIIIIITMIGTD

Sequence (394 aa):
MEKPVKYINHEVADTLDSTNAFEGPEKLLEIWFAPKEPHVSAMAQPRQGLLAVPRQVWETMLNLVQCKVLSMLSYEGLDSYVLSESSFFVYPHVLILKTCGTTTLLDGLPRMLEIVADYTRTIDPSPLRIFYSRRSFMFPDRQLHPHRSWEDETAVLKQYFPDGQAMEFGAGKDKWYMFSCVQSQVGKTCDNFNDFSLEIMMTDLDPAAANLFSFDAVRSLNSPPGTPTSANPMESSMLSIDSMASSVGCEPDDDDPGHHQGNILTKATEIDEIYPTVTNQAIDSFAFAPCGYSCNGVIDAERYFSIHVTPETGFSYASFETNVPPQRFGMTHLDVIQKVLSIFRPANFTLVLFEEGKPKLGLPAGLSDKYSPTCEVSQSVGNYKMWYQTYRLT

pLDDT: mean 83.54, std 17.6, range [32.53, 98.5]